Protein AF-0000000084552307 (afdb_homodimer)

Structure (mmCIF, N/CA/C/O backbone):
data_AF-0000000084552307-model_v1
#
loop_
_entity.id
_entity.type
_entity.pdbx_description
1 polymer 'Bacterial regulatory helix-turn-helix, lysR family protein'
#
loop_
_atom_site.group_PDB
_atom_site.id
_atom_site.type_symbol
_atom_site.label_atom_id
_atom_site.label_alt_id
_atom_site.label_comp_id
_atom_site.label_asym_id
_atom_site.label_entity_id
_atom_site.label_seq_id
_atom_site.pdbx_PDB_ins_code
_atom_site.Cartn_x
_atom_site.Cartn_y
_atom_site.Cartn_z
_atom_site.occupancy
_atom_site.B_iso_or_equiv
_atom_site.auth_seq_id
_atom_site.auth_comp_id
_atom_site.auth_asym_id
_atom_site.auth_atom_id
_atom_site.pdbx_PDB_model_num
ATOM 1 N N . MET A 1 1 ? 5.688 21.625 -4.113 1 79.94 1 MET A N 1
ATOM 2 C CA . MET A 1 1 ? 5.074 20.703 -3.168 1 79.94 1 MET A CA 1
ATOM 3 C C . MET A 1 1 ? 4.234 21.438 -2.137 1 79.94 1 MET A C 1
ATOM 5 O O . MET A 1 1 ? 4.422 22.641 -1.931 1 79.94 1 MET A O 1
ATOM 9 N N . LYS A 1 2 ? 3.258 20.844 -1.641 1 91.94 2 LYS A N 1
ATOM 10 C CA . LYS A 1 2 ? 2.387 21.359 -0.592 1 91.94 2 LYS A CA 1
ATOM 11 C C . LYS A 1 2 ? 2.732 20.75 0.764 1 91.94 2 LYS A C 1
ATOM 13 O O . LYS A 1 2 ? 2.846 19.531 0.891 1 91.94 2 LYS A O 1
ATOM 18 N N . GLY A 1 3 ? 3.008 21.641 1.706 1 94.56 3 GLY A N 1
ATOM 19 C CA . GLY A 1 3 ? 3.371 21.188 3.037 1 94.56 3 GLY A CA 1
ATOM 20 C C . GLY A 1 3 ? 2.373 21.594 4.105 1 94.56 3 GLY A C 1
ATOM 21 O O . GLY A 1 3 ? 1.522 22.453 3.865 1 94.56 3 GLY A O 1
ATOM 22 N N . ALA A 1 4 ? 2.432 20.938 5.223 1 97.75 4 ALA A N 1
ATOM 23 C CA . ALA A 1 4 ? 1.623 21.312 6.383 1 97.75 4 ALA A CA 1
ATOM 24 C C . ALA A 1 4 ? 2.447 21.25 7.664 1 97.75 4 ALA A C 1
ATOM 26 O O . ALA A 1 4 ? 3.334 20.406 7.805 1 97.75 4 ALA A O 1
ATOM 27 N N . ILE A 1 5 ? 2.166 22.188 8.547 1 97.12 5 ILE A N 1
ATOM 28 C CA . ILE A 1 5 ? 2.732 22.219 9.891 1 97.12 5 ILE A CA 1
ATOM 29 C C . ILE A 1 5 ? 1.613 22.141 10.93 1 97.12 5 ILE A C 1
ATOM 31 O O . ILE A 1 5 ? 0.686 22.953 10.914 1 97.12 5 ILE A O 1
ATOM 35 N N . ILE A 1 6 ? 1.685 21.172 11.727 1 97.38 6 ILE A N 1
ATOM 36 C CA . ILE A 1 6 ? 0.774 21.016 12.852 1 97.38 6 ILE A CA 1
ATOM 37 C C . ILE A 1 6 ? 1.541 21.188 14.164 1 97.38 6 ILE A C 1
ATOM 39 O O . ILE A 1 6 ? 2.441 20.391 14.469 1 97.38 6 ILE A O 1
ATOM 43 N N . VAL A 1 7 ? 1.194 22.156 14.953 1 95.94 7 VAL A N 1
ATOM 44 C CA . VAL A 1 7 ? 1.915 22.422 16.188 1 95.94 7 VAL A CA 1
ATOM 45 C C . VAL A 1 7 ? 1.223 21.719 17.359 1 95.94 7 VAL A C 1
ATOM 47 O O . VAL A 1 7 ? 0.091 22.047 17.703 1 95.94 7 VAL A O 1
ATOM 50 N N . ALA A 1 8 ? 1.903 20.797 17.891 1 94.44 8 ALA A N 1
ATOM 51 C CA . ALA A 1 8 ? 1.396 20 19 1 94.44 8 ALA A CA 1
ATOM 52 C C . ALA A 1 8 ? 2.377 20.016 20.172 1 94.44 8 ALA A C 1
ATOM 54 O O . ALA A 1 8 ? 2.477 19.047 20.922 1 94.44 8 ALA A O 1
ATOM 55 N N . ALA A 1 9 ? 3.109 21.094 20.344 1 89.25 9 ALA A N 1
ATOM 56 C CA . ALA A 1 9 ? 4.203 21.141 21.312 1 89.25 9 ALA A CA 1
ATOM 57 C C . ALA A 1 9 ? 3.715 21.672 22.672 1 89.25 9 ALA A C 1
ATOM 59 O O . ALA A 1 9 ? 4.395 21.516 23.688 1 89.25 9 ALA A O 1
ATOM 60 N N . GLY A 1 10 ? 2.586 22.344 22.625 1 82.19 10 GLY A N 1
ATOM 61 C CA . GLY A 1 10 ? 2.195 23.109 23.797 1 82.19 10 GLY A CA 1
ATOM 62 C C . GLY A 1 10 ? 1.658 22.25 24.922 1 82.19 10 GLY A C 1
ATOM 63 O O . GLY A 1 10 ? 1.282 21.094 24.688 1 82.19 10 GLY A O 1
ATOM 64 N N . MET A 1 11 ? 1.785 22.781 26.172 1 65.94 11 MET A N 1
ATOM 65 C CA . MET A 1 11 ? 1.302 22.141 27.391 1 65.94 11 MET A CA 1
ATOM 66 C C . MET A 1 11 ? -0.186 22.406 27.594 1 65.94 11 MET A C 1
ATOM 68 O O . MET A 1 11 ? -0.679 23.484 27.266 1 65.94 11 MET A O 1
ATOM 72 N N . SER A 1 12 ? -1.042 21.562 27.172 1 58 12 SER A N 1
ATOM 73 C CA . SER A 1 12 ? -2.457 21.797 27.438 1 58 12 SER A CA 1
ATOM 74 C C . SER A 1 12 ? -2.678 22.297 28.859 1 58 12 SER A C 1
ATOM 76 O O . SER A 1 12 ? -2.627 21.5 29.812 1 58 12 SER A O 1
ATOM 78 N N . SER A 1 13 ? -2.141 23.375 29.297 1 48.06 13 SER A N 1
ATOM 79 C CA . SER A 1 13 ? -2.232 23.828 30.688 1 48.06 13 SER A CA 1
ATOM 80 C C . SER A 1 13 ? -3.654 23.688 31.219 1 48.06 13 SER A C 1
ATOM 82 O O . SER A 1 13 ? -3.857 23.297 32.375 1 48.06 13 SER A O 1
ATOM 84 N N . ARG A 1 14 ? -4.703 24.219 30.594 1 46.34 14 ARG A N 1
ATOM 85 C CA . ARG A 1 14 ? -5.988 24.438 31.25 1 46.34 14 ARG A CA 1
ATOM 86 C C . ARG A 1 14 ? -6.762 23.125 31.391 1 46.34 14 ARG A C 1
ATOM 88 O O . ARG A 1 14 ? -7.648 23.016 32.25 1 46.34 14 ARG A O 1
ATOM 95 N N . MET A 1 15 ? -6.637 22.234 30.547 1 51.66 15 MET A N 1
ATOM 96 C CA . MET A 1 15 ? -7.617 21.156 30.688 1 51.66 15 MET A CA 1
ATOM 97 C C . MET A 1 15 ? -6.949 19.875 31.141 1 51.66 15 MET A C 1
ATOM 99 O O . MET A 1 15 ? -7.598 18.828 31.219 1 51.66 15 MET A O 1
ATOM 103 N N . GLY A 1 16 ? -5.742 19.906 31.703 1 60.59 16 GLY A N 1
ATOM 104 C CA . GLY A 1 16 ? -5.133 18.703 32.219 1 60.59 16 GLY A CA 1
ATOM 105 C C . GLY A 1 16 ? -4.934 17.625 31.188 1 60.59 16 GLY A C 1
ATOM 106 O O . GLY A 1 16 ? -4.148 16.688 31.391 1 60.59 16 GLY A O 1
ATOM 107 N N . GLU A 1 17 ? -5.727 17.547 30.094 1 76.12 17 GLU A N 1
ATOM 108 C CA . GLU A 1 17 ? -5.602 16.453 29.141 1 76.12 17 GLU A CA 1
ATOM 109 C C . GLU A 1 17 ? -4.766 16.859 27.938 1 76.12 17 GLU A C 1
ATOM 111 O O . GLU A 1 17 ? -4.785 18.031 27.531 1 76.12 17 GLU A O 1
ATOM 116 N N . PHE A 1 18 ? -3.908 16.031 27.484 1 86.56 18 PHE A N 1
ATOM 117 C CA . PHE A 1 18 ? -3.111 16.219 26.281 1 86.56 18 PHE A CA 1
ATOM 118 C C . PHE A 1 18 ? -3.99 16.172 25.031 1 86.56 18 PHE A C 1
ATOM 120 O O . PHE A 1 18 ? -4.277 15.094 24.516 1 86.56 18 PHE A O 1
ATOM 127 N N . LYS A 1 19 ? -4.418 17.312 24.547 1 87.88 19 LYS A N 1
ATOM 128 C CA . LYS A 1 19 ? -5.5 17.516 23.594 1 87.88 19 LYS A CA 1
ATOM 129 C C . LYS A 1 19 ? -5.23 16.766 22.297 1 87.88 19 LYS A C 1
ATOM 131 O O . LYS A 1 19 ? -6.125 16.109 21.75 1 87.88 19 LYS A O 1
ATOM 136 N N . PRO A 1 20 ? -4.004 16.875 21.766 1 90.94 20 PRO A N 1
ATOM 137 C CA . PRO A 1 20 ? -3.766 16.219 20.469 1 90.94 20 PRO A CA 1
ATOM 138 C C . PRO A 1 20 ? -4.133 14.734 20.5 1 90.94 20 PRO A C 1
ATOM 140 O O . PRO A 1 20 ? -4.469 14.156 19.469 1 90.94 20 PRO A O 1
ATOM 143 N N . MET A 1 21 ? -4.188 14.195 21.656 1 91.75 21 MET A N 1
ATOM 144 C CA . MET A 1 21 ? -4.438 12.766 21.781 1 91.75 21 MET A CA 1
ATOM 145 C C . MET A 1 21 ? -5.887 12.492 22.172 1 91.75 21 MET A C 1
ATOM 147 O O . MET A 1 21 ? -6.301 11.344 22.281 1 91.75 21 MET A O 1
ATOM 151 N N . MET A 1 22 ? -6.621 13.523 22.375 1 88.94 22 MET A N 1
ATOM 152 C CA . MET A 1 22 ? -8.023 13.352 22.75 1 88.94 22 MET A CA 1
ATOM 153 C C . MET A 1 22 ? -8.812 12.734 21.594 1 88.94 22 MET A C 1
ATOM 155 O O . MET A 1 22 ? -8.609 13.086 20.438 1 88.94 22 MET A O 1
ATOM 159 N N . PRO A 1 23 ? -9.727 11.922 21.953 1 88.19 23 PRO A N 1
ATOM 160 C CA . PRO A 1 23 ? -10.523 11.266 20.922 1 88.19 23 PRO A CA 1
ATOM 161 C C . PRO A 1 23 ? -11.5 12.211 20.234 1 88.19 23 PRO A C 1
ATOM 163 O O . PRO A 1 23 ? -12.141 13.031 20.906 1 88.19 23 PRO A O 1
ATOM 166 N N . VAL A 1 24 ? -11.539 12.188 19.016 1 87.44 24 VAL A N 1
ATOM 167 C CA . VAL A 1 24 ? -12.539 12.797 18.156 1 87.44 24 VAL A CA 1
ATOM 168 C C . VAL A 1 24 ? -13.109 11.75 17.203 1 87.44 24 VAL A C 1
ATOM 170 O O . VAL A 1 24 ? -12.477 11.406 16.203 1 87.44 24 VAL A O 1
ATOM 173 N N . GLY A 1 25 ? -14.312 11.336 17.484 1 82.44 25 GLY A N 1
ATOM 174 C CA . GLY A 1 25 ? -14.789 10.148 16.797 1 82.44 25 GLY A CA 1
ATOM 175 C C . GLY A 1 25 ? -14.016 8.891 17.172 1 82.44 25 GLY A C 1
ATOM 176 O O . GLY A 1 25 ? -13.859 8.586 18.359 1 82.44 25 GLY A O 1
ATOM 177 N N . SER A 1 26 ? -13.5 8.211 16.188 1 87.25 26 SER A N 1
ATOM 178 C CA . SER A 1 26 ? -12.812 6.953 16.453 1 87.25 26 SER A CA 1
ATOM 179 C C . SER A 1 26 ? -11.305 7.133 16.438 1 87.25 26 SER A C 1
ATOM 181 O O . SER A 1 26 ? -10.555 6.172 16.625 1 87.25 26 SER A O 1
ATOM 183 N N . ILE A 1 27 ? -10.875 8.336 16.188 1 91.38 27 ILE A N 1
ATOM 184 C CA . ILE A 1 27 ? -9.445 8.617 16.125 1 91.38 27 ILE A CA 1
ATOM 185 C C . ILE A 1 27 ? -9.117 9.844 16.969 1 91.38 27 ILE A C 1
ATOM 187 O O . ILE A 1 27 ? -10.023 10.508 17.484 1 91.38 27 ILE A O 1
ATOM 191 N N . THR A 1 28 ? -7.871 10.086 17.156 1 92.81 28 THR A N 1
ATOM 192 C CA . THR A 1 28 ? -7.461 11.219 17.969 1 92.81 28 THR A CA 1
ATOM 193 C C . THR A 1 28 ? -7.59 12.523 17.188 1 92.81 28 THR A C 1
ATOM 195 O O . THR A 1 28 ? -7.707 12.508 15.953 1 92.81 28 THR A O 1
ATOM 198 N N . MET A 1 29 ? -7.504 13.539 17.953 1 92.38 29 MET A N 1
ATOM 199 C CA . MET A 1 29 ? -7.598 14.883 17.375 1 92.38 29 MET A CA 1
ATOM 200 C C . MET A 1 29 ? -6.52 15.094 16.312 1 92.38 29 MET A C 1
ATOM 202 O O . MET A 1 29 ? -6.809 15.539 15.203 1 92.38 29 MET A O 1
ATOM 206 N N . ILE A 1 30 ? -5.332 14.773 16.609 1 94.88 30 ILE A N 1
ATOM 207 C CA . ILE A 1 30 ? -4.219 15.062 15.719 1 94.88 30 ILE A CA 1
ATOM 208 C C . ILE A 1 30 ? -4.262 14.102 14.523 1 94.88 30 ILE A C 1
ATOM 210 O O . ILE A 1 30 ? -3.928 14.484 13.398 1 94.88 30 ILE A O 1
ATOM 214 N N . GLU A 1 31 ? -4.645 12.914 14.727 1 94.62 31 GLU A N 1
ATOM 215 C CA . GLU A 1 31 ? -4.816 11.992 13.609 1 94.62 31 GLU A CA 1
ATOM 216 C C . GLU A 1 31 ? -5.824 12.531 12.602 1 94.62 31 GLU A C 1
ATOM 218 O O . GLU A 1 31 ? -5.625 12.414 11.391 1 94.62 31 GLU A O 1
ATOM 223 N N . ARG A 1 32 ? -6.887 13.062 13.125 1 93.75 32 ARG A N 1
ATOM 224 C CA . ARG A 1 32 ? -7.922 13.602 12.25 1 93.75 32 ARG A CA 1
ATOM 225 C C . ARG A 1 32 ? -7.383 14.758 11.406 1 93.75 32 ARG A C 1
ATOM 227 O O . ARG A 1 32 ? -7.672 14.844 10.211 1 93.75 32 ARG A O 1
ATOM 234 N N . ILE A 1 33 ? -6.621 15.578 11.984 1 96.12 33 ILE A N 1
ATOM 235 C CA . ILE A 1 33 ? -6.016 16.688 11.266 1 96.12 33 ILE A CA 1
ATOM 236 C C . ILE A 1 33 ? -5.09 16.156 10.172 1 96.12 33 ILE A C 1
ATOM 238 O O . ILE A 1 33 ? -5.145 16.609 9.031 1 96.12 33 ILE A O 1
ATOM 242 N N . ILE A 1 34 ? -4.328 15.203 10.5 1 95.5 34 ILE A N 1
ATOM 243 C CA . ILE A 1 34 ? -3.391 14.609 9.555 1 95.5 34 ILE A CA 1
ATOM 244 C C . ILE A 1 34 ? -4.16 13.969 8.398 1 95.5 34 ILE A C 1
ATOM 246 O O . ILE A 1 34 ? -3.812 14.156 7.23 1 95.5 34 ILE A O 1
ATOM 250 N N . HIS A 1 35 ? -5.207 13.281 8.742 1 93.75 35 HIS A N 1
ATOM 251 C CA . HIS A 1 35 ? -6.027 12.656 7.715 1 93.75 35 HIS A CA 1
ATOM 252 C C . HIS A 1 35 ? -6.633 13.703 6.781 1 93.75 35 HIS A C 1
ATOM 254 O O . HIS A 1 35 ? -6.695 13.492 5.566 1 93.75 35 HIS A O 1
ATOM 260 N N . THR A 1 36 ? -7.094 14.742 7.328 1 95.06 36 THR A N 1
ATOM 261 C CA . THR A 1 36 ? -7.664 15.82 6.527 1 95.06 36 THR A CA 1
ATOM 262 C C . THR A 1 36 ? -6.621 16.391 5.57 1 95.06 36 THR A C 1
ATOM 264 O O . THR A 1 36 ? -6.902 16.594 4.387 1 95.06 36 THR A O 1
ATOM 267 N N . MET A 1 37 ? -5.414 16.594 6.074 1 96.12 37 MET A N 1
ATOM 268 C CA . MET A 1 37 ? -4.324 17.094 5.246 1 96.12 37 MET A CA 1
ATOM 269 C C . MET A 1 37 ? -4.004 16.125 4.109 1 96.12 37 MET A C 1
ATOM 271 O O . MET A 1 37 ? -3.885 16.547 2.955 1 96.12 37 MET A O 1
ATOM 275 N N . GLU A 1 38 ? -3.912 14.93 4.441 1 90.44 38 GLU A N 1
ATOM 276 C CA . GLU A 1 38 ? -3.615 13.914 3.436 1 90.44 38 GLU A CA 1
ATOM 277 C C . GLU A 1 38 ? -4.699 13.867 2.361 1 90.44 38 GLU A C 1
ATOM 279 O O . GLU A 1 38 ? -4.395 13.852 1.167 1 90.44 38 GLU A O 1
ATOM 284 N N . ALA A 1 39 ? -5.93 13.875 2.822 1 89 39 ALA A N 1
ATOM 285 C CA . ALA A 1 39 ? -7.059 13.797 1.898 1 89 39 ALA A CA 1
ATOM 286 C C . ALA A 1 39 ? -7.102 15.023 0.987 1 89 39 ALA A C 1
ATOM 288 O O . ALA A 1 39 ? -7.594 14.945 -0.14 1 89 39 ALA A O 1
ATOM 289 N N . ALA A 1 40 ? -6.523 16.062 1.443 1 92.81 40 ALA A N 1
ATOM 290 C CA . ALA A 1 40 ? -6.535 17.312 0.672 1 92.81 40 ALA A CA 1
ATOM 291 C C . ALA A 1 40 ? -5.363 17.359 -0.304 1 92.81 40 ALA A C 1
ATOM 293 O O . ALA A 1 40 ? -5.242 18.297 -1.096 1 92.81 40 ALA A O 1
ATOM 294 N N . GLY A 1 41 ? -4.504 16.391 -0.236 1 87.56 41 GLY A N 1
ATOM 295 C CA . GLY A 1 41 ? -3.412 16.312 -1.194 1 87.56 41 GLY A CA 1
ATOM 296 C C . GLY A 1 41 ? -2.121 16.922 -0.68 1 87.56 41 GLY A C 1
ATOM 297 O O . GLY A 1 41 ? -1.211 17.203 -1.46 1 87.56 41 GLY A O 1
ATOM 298 N N . VAL A 1 42 ? -2.043 17.141 0.575 1 92.38 42 VAL A N 1
ATOM 299 C CA . VAL A 1 42 ? -0.804 17.641 1.162 1 92.38 42 VAL A CA 1
ATOM 300 C C . VAL A 1 42 ? 0.252 16.547 1.161 1 92.38 42 VAL A C 1
ATOM 302 O O . VAL A 1 42 ? -0.005 15.43 1.619 1 92.38 42 VAL A O 1
ATOM 305 N N . GLU A 1 43 ? 1.409 16.922 0.705 1 83.81 43 GLU A N 1
ATOM 306 C CA . GLU A 1 43 ? 2.434 15.906 0.461 1 83.81 43 GLU A CA 1
ATOM 307 C C . GLU A 1 43 ? 3.408 15.82 1.632 1 83.81 43 GLU A C 1
ATOM 309 O O . GLU A 1 43 ? 3.951 14.742 1.911 1 83.81 43 GLU A O 1
ATOM 314 N N . TYR A 1 44 ? 3.662 16.922 2.246 1 86.56 44 TYR A N 1
ATOM 315 C CA . TYR A 1 44 ? 4.676 17.016 3.289 1 86.56 44 TYR A CA 1
ATOM 316 C C . TYR A 1 44 ? 4.07 17.5 4.598 1 86.56 44 TYR A C 1
ATOM 318 O O . TYR A 1 44 ? 3.76 18.688 4.746 1 86.56 44 TYR A O 1
ATOM 326 N N . ILE A 1 45 ? 3.922 16.562 5.566 1 92.75 45 ILE A N 1
ATOM 327 C CA . ILE A 1 45 ? 3.275 16.922 6.824 1 92.75 45 ILE A CA 1
ATOM 328 C C . ILE A 1 45 ? 4.293 16.859 7.961 1 92.75 45 ILE A C 1
ATOM 330 O O . ILE A 1 45 ? 4.93 15.828 8.18 1 92.75 45 ILE A O 1
ATOM 334 N N . VAL A 1 46 ? 4.438 17.969 8.656 1 92.81 46 VAL A N 1
ATOM 335 C CA . VAL A 1 46 ? 5.355 18.094 9.781 1 92.81 46 VAL A CA 1
ATOM 336 C C . VAL A 1 46 ? 4.566 18.344 11.07 1 92.81 46 VAL A C 1
ATOM 338 O O . VAL A 1 46 ? 3.752 19.266 11.133 1 92.81 46 VAL A O 1
ATOM 341 N N . VAL A 1 47 ? 4.785 17.547 12.047 1 95 47 VAL A N 1
ATOM 342 C CA . VAL A 1 47 ? 4.223 17.75 13.375 1 95 47 VAL A CA 1
ATOM 343 C C . VAL A 1 47 ? 5.309 18.234 14.328 1 95 47 VAL A C 1
ATOM 345 O O . VAL A 1 47 ? 6.348 17.594 14.477 1 95 47 VAL A O 1
ATOM 348 N N . ILE A 1 48 ? 5.066 19.391 14.922 1 95.5 48 ILE A N 1
ATOM 349 C CA . ILE A 1 48 ? 5.984 19.906 15.93 1 95.5 48 ILE A CA 1
ATOM 350 C C . ILE A 1 48 ? 5.594 19.375 17.297 1 95.5 48 ILE A C 1
ATOM 352 O O . ILE A 1 48 ? 4.5 19.672 17.797 1 95.5 48 ILE A O 1
ATOM 356 N N . THR A 1 49 ? 6.492 18.641 17.875 1 94.31 49 THR A N 1
ATOM 357 C CA . THR A 1 49 ? 6.215 18.047 19.172 1 94.31 49 THR A CA 1
ATOM 358 C C . THR A 1 49 ? 7.039 18.719 20.266 1 94.31 49 THR A C 1
ATOM 360 O O . THR A 1 49 ? 7.98 19.469 19.984 1 94.31 49 THR A O 1
ATOM 363 N N . GLY A 1 50 ? 6.703 18.547 21.469 1 93.5 50 GLY A N 1
ATOM 364 C CA . GLY A 1 50 ? 7.332 19.062 22.688 1 93.5 50 GLY A CA 1
ATOM 365 C C . GLY A 1 50 ? 6.863 18.359 23.938 1 93.5 50 GLY A C 1
ATOM 366 O O . GLY A 1 50 ? 7.422 17.328 24.328 1 93.5 50 GLY A O 1
ATOM 367 N N . ASN A 1 51 ? 5.766 18.875 24.469 1 90.38 51 ASN A N 1
ATOM 368 C CA . ASN A 1 51 ? 5.129 18.188 25.578 1 90.38 51 ASN A CA 1
ATOM 369 C C . ASN A 1 51 ? 4.625 16.812 25.156 1 90.38 51 ASN A C 1
ATOM 371 O O . ASN A 1 51 ? 3.973 16.672 24.125 1 90.38 51 ASN A O 1
ATOM 375 N N . ASN A 1 52 ? 5.047 15.734 25.984 1 91.88 52 ASN A N 1
ATOM 376 C CA . ASN A 1 52 ? 4.621 14.359 25.719 1 91.88 52 ASN A CA 1
ATOM 377 C C . ASN A 1 52 ? 5.031 13.906 24.312 1 91.88 52 ASN A C 1
ATOM 379 O O . ASN A 1 52 ? 4.297 13.18 23.656 1 91.88 52 ASN A O 1
ATOM 383 N N . ALA A 1 53 ? 6.176 14.391 23.891 1 92.38 53 ALA A N 1
ATOM 384 C CA . ALA A 1 53 ? 6.656 14.141 22.547 1 92.38 53 ALA A CA 1
ATOM 385 C C . ALA A 1 53 ? 6.77 12.648 22.266 1 92.38 53 ALA A C 1
ATOM 387 O O . ALA A 1 53 ? 6.312 12.172 21.219 1 92.38 53 ALA A O 1
ATOM 388 N N . GLU A 1 54 ? 7.289 11.938 23.141 1 90.69 54 GLU A N 1
ATOM 389 C CA . GLU A 1 54 ? 7.512 10.508 22.938 1 90.69 54 GLU A CA 1
ATOM 390 C C . GLU A 1 54 ? 6.195 9.773 22.719 1 90.69 54 GLU A C 1
ATOM 392 O O . GLU A 1 54 ? 6.074 8.969 21.781 1 90.69 54 GLU A O 1
ATOM 397 N N . GLN A 1 55 ? 5.27 10.023 23.484 1 92.75 55 GLN A N 1
ATOM 398 C CA . GLN A 1 55 ? 3.959 9.391 23.391 1 92.75 55 GLN A CA 1
ATOM 399 C C . GLN A 1 55 ? 3.289 9.719 22.047 1 92.75 55 GLN A C 1
ATOM 401 O O . GLN A 1 55 ? 2.762 8.836 21.375 1 92.75 55 GLN A O 1
ATOM 406 N N . LEU A 1 56 ? 3.334 10.93 21.75 1 93.44 56 LEU A N 1
ATOM 407 C CA . LEU A 1 56 ? 2.689 11.391 20.516 1 93.44 56 LEU A CA 1
ATOM 408 C C . LEU A 1 56 ? 3.379 10.797 19.297 1 93.44 56 LEU A C 1
ATOM 410 O O . LEU A 1 56 ? 2.713 10.297 18.375 1 93.44 56 LEU A O 1
ATOM 414 N N . GLU A 1 57 ? 4.676 10.859 19.25 1 90.62 57 GLU A N 1
ATOM 415 C CA . GLU A 1 57 ? 5.449 10.352 18.125 1 90.62 57 GLU A CA 1
ATOM 416 C C . GLU A 1 57 ? 5.246 8.844 17.938 1 90.62 57 GLU A C 1
ATOM 418 O O . GLU A 1 57 ? 5.125 8.359 16.812 1 90.62 57 GLU A O 1
ATOM 423 N N . ASN A 1 58 ? 5.188 8.156 19 1 89.25 58 ASN A N 1
ATOM 424 C CA . ASN A 1 58 ? 4.93 6.723 18.938 1 89.25 58 ASN A CA 1
ATOM 425 C C . ASN A 1 58 ? 3.553 6.426 18.359 1 89.25 58 ASN A C 1
ATOM 427 O O . ASN A 1 58 ? 3.398 5.504 17.562 1 89.25 58 ASN A O 1
ATOM 431 N N . LYS A 1 59 ? 2.635 7.219 18.781 1 90.81 59 LYS A N 1
ATOM 432 C CA . LYS A 1 59 ? 1.266 7.047 18.312 1 90.81 59 LYS A CA 1
ATOM 433 C C . LYS A 1 59 ? 1.175 7.273 16.797 1 90.81 59 LYS A C 1
ATOM 435 O O . LYS A 1 59 ? 0.395 6.609 16.109 1 90.81 59 LYS A O 1
ATOM 440 N N . LEU A 1 60 ? 2.012 8.148 16.312 1 91.25 60 LEU A N 1
ATOM 441 C CA . LEU A 1 60 ? 1.852 8.609 14.938 1 91.25 60 LEU A CA 1
ATOM 442 C C . LEU A 1 60 ? 2.92 8 14.031 1 91.25 60 LEU A C 1
ATOM 444 O O . LEU A 1 60 ? 2.947 8.273 12.828 1 91.25 60 LEU A O 1
ATOM 448 N N . ARG A 1 61 ? 3.746 7.234 14.547 1 82.56 61 ARG A N 1
ATOM 449 C CA . ARG A 1 61 ? 4.926 6.719 13.859 1 82.56 61 ARG A CA 1
ATOM 450 C C . ARG A 1 61 ? 4.535 6.008 12.562 1 82.56 61 ARG A C 1
ATOM 452 O O . ARG A 1 61 ? 5.293 6.016 11.594 1 82.56 61 ARG A O 1
ATOM 459 N N . HIS A 1 62 ? 3.385 5.488 12.5 1 76.88 62 HIS A N 1
ATOM 460 C CA . HIS A 1 62 ? 2.955 4.656 11.375 1 76.88 62 HIS A CA 1
ATOM 461 C C . HIS A 1 62 ? 2.432 5.512 10.227 1 76.88 62 HIS A C 1
ATOM 463 O O . HIS A 1 62 ? 2.197 5.004 9.125 1 76.88 62 HIS A O 1
ATOM 469 N N . MET A 1 63 ? 2.363 6.762 10.383 1 82.94 63 MET A N 1
ATOM 470 C CA . MET A 1 63 ? 1.652 7.605 9.43 1 82.94 63 MET A CA 1
ATOM 471 C C . MET A 1 63 ? 2.615 8.203 8.406 1 82.94 63 MET A C 1
ATOM 473 O O . MET A 1 63 ? 2.189 8.852 7.453 1 82.94 63 MET A O 1
ATOM 477 N N . GLY A 1 64 ? 3.902 7.984 8.508 1 74.62 64 GLY A N 1
ATOM 478 C CA . GLY A 1 64 ? 4.867 8.445 7.52 1 74.62 64 GLY A CA 1
ATOM 479 C C . GLY A 1 64 ? 5.027 9.953 7.508 1 74.62 64 GLY A C 1
ATOM 480 O O . GLY A 1 64 ? 5.23 10.555 6.449 1 74.62 64 GLY A O 1
ATOM 481 N N . ILE A 1 65 ? 4.793 10.586 8.641 1 85 65 ILE A N 1
ATOM 482 C CA . ILE A 1 65 ? 4.938 12.039 8.719 1 85 65 ILE A CA 1
ATOM 483 C C . ILE A 1 65 ? 6.27 12.383 9.391 1 85 65 ILE A C 1
ATOM 485 O O . ILE A 1 65 ? 7.004 11.492 9.82 1 85 65 ILE A O 1
ATOM 489 N N . ILE A 1 66 ? 6.594 13.695 9.406 1 83.81 66 ILE A N 1
ATOM 490 C CA . ILE A 1 66 ? 7.852 14.172 9.969 1 83.81 66 ILE A CA 1
ATOM 491 C C . ILE A 1 66 ? 7.598 14.773 11.352 1 83.81 66 ILE A C 1
ATOM 493 O O . ILE A 1 66 ? 6.652 15.539 11.531 1 83.81 66 ILE A O 1
ATOM 497 N N . PHE A 1 67 ? 8.445 14.398 12.266 1 88.94 67 PHE A N 1
ATOM 498 C CA . PHE A 1 67 ? 8.406 14.984 13.602 1 88.94 67 PHE A CA 1
ATOM 499 C C . PHE A 1 67 ? 9.586 15.93 13.812 1 88.94 67 PHE A C 1
ATOM 501 O O . PHE A 1 67 ? 10.727 15.586 13.492 1 88.94 67 PHE A O 1
ATOM 508 N N . LEU A 1 68 ? 9.305 17.078 14.219 1 89.5 68 LEU A N 1
ATOM 509 C CA . LEU A 1 68 ? 10.305 18 14.742 1 89.5 68 LEU A CA 1
ATOM 510 C C . LEU A 1 68 ? 9.992 18.391 16.188 1 89.5 68 LEU A C 1
ATOM 512 O O . LEU A 1 68 ? 8.852 18.734 16.5 1 89.5 68 LEU A O 1
ATOM 516 N N . ARG A 1 69 ? 11.008 18.312 17.031 1 91.5 69 ARG A N 1
ATOM 517 C CA . ARG A 1 69 ? 10.758 18.547 18.438 1 91.5 69 ARG A CA 1
ATOM 518 C C . ARG A 1 69 ? 11.219 19.938 18.859 1 91.5 69 ARG A C 1
ATOM 520 O O . ARG A 1 69 ? 12.297 20.391 18.469 1 91.5 69 ARG A O 1
ATOM 527 N N . ASN A 1 70 ? 10.344 20.625 19.5 1 93.62 70 ASN A N 1
ATOM 528 C CA . ASN A 1 70 ? 10.75 21.812 20.266 1 93.62 70 ASN A CA 1
ATOM 529 C C . ASN A 1 70 ? 11.219 21.438 21.672 1 93.62 70 ASN A C 1
ATOM 531 O O . ASN A 1 70 ? 10.406 21.266 22.578 1 93.62 70 ASN A O 1
ATOM 535 N N . GLU A 1 71 ? 12.516 21.422 21.766 1 91.12 71 GLU A N 1
ATOM 536 C CA . GLU A 1 71 ? 13.102 21 23.031 1 91.12 71 GLU A CA 1
ATOM 537 C C . GLU A 1 71 ? 12.867 22.031 24.125 1 91.12 71 GLU A C 1
ATOM 539 O O . GLU A 1 71 ? 12.961 21.719 25.312 1 91.12 71 GLU A O 1
ATOM 544 N N . ASP A 1 72 ? 12.586 23.188 23.812 1 92.06 72 ASP A N 1
ATOM 545 C CA . ASP A 1 72 ? 12.383 24.266 24.781 1 92.06 72 ASP A CA 1
ATOM 546 C C . ASP A 1 72 ? 10.898 24.625 24.875 1 92.06 72 ASP A C 1
ATOM 548 O O . ASP A 1 72 ? 10.555 25.797 25.062 1 92.06 72 ASP A O 1
ATOM 552 N N . TYR A 1 73 ? 10.094 23.672 24.609 1 89.69 73 TYR A N 1
ATOM 553 C CA . TYR A 1 73 ? 8.664 23.922 24.531 1 89.69 73 TYR A CA 1
ATOM 554 C C . TYR A 1 73 ? 8.141 24.547 25.812 1 89.69 73 TYR A C 1
ATOM 556 O O . TYR A 1 73 ? 7.172 25.312 25.797 1 89.69 73 TYR A O 1
ATOM 564 N N . ALA A 1 74 ? 8.68 24.25 26.969 1 86.94 74 ALA A N 1
ATOM 565 C CA . ALA A 1 74 ? 8.195 24.688 28.281 1 86.94 74 ALA A CA 1
ATOM 566 C C . ALA A 1 74 ? 8.43 26.188 28.469 1 86.94 74 ALA A C 1
ATOM 568 O O . ALA A 1 74 ? 7.754 26.812 29.281 1 86.94 74 ALA A O 1
ATOM 569 N N . HIS A 1 75 ? 9.336 26.719 27.672 1 86.81 75 HIS A N 1
ATOM 570 C CA . HIS A 1 75 ? 9.727 28.109 27.891 1 86.81 75 HIS A CA 1
ATOM 571 C C . HIS A 1 75 ? 9.438 28.953 26.656 1 86.81 75 HIS A C 1
ATOM 573 O O . HIS A 1 75 ? 9.75 30.156 26.641 1 86.81 75 HIS A O 1
ATOM 579 N N . THR A 1 76 ? 8.945 28.328 25.719 1 85 76 THR A N 1
ATOM 580 C CA . THR A 1 76 ? 8.648 29.062 24.484 1 85 76 THR A CA 1
ATOM 581 C C . THR A 1 76 ? 7.16 28.953 24.156 1 85 76 THR A C 1
ATOM 583 O O . THR A 1 76 ? 6.43 28.172 24.75 1 85 76 THR A O 1
ATOM 586 N N . ASP A 1 77 ? 6.777 29.859 23.312 1 84.56 77 ASP A N 1
ATOM 587 C CA . ASP A 1 77 ? 5.367 29.828 22.938 1 84.56 77 ASP A CA 1
ATOM 588 C C . ASP A 1 77 ? 5.164 29.078 21.625 1 84.56 77 ASP A C 1
ATOM 590 O O . ASP A 1 77 ? 6.105 28.484 21.094 1 84.56 77 ASP A O 1
ATOM 594 N N . MET A 1 78 ? 3.914 29.047 21.203 1 86.56 78 MET A N 1
ATOM 595 C CA . MET A 1 78 ? 3.512 28.297 20.016 1 86.56 78 MET A CA 1
ATOM 596 C C . MET A 1 78 ? 4.23 28.812 18.766 1 86.56 78 MET A C 1
ATOM 598 O O . MET A 1 78 ? 4.547 28.047 17.859 1 86.56 78 MET A O 1
ATOM 602 N N . PHE A 1 79 ? 4.527 30.109 18.75 1 91.88 79 PHE A N 1
ATOM 603 C CA . PHE A 1 79 ? 5.164 30.719 17.594 1 91.88 79 PHE A CA 1
ATOM 604 C C . PHE A 1 79 ? 6.578 30.172 17.406 1 91.88 79 PHE A C 1
ATOM 606 O O . PHE A 1 79 ? 7.004 29.922 16.266 1 91.88 79 PHE A O 1
ATOM 613 N N . GLU A 1 80 ? 7.309 30 18.438 1 91.88 80 GLU A N 1
ATOM 614 C CA . GLU A 1 80 ? 8.648 29.438 18.359 1 91.88 80 GLU A CA 1
ATOM 615 C C . GLU A 1 80 ? 8.609 28.016 17.812 1 91.88 80 GLU A C 1
ATOM 617 O O . GLU A 1 80 ? 9.5 27.594 17.078 1 91.88 80 GLU A O 1
ATOM 622 N N . SER A 1 81 ? 7.59 27.297 18.203 1 93.5 81 SER A N 1
ATOM 623 C CA . SER A 1 81 ? 7.391 25.969 17.625 1 93.5 81 SER A CA 1
ATOM 624 C C . SER A 1 81 ? 7.082 26.047 16.141 1 93.5 81 SER A C 1
ATOM 626 O O . SER A 1 81 ? 7.629 25.281 15.352 1 93.5 81 SER A O 1
ATOM 628 N N . ALA A 1 82 ? 6.227 26.969 15.812 1 94.12 82 ALA A N 1
ATOM 629 C CA . ALA A 1 82 ? 5.879 27.172 14.414 1 94.12 82 ALA A CA 1
ATOM 630 C C . ALA A 1 82 ? 7.117 27.469 13.578 1 94.12 82 ALA A C 1
ATOM 632 O O . ALA A 1 82 ? 7.25 26.969 12.453 1 94.12 82 ALA A O 1
ATOM 633 N N . LYS A 1 83 ? 8.016 28.25 14.094 1 95.12 83 LYS A N 1
ATOM 634 C CA . LYS A 1 83 ? 9.227 28.656 13.383 1 95.12 83 LYS A CA 1
ATOM 635 C C . LYS A 1 83 ? 10.07 27.438 13.008 1 95.12 83 LYS A C 1
ATOM 637 O O . LYS A 1 83 ? 10.68 27.391 11.945 1 95.12 83 LYS A O 1
ATOM 642 N N . ILE A 1 84 ? 10.086 26.453 13.867 1 93.44 84 ILE A N 1
ATOM 643 C CA . ILE A 1 84 ? 10.828 25.219 13.602 1 93.44 84 ILE A CA 1
ATOM 644 C C . ILE A 1 84 ? 10.305 24.562 12.336 1 93.44 84 ILE A C 1
ATOM 646 O O . ILE A 1 84 ? 11.078 24.188 11.445 1 93.44 84 ILE A O 1
ATOM 650 N N . GLY A 1 85 ? 9.016 24.438 12.242 1 94.44 85 GLY A N 1
ATOM 651 C CA . GLY A 1 85 ? 8.398 23.844 11.07 1 94.44 85 GLY A CA 1
ATOM 652 C C . GLY A 1 85 ? 8.57 24.688 9.812 1 94.44 85 GLY A C 1
ATOM 653 O O . GLY A 1 85 ? 8.852 24.156 8.742 1 94.44 85 GLY A O 1
ATOM 654 N N . LEU A 1 86 ? 8.422 25.984 9.969 1 95.31 86 LEU A N 1
ATOM 655 C CA . LEU A 1 86 ? 8.547 26.891 8.836 1 95.31 86 LEU A CA 1
ATOM 656 C C . LEU A 1 86 ? 9.961 26.859 8.266 1 95.31 86 LEU A C 1
ATOM 658 O O . LEU A 1 86 ? 10.141 26.859 7.047 1 95.31 86 LEU A O 1
ATOM 662 N N . GLU A 1 87 ? 10.953 26.828 9.117 1 93.19 87 GLU A N 1
ATOM 663 C CA . GLU A 1 87 ? 12.344 26.734 8.672 1 93.19 87 GLU A CA 1
ATOM 664 C C . GLU A 1 87 ? 12.594 25.453 7.887 1 93.19 87 GLU A C 1
ATOM 666 O O . GLU A 1 87 ? 13.281 25.484 6.863 1 93.19 87 GLU A O 1
ATOM 671 N N . HIS A 1 88 ? 12 24.469 8.367 1 88.5 88 HIS A N 1
ATOM 672 C CA . HIS A 1 88 ? 12.195 23.172 7.738 1 88.5 88 HIS A CA 1
ATOM 673 C C . HIS A 1 88 ? 11.586 23.141 6.344 1 88.5 88 HIS A C 1
ATOM 675 O O . HIS A 1 88 ? 12.148 22.516 5.434 1 88.5 88 HIS A O 1
ATOM 681 N N . LEU A 1 89 ? 10.453 23.828 6.113 1 90.62 89 LEU A N 1
ATOM 682 C CA . LEU A 1 89 ? 9.703 23.688 4.871 1 90.62 89 LEU A CA 1
ATOM 683 C C . LEU A 1 89 ? 10.086 24.781 3.885 1 90.62 89 LEU A C 1
ATOM 685 O O . LEU A 1 89 ? 9.719 24.719 2.707 1 90.62 89 LEU A O 1
ATOM 689 N N . LYS A 1 90 ? 10.711 25.859 4.27 1 88.62 90 LYS A N 1
ATOM 690 C CA . LYS A 1 90 ? 10.992 27.078 3.51 1 88.62 90 LYS A CA 1
ATOM 691 C C . LYS A 1 90 ? 11.562 26.75 2.133 1 88.62 90 LYS A C 1
ATOM 693 O O . LYS A 1 90 ? 11.219 27.406 1.143 1 88.62 90 LYS A O 1
ATOM 698 N N . ASP A 1 91 ? 12.32 25.781 1.825 1 82.5 91 ASP A N 1
ATOM 699 C CA . ASP A 1 91 ? 12.914 25.5 0.524 1 82.5 91 ASP A CA 1
ATOM 700 C C . ASP A 1 91 ? 12.398 24.172 -0.034 1 82.5 91 ASP A C 1
ATOM 702 O O . ASP A 1 91 ? 12.953 23.641 -0.999 1 82.5 91 ASP A O 1
ATOM 706 N N . LYS A 1 92 ? 11.297 23.812 0.484 1 81.81 92 LYS A N 1
ATOM 707 C CA . LYS A 1 92 ? 10.797 22.5 0.076 1 81.81 92 LYS A CA 1
ATOM 708 C C . LYS A 1 92 ? 9.391 22.609 -0.507 1 81.81 92 LYS A C 1
ATOM 710 O O . LYS A 1 92 ? 9.008 21.812 -1.37 1 81.81 92 LYS A O 1
ATOM 715 N N . CYS A 1 93 ? 8.703 23.578 0.062 1 91 93 CYS A N 1
ATOM 716 C CA . CYS A 1 93 ? 7.289 23.656 -0.297 1 91 93 CYS A CA 1
ATOM 717 C C . CYS A 1 93 ? 6.93 25.062 -0.78 1 91 93 CYS A C 1
ATOM 719 O O . CYS A 1 93 ? 7.406 26.062 -0.23 1 91 93 CYS A O 1
ATOM 721 N N . GLU A 1 94 ? 6.145 25.047 -1.775 1 93.5 94 GLU A N 1
ATOM 722 C CA . GLU A 1 94 ? 5.676 26.328 -2.309 1 93.5 94 GLU A CA 1
ATOM 723 C C . GLU A 1 94 ? 4.559 26.906 -1.445 1 93.5 94 GLU A C 1
ATOM 725 O O . GLU A 1 94 ? 4.461 28.125 -1.287 1 93.5 94 GLU A O 1
ATOM 730 N N . LYS A 1 95 ? 3.715 26.062 -0.947 1 96.81 95 LYS A N 1
ATOM 731 C CA . LYS A 1 95 ? 2.584 26.422 -0.098 1 96.81 95 LYS A CA 1
ATOM 732 C C . LYS A 1 95 ? 2.58 25.609 1.19 1 96.81 95 LYS A C 1
ATOM 734 O O . LYS A 1 95 ? 2.859 24.406 1.171 1 96.81 95 LYS A O 1
ATOM 739 N N . ILE A 1 96 ? 2.285 26.281 2.275 1 97.5 96 ILE A N 1
ATOM 740 C CA . ILE A 1 96 ? 2.311 25.641 3.584 1 97.5 96 ILE A CA 1
ATOM 741 C C . ILE A 1 96 ? 0.992 25.906 4.309 1 97.5 96 ILE A C 1
ATOM 743 O O . ILE A 1 96 ? 0.557 27.047 4.434 1 97.5 96 ILE A O 1
ATOM 747 N N . ILE A 1 97 ? 0.343 24.859 4.703 1 98.44 97 ILE A N 1
ATOM 748 C CA . ILE A 1 97 ? -0.825 24.938 5.57 1 98.44 97 ILE A CA 1
ATOM 749 C C . ILE A 1 97 ? -0.388 24.844 7.031 1 98.44 97 ILE A C 1
ATOM 751 O O . ILE A 1 97 ? 0.344 23.922 7.406 1 98.44 97 ILE A O 1
ATOM 755 N N . PHE A 1 98 ? -0.802 25.797 7.82 1 97.94 98 PHE A N 1
ATOM 756 C CA . PHE A 1 98 ? -0.431 25.844 9.234 1 97.94 98 PHE A CA 1
ATOM 757 C C . PHE A 1 98 ? -1.663 25.719 10.117 1 97.94 98 PHE A C 1
ATOM 759 O O . PHE A 1 98 ? -2.654 26.422 9.914 1 97.94 98 PHE A O 1
ATOM 766 N N . THR A 1 99 ? -1.58 24.906 11.141 1 97.38 99 THR A N 1
ATOM 767 C CA . THR A 1 99 ? -2.686 24.797 12.086 1 97.38 99 THR A CA 1
ATOM 768 C C . THR A 1 99 ? -2.191 24.297 13.445 1 97.38 99 THR A C 1
ATOM 770 O O . THR A 1 99 ? -1.233 23.531 13.516 1 97.38 99 THR A O 1
ATOM 773 N N . PRO A 1 100 ? -2.818 24.828 14.531 1 94.81 100 PRO A N 1
ATOM 774 C CA . PRO A 1 100 ? -2.615 24.156 15.82 1 94.81 100 PRO A CA 1
ATOM 775 C C . PRO A 1 100 ? -3.229 22.766 15.859 1 94.81 100 PRO A C 1
ATOM 777 O O . PRO A 1 100 ? -3.957 22.375 14.938 1 94.81 100 PRO A O 1
ATOM 780 N N . ALA A 1 101 ? -2.904 22 16.844 1 94 101 ALA A N 1
ATOM 781 C CA . ALA A 1 101 ? -3.352 20.625 16.938 1 94 101 ALA A CA 1
ATOM 782 C C . ALA A 1 101 ? -4.719 20.531 17.609 1 94 101 ALA A C 1
ATOM 784 O O . ALA A 1 101 ? -5.25 19.422 17.812 1 94 101 ALA A O 1
ATOM 785 N N . ASP A 1 102 ? -5.344 21.672 17.906 1 90.19 102 ASP A N 1
ATOM 786 C CA . ASP A 1 102 ? -6.586 21.578 18.672 1 90.19 102 ASP A CA 1
ATOM 787 C C . ASP A 1 102 ? -7.777 22.062 17.844 1 90.19 102 ASP A C 1
ATOM 789 O O . ASP A 1 102 ? -8.859 22.281 18.375 1 90.19 102 ASP A O 1
ATOM 793 N N . ILE A 1 103 ? -7.609 22.266 16.578 1 92.12 103 ILE A N 1
ATOM 794 C CA . ILE A 1 103 ? -8.711 22.547 15.672 1 92.12 103 ILE A CA 1
ATOM 795 C C . ILE A 1 103 ? -8.875 21.391 14.68 1 92.12 103 ILE A C 1
ATOM 797 O O . ILE A 1 103 ? -8.5 21.516 13.516 1 92.12 103 ILE A O 1
ATOM 801 N N . PRO A 1 104 ? -9.562 20.391 15.031 1 91.81 104 PRO A N 1
ATOM 802 C CA . PRO A 1 104 ? -9.539 19.125 14.281 1 91.81 104 PRO A CA 1
ATOM 803 C C . PRO A 1 104 ? -10.656 19.047 13.25 1 91.81 104 PRO A C 1
ATOM 805 O O . PRO A 1 104 ? -10.727 18.078 12.484 1 91.81 104 PRO A O 1
ATOM 808 N N . LEU A 1 105 ? -11.516 20.047 13.07 1 92.12 105 LEU A N 1
ATOM 809 C CA . LEU A 1 105 ? -12.766 19.75 12.375 1 92.12 105 LEU A CA 1
ATOM 810 C C . LEU A 1 105 ? -12.898 20.609 11.117 1 92.12 105 LEU A C 1
ATOM 812 O O . LEU A 1 105 ? -14 20.766 10.586 1 92.12 105 LEU A O 1
ATOM 816 N N . PHE A 1 106 ? -11.812 21.25 10.695 1 94.94 106 PHE A N 1
ATOM 817 C CA . PHE A 1 106 ? -11.93 21.844 9.367 1 94.94 106 PHE A CA 1
ATOM 818 C C . PHE A 1 106 ? -11.953 20.75 8.289 1 94.94 106 PHE A C 1
ATOM 820 O O . PHE A 1 106 ? -11.414 19.672 8.484 1 94.94 106 PHE A O 1
ATOM 827 N N . THR A 1 107 ? -12.5 21.094 7.141 1 94.56 107 THR A N 1
ATOM 828 C CA . THR A 1 107 ? -12.789 20.078 6.137 1 94.56 107 THR A CA 1
ATOM 829 C C . THR A 1 107 ? -11.656 19.984 5.113 1 94.56 107 THR A C 1
ATOM 831 O O . THR A 1 107 ? -10.859 20.922 4.98 1 94.56 107 THR A O 1
ATOM 834 N N . VAL A 1 108 ? -11.664 18.844 4.418 1 94.44 108 VAL A N 1
ATOM 835 C CA . VAL A 1 108 ? -10.773 18.625 3.285 1 94.44 108 VAL A CA 1
ATOM 836 C C . VAL A 1 108 ? -10.984 19.719 2.246 1 94.44 108 VAL A C 1
ATOM 838 O O . VAL A 1 108 ? -10.016 20.266 1.715 1 94.44 108 VAL A O 1
ATOM 841 N N . GLU A 1 109 ? -12.195 20.078 1.991 1 94.06 109 GLU A N 1
ATOM 842 C CA . GLU A 1 109 ? -12.523 21.094 1.002 1 94.06 109 GLU A CA 1
ATOM 843 C C . GLU A 1 109 ? -11.938 22.453 1.387 1 94.06 109 GLU A C 1
ATOM 845 O O . GLU A 1 109 ? -11.438 23.188 0.528 1 94.06 109 GLU A O 1
ATOM 850 N N . THR A 1 110 ? -11.992 22.734 2.623 1 97.19 110 THR A N 1
ATOM 851 C CA . THR A 1 110 ? -11.414 23.984 3.104 1 97.19 110 THR A CA 1
ATOM 852 C C . THR A 1 110 ? -9.922 24.047 2.791 1 97.19 110 THR A C 1
ATOM 854 O O . THR A 1 110 ? -9.438 25.047 2.262 1 97.19 110 THR A O 1
ATOM 857 N N . VAL A 1 111 ? -9.227 22.984 3.072 1 97.94 111 VAL A N 1
ATOM 858 C CA . VAL A 1 111 ? -7.793 22.922 2.816 1 97.94 111 VAL A CA 1
ATOM 859 C C . VAL A 1 111 ? -7.531 23.047 1.317 1 97.94 111 VAL A C 1
ATOM 861 O O . VAL A 1 111 ? -6.633 23.781 0.896 1 97.94 111 VAL A O 1
ATOM 864 N N . ARG A 1 112 ? -8.336 22.438 0.511 1 95.56 112 ARG A N 1
ATOM 865 C CA . ARG A 1 112 ? -8.164 22.469 -0.938 1 95.56 112 ARG A CA 1
ATOM 866 C C . ARG A 1 112 ? -8.352 23.891 -1.482 1 95.56 112 ARG A C 1
ATOM 868 O O . ARG A 1 112 ? -7.586 24.328 -2.334 1 95.56 112 ARG A O 1
ATOM 875 N N . VAL A 1 113 ? -9.375 24.547 -0.993 1 97.31 113 VAL A N 1
ATOM 876 C CA . VAL A 1 113 ? -9.664 25.906 -1.443 1 97.31 113 VAL A CA 1
ATOM 877 C C . VAL A 1 113 ? -8.5 26.828 -1.08 1 97.31 113 VAL A C 1
ATOM 879 O O . VAL A 1 113 ? -8.102 27.672 -1.878 1 97.31 113 VAL A O 1
ATOM 882 N N . LEU A 1 114 ? -7.93 26.641 0.051 1 98.19 114 LEU A N 1
ATOM 883 C CA . LEU A 1 114 ? -6.773 27.438 0.465 1 98.19 114 LEU A CA 1
ATOM 884 C C . LEU A 1 114 ? -5.578 27.156 -0.439 1 98.19 114 LEU A C 1
ATOM 886 O O . LEU A 1 114 ? -4.93 28.094 -0.921 1 98.19 114 LEU A O 1
ATOM 890 N N . LEU A 1 115 ? -5.34 25.938 -0.73 1 96.81 115 LEU A N 1
ATOM 891 C CA . LEU A 1 115 ? -4.18 25.531 -1.514 1 96.81 115 LEU A CA 1
ATOM 892 C C . LEU A 1 115 ? -4.312 25.984 -2.961 1 96.81 115 LEU A C 1
ATOM 894 O O . LEU A 1 115 ? -3.309 26.141 -3.662 1 96.81 115 LEU A O 1
ATOM 898 N N . GLN A 1 116 ? -5.496 26.188 -3.383 1 95.81 116 GLN A N 1
ATOM 899 C CA . GLN A 1 116 ? -5.73 26.609 -4.754 1 95.81 116 GLN A CA 1
ATOM 900 C C . GLN A 1 116 ? -5.574 28.125 -4.887 1 95.81 116 GLN A C 1
ATOM 902 O O . GLN A 1 116 ? -5.445 28.656 -5.996 1 95.81 116 GLN A O 1
ATOM 907 N N . SER A 1 117 ? -5.531 28.797 -3.785 1 96.62 117 SER A N 1
ATOM 908 C CA . SER A 1 117 ? -5.418 30.25 -3.785 1 96.62 117 SER A CA 1
ATOM 909 C C . SER A 1 117 ? -4.012 30.703 -4.16 1 96.62 117 SER A C 1
ATOM 911 O O . SER A 1 117 ? -3.033 30.016 -3.85 1 96.62 117 SER A O 1
ATOM 913 N N . ASP A 1 118 ? -3.896 31.828 -4.785 1 95.56 118 ASP A N 1
ATOM 914 C CA . ASP A 1 118 ? -2.596 32.406 -5.105 1 95.56 118 ASP A CA 1
ATOM 915 C C . ASP A 1 118 ? -2.172 33.406 -4.043 1 95.56 118 ASP A C 1
ATOM 917 O O . ASP A 1 118 ? -1.198 34.156 -4.23 1 95.56 118 ASP A O 1
ATOM 921 N N . ALA A 1 119 ? -2.902 33.469 -2.963 1 97.06 119 ALA A N 1
ATOM 922 C CA . ALA A 1 119 ? -2.6 34.406 -1.893 1 97.06 119 ALA A CA 1
ATOM 923 C C . ALA A 1 119 ? -1.24 34.125 -1.266 1 97.06 119 ALA A C 1
ATOM 925 O O . ALA A 1 119 ? -0.808 32.969 -1.226 1 97.06 119 ALA A O 1
ATOM 926 N N . MET A 1 120 ? -0.595 35.156 -0.827 1 97.38 120 MET A N 1
ATOM 927 C CA . MET A 1 120 ? 0.648 35 -0.08 1 97.38 120 MET A CA 1
ATOM 928 C C . MET A 1 120 ? 0.37 34.5 1.33 1 97.38 120 MET A C 1
ATOM 930 O O . MET A 1 120 ? 1.128 33.688 1.86 1 97.38 120 MET A O 1
ATOM 934 N N . VAL A 1 121 ? -0.635 35.031 1.896 1 98 121 VAL A N 1
ATOM 935 C CA . VAL A 1 121 ? -1.188 34.594 3.178 1 98 121 VAL A CA 1
ATOM 936 C C . VAL A 1 121 ? -2.713 34.562 3.1 1 98 121 VAL A C 1
ATOM 938 O O . VAL A 1 121 ? -3.324 35.469 2.506 1 98 121 VAL A O 1
ATOM 941 N N . ALA A 1 122 ? -3.322 33.531 3.67 1 98.5 122 ALA A N 1
ATOM 942 C CA . ALA A 1 122 ? -4.781 33.438 3.646 1 98.5 122 ALA A CA 1
ATOM 943 C C . ALA A 1 122 ? -5.309 32.688 4.867 1 98.5 122 ALA A C 1
ATOM 945 O O . ALA A 1 122 ? -4.598 31.875 5.457 1 98.5 122 ALA A O 1
ATOM 946 N N . THR A 1 123 ? -6.5 33.031 5.293 1 98.31 123 THR A N 1
ATOM 947 C CA . THR A 1 123 ? -7.223 32.312 6.348 1 98.31 123 THR A CA 1
ATOM 948 C C . THR A 1 123 ? -8.664 32.062 5.926 1 98.31 123 THR A C 1
ATOM 950 O O . THR A 1 123 ? -9.258 32.812 5.172 1 98.31 123 THR A O 1
ATOM 953 N N . PRO A 1 124 ? -9.172 30.891 6.266 1 98.5 124 PRO A N 1
ATOM 954 C CA . PRO A 1 124 ? -10.602 30.672 6.035 1 98.5 124 PRO A CA 1
ATOM 955 C C . PRO A 1 124 ? -11.484 31.5 6.961 1 98.5 124 PRO A C 1
ATOM 957 O O . PRO A 1 124 ? -11.109 31.766 8.109 1 98.5 124 PRO A O 1
ATOM 960 N N . VAL A 1 125 ? -12.594 31.891 6.461 1 98.19 125 VAL A N 1
ATOM 961 C CA . VAL A 1 125 ? -13.555 32.688 7.215 1 98.19 125 VAL A CA 1
ATOM 962 C C . VAL A 1 125 ? -14.93 32.031 7.188 1 98.19 125 VAL A C 1
ATOM 964 O O . VAL A 1 125 ? -15.391 31.594 6.129 1 98.19 125 VAL A O 1
ATOM 967 N N . PHE A 1 126 ? -15.461 31.906 8.312 1 96.94 126 PHE A N 1
ATOM 968 C CA . PHE A 1 126 ? -16.828 31.422 8.445 1 96.94 126 PHE A CA 1
ATOM 969 C C . PHE A 1 126 ? -17.688 32.406 9.227 1 96.94 126 PHE A C 1
ATOM 971 O O . PHE A 1 126 ? -17.391 32.719 10.383 1 96.94 126 PHE A O 1
ATOM 978 N N . GLN A 1 127 ? -18.719 32.906 8.602 1 95.62 127 GLN A N 1
ATOM 979 C CA . GLN A 1 127 ? -19.641 33.875 9.211 1 95.62 127 GLN A CA 1
ATOM 980 C C . GLN A 1 127 ? -18.891 35.062 9.812 1 95.62 127 GLN A C 1
ATOM 982 O O . GLN A 1 127 ? -19.125 35.406 10.961 1 95.62 127 GLN A O 1
ATOM 987 N N . GLY A 1 128 ? -17.953 35.469 9.109 1 95.88 128 GLY A N 1
ATOM 988 C CA . GLY A 1 128 ? -17.25 36.719 9.453 1 95.88 128 GLY A CA 1
ATOM 989 C C . GLY A 1 128 ? -16.125 36.5 10.445 1 95.88 128 GLY A C 1
ATOM 990 O O . GLY A 1 128 ? -15.445 37.469 10.836 1 95.88 128 GLY A O 1
ATOM 991 N N . ARG A 1 129 ? -15.883 35.281 10.805 1 96.31 129 ARG A N 1
ATOM 992 C CA . ARG A 1 129 ? -14.844 35 11.781 1 96.31 129 ARG A CA 1
ATOM 993 C C . ARG A 1 129 ? -13.68 34.25 11.148 1 96.31 129 ARG A C 1
ATOM 995 O O . ARG A 1 129 ? -13.891 33.312 10.367 1 96.31 129 ARG A O 1
ATOM 1002 N N . ASN A 1 130 ? -12.477 34.688 11.492 1 96.31 130 ASN A N 1
ATOM 1003 C CA . ASN A 1 130 ? -11.266 34.031 11 1 96.31 130 ASN A CA 1
ATOM 1004 C C . ASN A 1 130 ? -11.016 32.719 11.727 1 96.31 130 ASN A C 1
ATOM 1006 O O . ASN A 1 130 ? -11.195 32.625 12.945 1 96.31 130 ASN A O 1
ATOM 1010 N N . GLY A 1 131 ? -10.672 31.734 10.938 1 96.75 131 GLY A N 1
ATOM 1011 C CA . GLY A 1 131 ? -10.375 30.438 11.547 1 96.75 131 GLY A CA 1
ATOM 1012 C C . GLY A 1 131 ? -9.078 29.828 11.055 1 96.75 131 GLY A C 1
ATOM 1013 O O . GLY A 1 131 ? -8.156 30.547 10.656 1 96.75 131 GLY A O 1
ATOM 1014 N N . HIS A 1 132 ? -8.969 28.516 11.219 1 96.75 132 HIS A N 1
ATOM 1015 C CA . HIS A 1 132 ? -7.832 27.703 10.789 1 96.75 132 HIS A CA 1
ATOM 1016 C C . HIS A 1 132 ? -8.266 26.641 9.797 1 96.75 132 HIS A C 1
ATOM 1018 O O . HIS A 1 132 ? -9.445 26.297 9.711 1 96.75 132 HIS A O 1
ATOM 1024 N N . PRO A 1 133 ? -7.352 26.203 9.047 1 98 133 PRO A N 1
ATOM 1025 C CA . PRO A 1 133 ? -5.914 26.484 9.031 1 98 133 PRO A CA 1
ATOM 1026 C C . PRO A 1 133 ? -5.566 27.734 8.227 1 98 133 PRO A C 1
ATOM 1028 O O . PRO A 1 133 ? -6.43 28.297 7.555 1 98 133 PRO A O 1
ATOM 1031 N N . ILE A 1 134 ? -4.246 28.109 8.367 1 98.12 134 ILE A N 1
ATOM 1032 C CA . ILE A 1 134 ? -3.748 29.281 7.652 1 98.12 134 ILE A CA 1
ATOM 1033 C C . ILE A 1 134 ? -2.857 28.844 6.492 1 98.12 134 ILE A C 1
ATOM 1035 O O . ILE A 1 134 ? -2.094 27.875 6.621 1 98.12 134 ILE A O 1
ATOM 1039 N N . LEU A 1 135 ? -2.977 29.562 5.363 1 98.5 135 LEU A N 1
ATOM 1040 C CA . LEU A 1 135 ? -2.104 29.344 4.215 1 98.5 135 LEU A CA 1
ATOM 1041 C C . LEU A 1 135 ? -0.945 30.328 4.211 1 98.5 135 LEU A C 1
ATOM 1043 O O . LEU A 1 135 ? -1.148 31.531 4.41 1 98.5 135 LEU A O 1
ATOM 1047 N N . LEU A 1 136 ? 0.247 29.859 3.994 1 97.88 136 LEU A N 1
ATOM 1048 C CA . LEU A 1 136 ? 1.448 30.672 3.846 1 97.88 136 LEU A CA 1
ATOM 1049 C C . LEU A 1 136 ? 2.197 30.297 2.568 1 97.88 136 LEU A C 1
ATOM 1051 O O . LEU A 1 136 ? 2.557 29.141 2.365 1 97.88 136 LEU A O 1
ATOM 1055 N N . ASN A 1 137 ? 2.395 31.25 1.761 1 97.19 137 ASN A N 1
ATOM 1056 C CA . ASN A 1 137 ? 3.273 31.078 0.61 1 97.19 137 ASN A CA 1
ATOM 1057 C C . ASN A 1 137 ? 4.742 31.109 1.019 1 97.19 137 ASN A C 1
ATOM 1059 O O . ASN A 1 137 ? 5.121 31.828 1.944 1 97.19 137 ASN A O 1
ATOM 1063 N N . TYR A 1 138 ? 5.566 30.406 0.313 1 94.44 138 TYR A N 1
ATOM 1064 C CA . TYR A 1 138 ? 6.98 30.312 0.668 1 94.44 138 TYR A CA 1
ATOM 1065 C C . TYR A 1 138 ? 7.641 31.688 0.64 1 94.44 138 TYR A C 1
ATOM 1067 O O . TYR A 1 138 ? 8.586 31.938 1.39 1 94.44 138 TYR A O 1
ATOM 1075 N N . LYS A 1 139 ? 7.172 32.562 -0.124 1 94.19 139 LYS A N 1
ATOM 1076 C CA . LYS A 1 139 ? 7.762 33.875 -0.314 1 94.19 139 LYS A CA 1
ATOM 1077 C C . LYS A 1 139 ? 7.656 34.719 0.957 1 94.19 139 LYS A C 1
ATOM 1079 O O . LYS A 1 139 ? 8.406 35.656 1.14 1 94.19 139 LYS A O 1
ATOM 1084 N N . VAL A 1 140 ? 6.738 34.375 1.788 1 96.25 140 VAL A N 1
ATOM 1085 C CA . VAL A 1 140 ? 6.52 35.219 2.963 1 96.25 140 VAL A CA 1
ATOM 1086 C C . VAL A 1 140 ? 7.281 34.656 4.156 1 96.25 140 VAL A C 1
ATOM 1088 O O . VAL A 1 140 ? 7.355 35.281 5.215 1 96.25 140 VAL A O 1
ATOM 1091 N N . LEU A 1 141 ? 7.859 33.5 4.027 1 96.12 141 LEU A N 1
ATOM 1092 C CA . LEU A 1 141 ? 8.391 32.75 5.172 1 96.12 141 LEU A CA 1
ATOM 1093 C C . LEU A 1 141 ? 9.578 33.5 5.785 1 96.12 141 LEU A C 1
ATOM 1095 O O . LEU A 1 141 ? 9.727 33.531 7.008 1 96.12 141 LEU A O 1
ATOM 1099 N N . ASP A 1 142 ? 10.391 34.125 4.957 1 95.56 142 ASP A N 1
ATOM 1100 C CA . ASP A 1 142 ? 11.547 34.844 5.477 1 95.56 142 ASP A CA 1
ATOM 1101 C C . ASP A 1 142 ? 11.102 36 6.391 1 95.56 142 ASP A C 1
ATOM 1103 O O . ASP A 1 142 ? 11.688 36.188 7.457 1 95.56 142 ASP A O 1
ATOM 1107 N N . ASN A 1 143 ? 10.117 36.656 5.977 1 95.69 143 ASN A N 1
ATOM 1108 C CA . ASN A 1 143 ? 9.586 37.781 6.785 1 95.69 143 ASN A CA 1
ATOM 1109 C C . ASN A 1 143 ? 9.016 37.25 8.109 1 95.69 143 ASN A C 1
ATOM 1111 O O . ASN A 1 143 ? 9.266 37.844 9.156 1 95.69 143 ASN A O 1
ATOM 1115 N N . ILE A 1 144 ? 8.344 36.188 8.039 1 95.94 144 ILE A N 1
ATOM 1116 C CA . ILE A 1 144 ? 7.719 35.625 9.227 1 95.94 144 ILE A CA 1
ATOM 1117 C C . ILE A 1 144 ? 8.789 35.094 10.18 1 95.94 144 ILE A C 1
ATOM 1119 O O . ILE A 1 144 ? 8.734 35.344 11.383 1 95.94 144 ILE A O 1
ATOM 1123 N N . LEU A 1 145 ? 9.742 34.438 9.617 1 95.62 145 LEU A N 1
ATOM 1124 C CA . LEU A 1 145 ? 10.797 33.844 10.414 1 95.62 145 LEU A CA 1
ATOM 1125 C C . LEU A 1 145 ? 11.68 34.875 11.062 1 95.62 145 LEU A C 1
ATOM 1127 O O . LEU A 1 145 ? 12.258 34.656 12.125 1 95.62 145 LEU A O 1
ATOM 1131 N N . SER A 1 146 ? 11.781 36.031 10.477 1 94.5 146 SER A N 1
ATOM 1132 C CA . SER A 1 146 ? 12.633 37.094 10.984 1 94.5 146 SER A CA 1
ATOM 1133 C C . SER A 1 146 ? 11.914 37.938 12.055 1 94.5 146 SER A C 1
ATOM 1135 O O . SER A 1 146 ? 12.539 38.75 12.742 1 94.5 146 SER A O 1
ATOM 1137 N N . TYR A 1 147 ? 10.664 37.719 12.188 1 94 147 TYR A N 1
ATOM 1138 C CA . TYR A 1 147 ? 9.867 38.5 13.141 1 94 147 TYR A CA 1
ATOM 1139 C C . TYR A 1 147 ? 10.297 38.188 14.57 1 94 147 TYR A C 1
ATOM 1141 O O . TYR A 1 147 ? 10.398 37 14.953 1 94 147 TYR A O 1
ATOM 1149 N N . GLN A 1 148 ? 10.586 39.125 15.414 1 88.31 148 GLN A N 1
ATOM 1150 C CA . GLN A 1 148 ? 11.047 38.969 16.797 1 88.31 148 GLN A CA 1
ATOM 1151 C C . GLN A 1 148 ? 10.094 39.625 17.781 1 88.31 148 GLN A C 1
ATOM 1153 O O . GLN A 1 148 ? 10.375 39.688 18.969 1 88.31 148 GLN A O 1
ATOM 1158 N N . GLY A 1 149 ? 9.031 40.156 17.328 1 84.31 149 GLY A N 1
ATOM 1159 C CA . GLY A 1 149 ? 8.109 40.875 18.188 1 84.31 149 GLY A CA 1
ATOM 1160 C C . GLY A 1 149 ? 7.215 39.938 19 1 84.31 149 GLY A C 1
ATOM 1161 O O . GLY A 1 149 ? 7.309 38.719 18.891 1 84.31 149 GLY A O 1
ATOM 1162 N N . LYS A 1 150 ? 6.41 40.594 19.906 1 86.81 150 LYS A N 1
ATOM 1163 C CA . LYS A 1 150 ? 5.422 39.875 20.703 1 86.81 150 LYS A CA 1
ATOM 1164 C C . LYS A 1 150 ? 4.117 39.688 19.938 1 86.81 150 LYS A C 1
ATOM 1166 O O . LYS A 1 150 ? 3.852 40.438 18.984 1 86.81 150 LYS A O 1
ATOM 1171 N N . GLY A 1 151 ? 3.377 38.688 20.219 1 88.19 151 GLY A N 1
ATOM 1172 C CA . GLY A 1 151 ? 2.062 38.531 19.609 1 88.19 151 GLY A CA 1
ATOM 1173 C C . GLY A 1 151 ? 1.938 37.281 18.781 1 88.19 151 GLY A C 1
ATOM 1174 O O . GLY A 1 151 ? 0.886 37.031 18.188 1 88.19 151 GLY A O 1
ATOM 1175 N N . GLY A 1 152 ? 2.986 36.562 18.656 1 89.38 152 GLY A N 1
ATOM 1176 C CA . GLY A 1 152 ? 2.922 35.25 18.062 1 89.38 152 GLY A CA 1
ATOM 1177 C C . GLY A 1 152 ? 2.791 35.281 16.547 1 89.38 152 GLY A C 1
ATOM 1178 O O . GLY A 1 152 ? 3.172 36.25 15.914 1 89.38 152 GLY A O 1
ATOM 1179 N N . LEU A 1 153 ? 2.303 34.219 15.992 1 89.81 153 LEU A N 1
ATOM 1180 C CA . LEU A 1 153 ? 2.178 34.062 14.547 1 89.81 153 LEU A CA 1
ATOM 1181 C C . LEU A 1 153 ? 1.238 35.094 13.953 1 89.81 153 LEU A C 1
ATOM 1183 O O . LEU A 1 153 ? 1.493 35.625 12.867 1 89.81 153 LEU A O 1
ATOM 1187 N N . ARG A 1 154 ? 0.205 35.438 14.688 1 91 154 ARG A N 1
ATOM 1188 C CA . ARG A 1 154 ? -0.766 36.406 14.219 1 91 154 ARG A CA 1
ATOM 1189 C C . ARG A 1 154 ? -0.088 37.75 13.922 1 91 154 ARG A C 1
ATOM 1191 O O . ARG A 1 154 ? -0.277 38.312 12.844 1 91 154 ARG A O 1
ATOM 1198 N N . LYS A 1 155 ? 0.719 38.188 14.844 1 93.56 155 LYS A N 1
ATOM 1199 C CA . LYS A 1 155 ? 1.405 39.469 14.664 1 93.56 155 LYS A CA 1
ATOM 1200 C C . LYS A 1 155 ? 2.5 39.375 13.602 1 93.56 155 LYS A C 1
ATOM 1202 O O . LYS A 1 155 ? 2.734 40.312 12.844 1 93.56 155 LYS A O 1
ATOM 1207 N N . ALA A 1 156 ? 3.152 38.219 13.562 1 95 156 ALA A N 1
ATOM 1208 C CA . ALA A 1 156 ? 4.176 38 12.547 1 95 156 ALA A CA 1
ATOM 1209 C C . ALA A 1 156 ? 3.584 38.094 11.141 1 95 156 ALA A C 1
ATOM 1211 O O . ALA A 1 156 ? 4.184 38.719 10.25 1 95 156 ALA A O 1
ATOM 1212 N N . ILE A 1 157 ? 2.391 37.562 10.969 1 94.75 157 ILE A N 1
ATOM 1213 C CA . ILE A 1 157 ? 1.701 37.562 9.688 1 94.75 157 ILE A CA 1
ATOM 1214 C C . ILE A 1 157 ? 1.29 39 9.344 1 94.75 157 ILE A C 1
ATOM 1216 O O . ILE A 1 157 ? 1.448 39.438 8.203 1 94.75 157 ILE A O 1
ATOM 1220 N N . LYS A 1 158 ? 0.804 39.688 10.336 1 93.94 158 LYS A N 1
ATOM 1221 C CA . LYS A 1 158 ? 0.393 41.094 10.133 1 93.94 158 LYS A CA 1
ATOM 1222 C C . LYS A 1 158 ? 1.568 41.938 9.672 1 93.94 158 LYS A C 1
ATOM 1224 O O . LYS A 1 158 ? 1.391 42.906 8.898 1 93.94 158 LYS A O 1
ATOM 1229 N N . ASN A 1 159 ? 2.77 41.562 10.023 1 93.38 159 ASN A N 1
ATOM 1230 C CA . ASN A 1 159 ? 3.955 42.375 9.773 1 93.38 159 ASN A CA 1
ATOM 1231 C C . ASN A 1 159 ? 4.781 41.812 8.617 1 93.38 159 ASN A C 1
ATOM 1233 O O . ASN A 1 159 ? 5.906 42.25 8.375 1 93.38 159 ASN A O 1
ATOM 1237 N N . CYS A 1 160 ? 4.27 40.844 7.879 1 92.81 160 CYS A N 1
ATOM 1238 C CA . CYS A 1 160 ? 5.09 40.156 6.902 1 92.81 160 CYS A CA 1
ATOM 1239 C C . CYS A 1 160 ? 5.141 40.906 5.582 1 92.81 160 CYS A C 1
ATOM 1241 O O . CYS A 1 160 ? 5.832 40.5 4.648 1 92.81 160 CYS A O 1
ATOM 1243 N N . GLY A 1 161 ? 4.43 41.969 5.441 1 91.62 161 GLY A N 1
ATOM 1244 C CA . GLY A 1 161 ? 4.496 42.812 4.258 1 91.62 161 GLY A CA 1
ATOM 1245 C C . GLY A 1 161 ? 3.42 42.5 3.238 1 91.62 161 GLY A C 1
ATOM 1246 O O . GLY A 1 161 ? 3.357 43.125 2.18 1 91.62 161 GLY A O 1
ATOM 1247 N N . TYR A 1 162 ? 2.566 41.531 3.555 1 93.94 162 TYR A N 1
ATOM 1248 C CA . TYR A 1 162 ? 1.479 41.156 2.656 1 93.94 162 TYR A CA 1
ATOM 1249 C C . TYR A 1 162 ? 0.141 41.188 3.385 1 93.94 162 TYR A C 1
ATOM 1251 O O . TYR A 1 162 ? 0.077 40.906 4.586 1 93.94 162 TYR A O 1
ATOM 1259 N N . ASN A 1 163 ? -0.892 41.531 2.697 1 93.5 163 ASN A N 1
ATOM 1260 C CA . ASN A 1 163 ? -2.232 41.469 3.27 1 93.5 163 ASN A CA 1
ATOM 1261 C C . ASN A 1 163 ? -2.756 40.031 3.328 1 93.5 163 ASN A C 1
ATOM 1263 O O . ASN A 1 163 ? -2.549 39.25 2.396 1 93.5 163 ASN A O 1
ATOM 1267 N N . LYS A 1 164 ? -3.355 39.812 4.438 1 96.5 164 LYS A N 1
ATOM 1268 C CA . LYS A 1 164 ? -3.982 38.5 4.602 1 96.5 164 LYS A CA 1
ATOM 1269 C C . LYS A 1 164 ? -5.273 38.406 3.795 1 96.5 164 LYS A C 1
ATOM 1271 O O . LYS A 1 164 ? -6.172 39.25 3.949 1 96.5 164 LYS A O 1
ATOM 1276 N N . THR A 1 165 ? -5.379 37.438 2.906 1 97.75 165 THR A N 1
ATOM 1277 C CA . THR A 1 165 ? -6.586 37.188 2.123 1 97.75 165 THR A CA 1
ATOM 1278 C C . THR A 1 165 ? -7.605 36.406 2.934 1 97.75 165 THR A C 1
ATOM 1280 O O . THR A 1 165 ? -7.262 35.375 3.539 1 97.75 165 THR A O 1
ATOM 1283 N N . LEU A 1 166 ? -8.82 36.938 2.969 1 98 166 LEU A N 1
ATOM 1284 C CA . LEU A 1 166 ? -9.914 36.25 3.645 1 98 166 LEU A CA 1
ATOM 1285 C C . LEU A 1 166 ? -10.688 35.375 2.67 1 98 166 LEU A C 1
ATOM 1287 O O . LEU A 1 166 ? -11.281 35.875 1.709 1 98 166 LEU A O 1
ATOM 1291 N N . ILE A 1 167 ? -10.703 34.062 2.881 1 98.31 167 ILE A N 1
ATOM 1292 C CA . ILE A 1 167 ? -11.391 33.156 1.991 1 98.31 167 ILE A CA 1
ATOM 1293 C C . ILE A 1 167 ? -12.648 32.625 2.67 1 98.31 167 ILE A C 1
ATOM 1295 O O . ILE A 1 167 ? -12.57 31.875 3.656 1 98.31 167 ILE A O 1
ATOM 1299 N N . GLN A 1 168 ? -13.773 32.969 2.123 1 98.06 168 GLN A N 1
ATOM 1300 C CA . GLN A 1 168 ? -15.047 32.531 2.682 1 98.06 168 GLN A CA 1
ATOM 1301 C C . GLN A 1 168 ? -15.25 31.031 2.455 1 98.06 168 GLN A C 1
ATOM 1303 O O . GLN A 1 168 ? -15.094 30.547 1.335 1 98.06 168 GLN A O 1
ATOM 1308 N N . VAL A 1 169 ? -15.523 30.328 3.559 1 97 169 VAL A N 1
ATOM 1309 C CA . VAL A 1 169 ? -15.812 28.891 3.449 1 97 169 VAL A CA 1
ATOM 1310 C C . VAL A 1 169 ? -17.094 28.562 4.199 1 97 169 VAL A C 1
ATOM 1312 O O . VAL A 1 169 ? -17.453 29.25 5.156 1 97 169 VAL A O 1
ATOM 1315 N N . ASP A 1 170 ? -17.844 27.578 3.688 1 94.12 170 ASP A N 1
ATOM 1316 C CA . ASP A 1 170 ? -18.969 27.016 4.426 1 94.12 170 ASP A CA 1
ATOM 1317 C C . ASP A 1 170 ? -18.531 25.844 5.293 1 94.12 170 ASP A C 1
ATOM 1319 O O . ASP A 1 170 ? -18.922 24.703 5.047 1 94.12 170 ASP A O 1
ATOM 1323 N N . ASP A 1 171 ? -17.766 26.156 6.289 1 94.38 171 ASP A N 1
ATOM 1324 C CA . ASP A 1 171 ? -17.125 25.172 7.164 1 94.38 171 ASP A CA 1
ATOM 1325 C C . ASP A 1 171 ? -17 25.719 8.586 1 94.38 171 ASP A C 1
ATOM 1327 O O . ASP A 1 171 ? -16.016 26.359 8.922 1 94.38 171 ASP A O 1
ATOM 1331 N N . LYS A 1 172 ? -17.953 25.359 9.375 1 92.5 172 LYS A N 1
ATOM 1332 C CA . LYS A 1 172 ? -17.953 25.797 10.773 1 92.5 172 LYS A CA 1
ATOM 1333 C C . LYS A 1 172 ? -16.734 25.219 11.516 1 92.5 172 LYS A C 1
ATOM 1335 O O . LYS A 1 172 ? -16.297 25.781 12.516 1 92.5 172 LYS A O 1
ATOM 1340 N N . GLY A 1 173 ? -16.219 24.156 11.023 1 93.38 173 GLY A N 1
ATOM 1341 C CA . GLY A 1 173 ? -15.102 23.453 11.656 1 93.38 173 GLY A CA 1
ATOM 1342 C C . GLY A 1 173 ? -13.844 24.297 11.742 1 93.38 173 GLY A C 1
ATOM 1343 O O . GLY A 1 173 ? -12.984 24.047 12.586 1 93.38 173 GLY A O 1
ATOM 1344 N N . VAL A 1 174 ? -13.711 25.344 11.008 1 95.62 174 VAL A N 1
ATOM 1345 C CA . VAL A 1 174 ? -12.508 26.172 10.984 1 95.62 174 VAL A CA 1
ATOM 1346 C C . VAL A 1 174 ? -12.383 26.938 12.297 1 95.62 174 VAL A C 1
ATOM 1348 O O . VAL A 1 174 ? -11.32 27.469 12.609 1 95.62 174 VAL A O 1
ATOM 1351 N N . LEU A 1 175 ? -13.547 26.984 13.062 1 93 175 LEU A N 1
ATOM 1352 C CA . LEU A 1 175 ? -13.586 27.75 14.297 1 93 175 LEU A CA 1
ATOM 1353 C C . LEU A 1 175 ? -13.602 26.828 15.508 1 93 175 LEU A C 1
ATOM 1355 O O . LEU A 1 175 ? -13.555 27.297 16.656 1 93 175 LEU A O 1
ATOM 1359 N N . MET A 1 176 ? -13.758 25.625 15.297 1 88.38 176 MET A N 1
ATOM 1360 C CA . MET A 1 176 ? -14.047 24.703 16.391 1 88.38 176 MET A CA 1
ATOM 1361 C C . MET A 1 176 ? -12.766 24.078 16.938 1 88.38 176 MET A C 1
ATOM 1363 O O . MET A 1 176 ? -11.992 23.484 16.172 1 88.38 176 MET A O 1
ATOM 1367 N N . ASP A 1 177 ? -12.656 24.312 18.188 1 81.19 177 ASP A N 1
ATOM 1368 C CA . ASP A 1 177 ? -11.555 23.641 18.875 1 81.19 177 ASP A CA 1
ATOM 1369 C C . ASP A 1 177 ? -12.07 22.5 19.75 1 81.19 177 ASP A C 1
ATOM 1371 O O . ASP A 1 177 ? -13.25 22.141 19.688 1 81.19 177 ASP A O 1
ATOM 1375 N N . ALA A 1 178 ? -11.156 21.797 20.422 1 73.31 178 ALA A N 1
ATOM 1376 C CA . ALA A 1 178 ? -11.484 20.594 21.203 1 73.31 178 ALA A CA 1
ATOM 1377 C C . ALA A 1 178 ? -12.422 20.938 22.359 1 73.31 178 ALA A C 1
ATOM 1379 O O . ALA A 1 178 ? -13.125 20.078 22.875 1 73.31 178 ALA A O 1
ATOM 1380 N N . ASP A 1 179 ? -12.539 22.203 22.719 1 71.25 179 ASP A N 1
ATOM 1381 C CA . ASP A 1 179 ? -13.289 22.594 23.906 1 71.25 179 ASP A CA 1
ATOM 1382 C C . ASP A 1 179 ? -14.719 22.984 23.562 1 71.25 179 ASP A C 1
ATOM 1384 O O . ASP A 1 179 ? -15.555 23.172 24.438 1 71.25 179 ASP A O 1
ATOM 1388 N N . THR A 1 180 ? -14.969 22.984 22.312 1 71.31 180 THR A N 1
ATOM 1389 C CA . THR A 1 180 ? -16.297 23.422 21.875 1 71.31 180 THR A CA 1
ATOM 1390 C C . THR A 1 180 ? -17.297 22.281 21.969 1 71.31 180 THR A C 1
ATOM 1392 O O . THR A 1 180 ? -17.109 21.25 21.312 1 71.31 180 THR A O 1
ATOM 1395 N N . LYS A 1 181 ? -18.266 22.312 22.906 1 66.19 181 LYS A N 1
ATOM 1396 C CA . LYS A 1 181 ? -19.234 21.25 23.141 1 66.19 181 LYS A CA 1
ATOM 1397 C C . LYS A 1 181 ? -20.406 21.344 22.156 1 66.19 181 LYS A C 1
ATOM 1399 O O . LYS A 1 181 ? -20.906 20.312 21.688 1 66.19 181 LYS A O 1
ATOM 1404 N N . GLU A 1 182 ? -20.922 22.562 21.906 1 62.56 182 GLU A N 1
ATOM 1405 C CA . GLU A 1 182 ? -22.141 22.672 21.094 1 62.56 182 GLU A CA 1
ATOM 1406 C C . GLU A 1 182 ? -21.859 22.312 19.641 1 62.56 182 GLU A C 1
ATOM 1408 O O . GLU A 1 182 ? -20.891 22.781 19.047 1 62.56 182 GLU A O 1
ATOM 1413 N N . ASP A 1 183 ? -22.781 21.281 19.031 1 67.5 183 ASP A N 1
ATOM 1414 C CA . ASP A 1 183 ? -22.953 20.859 17.641 1 67.5 183 ASP A CA 1
ATOM 1415 C C . ASP A 1 183 ? -21.75 20.031 17.172 1 67.5 183 ASP A C 1
ATOM 1417 O O . ASP A 1 183 ? -21.453 19.984 15.984 1 67.5 183 ASP A O 1
ATOM 1421 N N . TYR A 1 184 ? -20.922 19.688 18.094 1 75.62 184 TYR A N 1
ATOM 1422 C CA . TYR A 1 184 ? -19.719 18.922 17.828 1 75.62 184 TYR A CA 1
ATOM 1423 C C . TYR A 1 184 ? -20.062 17.625 17.094 1 75.62 184 TYR A C 1
ATOM 1425 O O . TYR A 1 184 ? -19.469 17.312 16.062 1 75.62 184 TYR A O 1
ATOM 1433 N N . GLU A 1 185 ? -21.094 17 17.547 1 77 185 GLU A N 1
ATOM 1434 C CA . GLU A 1 185 ? -21.422 15.688 17 1 77 185 GLU A CA 1
ATOM 1435 C C . GLU A 1 185 ? -21.859 15.797 15.539 1 77 185 GLU A C 1
ATOM 1437 O O . GLU A 1 185 ? -21.469 14.977 14.703 1 77 185 GLU A O 1
ATOM 1442 N N . GLU A 1 186 ? -22.656 16.75 15.297 1 78.12 186 GLU A N 1
ATOM 1443 C CA . GLU A 1 186 ? -23.141 16.938 13.93 1 78.12 186 GLU A CA 1
ATOM 1444 C C . GLU A 1 186 ? -22.016 17.344 12.992 1 78.12 186 GLU A C 1
ATOM 1446 O O . GLU A 1 186 ? -21.938 16.844 11.867 1 78.12 186 GLU A O 1
ATOM 1451 N N . THR A 1 187 ? -21.25 18.25 13.414 1 79.88 187 THR A N 1
ATOM 1452 C CA . THR A 1 187 ? -20.109 18.688 12.633 1 79.88 187 THR A CA 1
ATOM 1453 C C . THR A 1 187 ? -19.141 17.547 12.375 1 79.88 187 THR A C 1
ATOM 1455 O O . THR A 1 187 ? -18.641 17.375 11.258 1 79.88 187 THR A O 1
ATOM 1458 N N . LEU A 1 188 ? -19.062 16.766 13.383 1 83.81 188 LEU A N 1
ATOM 1459 C CA . LEU A 1 188 ? -18.156 15.625 13.289 1 83.81 188 LEU A CA 1
ATOM 1460 C C . LEU A 1 188 ? -18.641 14.641 12.219 1 83.81 188 LEU A C 1
ATOM 1462 O O . LEU A 1 188 ? -17.844 14.148 11.422 1 83.81 188 LEU A O 1
ATOM 1466 N N . LYS A 1 189 ? -19.859 14.422 12.188 1 79.94 189 LYS A N 1
ATOM 1467 C CA . LYS A 1 189 ? -20.406 13.477 11.227 1 79.94 189 LYS A CA 1
ATOM 1468 C C . LYS A 1 189 ? -20.188 13.953 9.797 1 79.94 189 LYS A C 1
ATOM 1470 O O . LYS A 1 189 ? -19.734 13.18 8.945 1 79.94 189 LYS A O 1
ATOM 1475 N N . SER A 1 190 ? -20.5 15.117 9.508 1 79.31 190 SER A N 1
ATOM 1476 C CA . SER A 1 190 ? -20.344 15.672 8.164 1 79.31 190 SER A CA 1
ATOM 1477 C C . SER A 1 190 ? -18.891 15.688 7.742 1 79.31 190 SER A C 1
ATOM 1479 O O . SER A 1 190 ? -18.562 15.406 6.586 1 79.31 190 SER A O 1
ATOM 1481 N N . HIS A 1 191 ? -18.062 16 8.648 1 81 191 HIS A N 1
ATOM 1482 C CA . HIS A 1 191 ? -16.625 16.047 8.391 1 81 191 HIS A CA 1
ATOM 1483 C C . HIS A 1 191 ? -16.062 14.664 8.109 1 81 191 HIS A C 1
ATOM 1485 O O . HIS A 1 191 ? -15.219 14.492 7.223 1 81 191 HIS A O 1
ATOM 1491 N N . THR A 1 192 ? -16.594 13.734 8.805 1 81.88 192 THR A N 1
ATOM 1492 C CA . THR A 1 192 ? -16.078 12.383 8.703 1 81.88 192 THR A CA 1
ATOM 1493 C C . THR A 1 192 ? -16.297 11.812 7.305 1 81.88 192 THR A C 1
ATOM 1495 O O . THR A 1 192 ? -15.469 11.062 6.793 1 81.88 192 THR A O 1
ATOM 1498 N N . ASN A 1 193 ? -17.328 12.242 6.66 1 81 193 ASN A N 1
ATOM 1499 C CA . ASN A 1 193 ? -17.609 11.758 5.312 1 81 193 ASN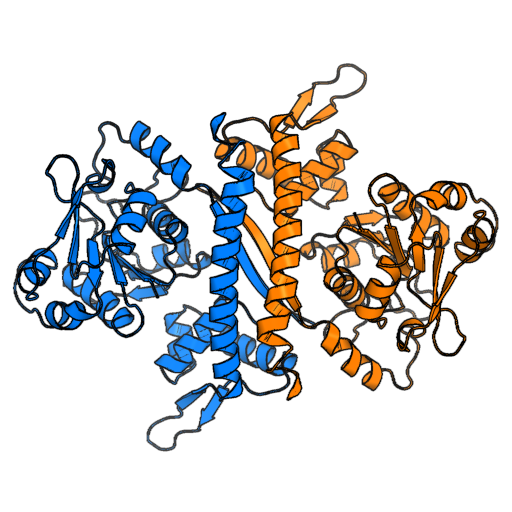 A CA 1
ATOM 1500 C C . ASN A 1 193 ? -16.578 12.266 4.305 1 81 193 ASN A C 1
ATOM 1502 O O . ASN A 1 193 ? -16.328 11.617 3.291 1 81 193 ASN A O 1
ATOM 1506 N N . GLN A 1 194 ? -15.977 13.312 4.605 1 81.88 194 GLN A N 1
ATOM 1507 C CA . GLN A 1 194 ? -14.992 13.906 3.695 1 81.88 194 GLN A CA 1
ATOM 1508 C C . GLN A 1 194 ? -13.641 13.219 3.826 1 81.88 194 GLN A C 1
ATOM 1510 O O . GLN A 1 194 ? -12.758 13.406 2.984 1 81.88 194 GLN A O 1
ATOM 1515 N N . LEU A 1 195 ? -13.609 12.398 4.848 1 86.5 195 LEU A N 1
ATOM 1516 C CA . LEU A 1 195 ? -12.328 11.734 5.082 1 86.5 195 LEU A CA 1
ATOM 1517 C C . LEU A 1 195 ? -12.203 10.477 4.223 1 86.5 195 LEU A C 1
ATOM 1519 O O . LEU A 1 195 ? -11.125 9.875 4.148 1 86.5 195 LEU A O 1
ATOM 1523 N N . PHE A 1 196 ? -13.375 10.109 3.57 1 89.75 196 PHE A N 1
ATOM 1524 C CA . PHE A 1 196 ? -13.383 8.898 2.752 1 89.75 196 PHE A CA 1
ATOM 1525 C C . PHE A 1 196 ? -12.461 9.055 1.547 1 89.75 196 PHE A C 1
ATOM 1527 O O . PHE A 1 196 ? -12.641 9.977 0.739 1 89.75 196 PHE A O 1
ATOM 1534 N N . ARG A 1 197 ? -11.469 8.195 1.521 1 91.62 197 ARG A N 1
ATOM 1535 C CA . ARG A 1 197 ? -10.477 8.266 0.449 1 91.62 197 ARG A CA 1
ATOM 1536 C C . ARG A 1 197 ? -9.773 6.926 0.266 1 91.62 197 ARG A C 1
ATOM 1538 O O . ARG A 1 197 ? -9.977 5.996 1.048 1 91.62 197 ARG A O 1
ATOM 1545 N N . ALA A 1 198 ? -9.031 6.875 -0.787 1 94.56 198 ALA A N 1
ATOM 1546 C CA . ALA A 1 198 ? -8.117 5.75 -0.971 1 94.56 198 ALA A CA 1
ATOM 1547 C C . ALA A 1 198 ? -6.691 6.125 -0.574 1 94.56 198 ALA A C 1
ATOM 1549 O O . ALA A 1 198 ? -6.234 7.234 -0.857 1 94.56 198 ALA A O 1
ATOM 1550 N N . GLN A 1 199 ? -6.113 5.266 0.159 1 92.25 199 GLN A N 1
ATOM 1551 C CA . GLN A 1 199 ? -4.695 5.395 0.475 1 92.25 199 GLN A CA 1
ATOM 1552 C C . GLN A 1 199 ? -3.875 4.312 -0.221 1 92.25 199 GLN A C 1
ATOM 1554 O O . GLN A 1 199 ? -4.309 3.162 -0.314 1 92.25 199 GLN A O 1
ATOM 1559 N N . ILE A 1 200 ? -2.707 4.68 -0.655 1 93 200 ILE A N 1
ATOM 1560 C CA . ILE A 1 200 ? -1.901 3.693 -1.367 1 93 200 ILE A CA 1
ATOM 1561 C C . ILE A 1 200 ? -0.495 3.648 -0.775 1 93 200 ILE A C 1
ATOM 1563 O O . ILE A 1 200 ? -0.008 4.648 -0.242 1 93 200 ILE A O 1
ATOM 1567 N N . LYS A 1 201 ? 0.069 2.562 -0.786 1 92.44 201 LYS A N 1
ATOM 1568 C CA . LYS A 1 201 ? 1.491 2.324 -0.555 1 92.44 201 LYS A CA 1
ATOM 1569 C C . LYS A 1 201 ? 2.154 1.716 -1.787 1 92.44 201 LYS A C 1
ATOM 1571 O O . LYS A 1 201 ? 1.672 0.72 -2.33 1 92.44 201 LYS A O 1
ATOM 1576 N N . ILE A 1 202 ? 3.156 2.354 -2.232 1 95.25 202 ILE A N 1
ATOM 1577 C CA . ILE A 1 202 ? 3.861 1.887 -3.422 1 95.25 202 ILE A CA 1
ATOM 1578 C C . ILE A 1 202 ? 5.262 1.414 -3.039 1 95.25 202 ILE A C 1
ATOM 1580 O O . ILE A 1 202 ? 5.984 2.109 -2.32 1 95.25 202 ILE A O 1
ATOM 1584 N N . ARG A 1 203 ? 5.629 0.302 -3.529 1 95.06 203 ARG A N 1
ATOM 1585 C CA . ARG A 1 203 ? 6.973 -0.234 -3.324 1 95.06 203 ARG A CA 1
ATOM 1586 C C . ARG A 1 203 ? 7.578 -0.711 -4.641 1 95.06 203 ARG A C 1
ATOM 1588 O O . ARG A 1 203 ? 6.883 -1.285 -5.48 1 95.06 203 ARG A O 1
ATOM 1595 N N . LEU A 1 204 ? 8.805 -0.419 -4.789 1 95.25 204 LEU A N 1
ATOM 1596 C CA . LEU A 1 204 ? 9.547 -1.05 -5.871 1 95.25 204 LEU A CA 1
ATOM 1597 C C . LEU A 1 204 ? 10.133 -2.389 -5.426 1 95.25 204 LEU A C 1
ATOM 1599 O O . LEU A 1 204 ? 10.656 -2.5 -4.316 1 95.25 204 LEU A O 1
ATOM 1603 N N . VAL A 1 205 ? 9.93 -3.346 -6.363 1 92.94 205 VAL A N 1
ATOM 1604 C CA . VAL A 1 205 ? 10.312 -4.707 -6.008 1 92.94 205 VAL A CA 1
ATOM 1605 C C . VAL A 1 205 ? 11.094 -5.344 -7.16 1 92.94 205 VAL A C 1
ATOM 1607 O O . VAL A 1 205 ? 10.758 -5.141 -8.328 1 92.94 205 VAL A O 1
ATOM 1610 N N . LYS A 1 206 ? 12.055 -6.047 -6.824 1 89.81 206 LYS A N 1
ATOM 1611 C CA . LYS A 1 206 ? 12.688 -7.02 -7.707 1 89.81 206 LYS A CA 1
ATOM 1612 C C . LYS A 1 206 ? 12.586 -8.43 -7.141 1 89.81 206 LYS A C 1
ATOM 1614 O O . LYS A 1 206 ? 11.508 -9.031 -7.145 1 89.81 206 LYS A O 1
ATOM 1619 N N . GLU A 1 207 ? 13.539 -8.875 -6.352 1 87.19 207 GLU A N 1
ATOM 1620 C CA . GLU A 1 207 ? 13.367 -10.117 -5.605 1 87.19 207 GLU A CA 1
ATOM 1621 C C . GLU A 1 207 ? 12.711 -9.859 -4.25 1 87.19 207 GLU A C 1
ATOM 1623 O O . GLU A 1 207 ? 11.898 -10.664 -3.787 1 87.19 207 GLU A O 1
ATOM 1628 N N . THR A 1 208 ? 13.094 -8.789 -3.717 1 89.94 208 THR A N 1
ATOM 1629 C CA . THR A 1 208 ? 12.492 -8.312 -2.477 1 89.94 208 THR A CA 1
ATOM 1630 C C . THR A 1 208 ? 12.133 -6.836 -2.586 1 89.94 208 THR A C 1
ATOM 1632 O O . THR A 1 208 ? 12.688 -6.113 -3.416 1 89.94 208 THR A O 1
ATOM 1635 N N . PRO A 1 209 ? 11.195 -6.414 -1.823 1 93.06 209 PRO A N 1
ATOM 1636 C CA . PRO A 1 209 ? 10.961 -4.965 -1.8 1 93.06 209 PRO A CA 1
ATOM 1637 C C . PRO A 1 209 ? 12.195 -4.18 -1.358 1 93.06 209 PRO A C 1
ATOM 1639 O O . PRO A 1 209 ? 12.898 -4.594 -0.431 1 93.06 209 PRO A O 1
ATOM 1642 N N . PHE A 1 210 ? 12.523 -3.018 -2.066 1 95.56 210 PHE A N 1
ATOM 1643 C CA . PHE A 1 210 ? 13.773 -2.359 -1.722 1 95.56 210 PHE A CA 1
ATOM 1644 C C . PHE A 1 210 ? 13.594 -0.847 -1.664 1 95.56 210 PHE A C 1
ATOM 1646 O O . PHE A 1 210 ? 14.484 -0.126 -1.214 1 95.56 210 PHE A O 1
ATOM 1653 N N . PHE A 1 211 ? 12.469 -0.332 -2.141 1 96.5 211 PHE A N 1
ATOM 1654 C CA . PHE A 1 211 ? 12.289 1.115 -2.178 1 96.5 211 PHE A CA 1
ATOM 1655 C C . PHE A 1 211 ? 10.828 1.487 -2.004 1 96.5 211 PHE A C 1
ATOM 1657 O O . PHE A 1 211 ? 9.961 0.994 -2.734 1 96.5 211 PHE A O 1
ATOM 1664 N N . ASP A 1 212 ? 10.539 2.279 -1.078 1 94.62 212 ASP A N 1
ATOM 1665 C CA . ASP A 1 212 ? 9.195 2.777 -0.807 1 94.62 212 ASP A CA 1
ATOM 1666 C C . ASP A 1 212 ? 9.234 4.184 -0.218 1 94.62 212 ASP A C 1
ATOM 1668 O O . ASP A 1 212 ? 10.258 4.867 -0.303 1 94.62 212 ASP A O 1
ATOM 1672 N N . SER A 1 213 ? 8.18 4.637 0.306 1 89.81 213 SER A N 1
ATOM 1673 C CA . SER A 1 213 ? 8.109 5.992 0.838 1 89.81 213 SER A CA 1
ATOM 1674 C C . SER A 1 213 ? 9.102 6.195 1.981 1 89.81 213 SER A C 1
ATOM 1676 O O . SER A 1 213 ? 9.656 7.281 2.143 1 89.81 213 SER A O 1
ATOM 1678 N N . SER A 1 214 ? 9.32 5.211 2.793 1 88.69 214 SER A N 1
ATOM 1679 C CA . SER A 1 214 ? 10.289 5.285 3.881 1 88.69 214 SER A CA 1
ATOM 1680 C C . SER A 1 214 ? 11.711 5.41 3.346 1 88.69 214 SER A C 1
ATOM 1682 O O . SER A 1 214 ? 12.508 6.195 3.861 1 88.69 214 SER A O 1
ATOM 1684 N N . SER A 1 215 ? 11.969 4.609 2.342 1 94 215 SER A N 1
ATOM 1685 C CA . SER A 1 215 ? 13.273 4.707 1.683 1 94 215 SER A CA 1
ATOM 1686 C C . SER A 1 215 ? 13.492 6.102 1.109 1 94 215 SER A C 1
ATOM 1688 O O . SER A 1 215 ? 14.586 6.664 1.241 1 94 215 SER A O 1
ATOM 1690 N N . ALA A 1 216 ? 12.5 6.578 0.479 1 92.56 216 ALA A N 1
ATOM 1691 C CA . ALA A 1 216 ? 12.586 7.918 -0.105 1 92.56 216 ALA A CA 1
ATOM 1692 C C . ALA A 1 216 ? 12.852 8.969 0.968 1 92.56 216 ALA A C 1
ATOM 1694 O O . ALA A 1 216 ? 13.68 9.859 0.778 1 92.56 216 ALA A O 1
ATOM 1695 N N . SER A 1 217 ? 12.148 8.883 2.096 1 86.31 217 SER A N 1
ATOM 1696 C CA . SER A 1 217 ? 12.336 9.812 3.201 1 86.31 217 SER A CA 1
ATOM 1697 C C . SER A 1 217 ? 13.766 9.766 3.732 1 86.31 217 SER A C 1
ATOM 1699 O O . SER A 1 217 ? 14.367 10.805 4.016 1 86.31 217 SER A O 1
ATOM 1701 N N . LEU A 1 218 ? 14.242 8.602 3.883 1 91 218 LEU A N 1
ATOM 1702 C CA . LEU A 1 218 ? 15.617 8.43 4.336 1 91 218 LEU A CA 1
ATOM 1703 C C . LEU A 1 218 ? 16.594 9.109 3.377 1 91 218 LEU A C 1
ATOM 1705 O O . LEU A 1 218 ? 17.469 9.867 3.807 1 91 218 LEU A O 1
ATOM 1709 N N . MET A 1 219 ? 16.438 8.828 2.133 1 94.19 219 MET A N 1
ATOM 1710 C CA . MET A 1 219 ? 17.328 9.406 1.129 1 94.19 219 MET A CA 1
ATOM 1711 C C . MET A 1 219 ? 17.219 10.93 1.13 1 94.19 219 MET A C 1
ATOM 1713 O O . MET A 1 219 ? 18.234 11.617 1.02 1 94.19 219 MET A O 1
ATOM 1717 N N . LYS A 1 220 ? 16.094 11.43 1.262 1 88.25 220 LYS A N 1
ATOM 1718 C CA . LYS A 1 220 ? 15.898 12.875 1.32 1 88.25 220 LYS A CA 1
ATOM 1719 C C . LYS A 1 220 ? 16.609 13.477 2.527 1 88.25 220 LYS A C 1
ATOM 1721 O O . LYS A 1 220 ? 17.234 14.531 2.42 1 88.25 220 LYS A O 1
ATOM 1726 N N . GLN A 1 221 ? 16.406 12.812 3.639 1 85.19 221 GLN A N 1
ATOM 1727 C CA . GLN A 1 221 ? 17.062 13.312 4.852 1 85.19 221 GLN A CA 1
ATOM 1728 C C . GLN A 1 221 ? 18.578 13.242 4.73 1 85.19 221 GLN A C 1
ATOM 1730 O O . GLN A 1 221 ? 19.281 14.109 5.25 1 85.19 221 GLN A O 1
ATOM 1735 N N . ILE A 1 222 ? 19.062 12.25 4.125 1 91.88 222 ILE A N 1
ATOM 1736 C CA . ILE A 1 222 ? 20.5 12.148 3.889 1 91.88 222 ILE A CA 1
ATOM 1737 C C . ILE A 1 222 ? 20.969 13.312 3.014 1 91.88 222 ILE A C 1
ATOM 1739 O O . ILE A 1 222 ? 22 13.93 3.283 1 91.88 222 ILE A O 1
ATOM 1743 N N . GLN A 1 223 ? 20.25 13.477 2.008 1 87.94 223 GLN A N 1
ATOM 1744 C CA . GLN A 1 223 ? 20.562 14.594 1.124 1 87.94 223 GLN A CA 1
ATOM 1745 C C . GLN A 1 223 ? 20.562 15.922 1.889 1 87.94 223 GLN A C 1
ATOM 1747 O O . GLN A 1 223 ? 21.438 16.766 1.667 1 87.94 223 GLN A O 1
ATOM 1752 N N . TYR A 1 224 ? 19.688 16.109 2.76 1 81.06 224 TYR A N 1
ATOM 1753 C CA . TYR A 1 224 ? 19.5 17.344 3.502 1 81.06 224 TYR A CA 1
ATOM 1754 C C . TYR A 1 224 ? 20.578 17.5 4.582 1 81.06 224 TYR A C 1
ATOM 1756 O O . TYR A 1 224 ? 21.141 18.578 4.758 1 81.06 224 TYR A O 1
ATOM 1764 N N . THR A 1 225 ? 20.922 16.422 5.273 1 83.12 225 THR A N 1
ATOM 1765 C CA . THR A 1 225 ? 21.781 16.5 6.441 1 83.12 225 THR A CA 1
ATOM 1766 C C . THR A 1 225 ? 23.219 16.156 6.07 1 83.12 225 THR A C 1
ATOM 1768 O O . THR A 1 225 ? 24.156 16.406 6.844 1 83.12 225 THR A O 1
ATOM 1771 N N . SER A 1 226 ? 23.344 15.469 4.965 1 90.44 226 SER A N 1
ATOM 1772 C CA . SER A 1 226 ? 24.625 14.93 4.523 1 90.44 226 SER A CA 1
ATOM 1773 C C . SER A 1 226 ? 25.172 13.906 5.523 1 90.44 226 SER A C 1
ATOM 1775 O O . SER A 1 226 ? 26.375 13.805 5.715 1 90.44 226 SER A O 1
ATOM 1777 N N . SER A 1 227 ? 24.281 13.352 6.25 1 91.38 227 SER A N 1
ATOM 1778 C CA . SER A 1 227 ? 24.656 12.391 7.285 1 91.38 227 SER A CA 1
ATOM 1779 C C . SER A 1 227 ? 23.578 11.32 7.453 1 91.38 227 SER A C 1
ATOM 1781 O O . SER A 1 227 ? 22.406 11.633 7.617 1 91.38 227 SER A O 1
ATOM 1783 N N . VAL A 1 228 ? 24.031 10.039 7.477 1 91.62 228 VAL A N 1
ATOM 1784 C CA . VAL A 1 228 ? 23.078 8.953 7.719 1 91.62 228 VAL A CA 1
ATOM 1785 C C . VAL A 1 228 ? 22.609 8.992 9.172 1 91.62 228 VAL A C 1
ATOM 1787 O O . VAL A 1 228 ? 21.438 8.758 9.461 1 91.62 228 VAL A O 1
ATOM 1790 N N . ARG A 1 229 ? 23.516 9.352 10.016 1 89.06 229 ARG A N 1
ATOM 1791 C CA . ARG A 1 229 ? 23.203 9.406 11.438 1 89.06 229 ARG A CA 1
ATOM 1792 C C . ARG A 1 229 ? 22.109 10.438 11.734 1 89.06 229 ARG A C 1
ATOM 1794 O O . ARG A 1 229 ? 21.125 10.125 12.406 1 89.06 229 ARG A O 1
ATOM 1801 N N . TYR A 1 230 ? 22.297 11.57 11.18 1 83.69 230 TYR A N 1
ATOM 1802 C CA . TYR A 1 230 ? 21.312 12.617 11.438 1 83.69 230 TYR A CA 1
ATOM 1803 C C . TYR A 1 230 ? 20 12.328 10.711 1 83.69 230 TYR A C 1
ATOM 1805 O O . TYR A 1 230 ? 18.922 12.633 11.227 1 83.69 230 TYR A O 1
ATOM 1813 N N . ALA A 1 231 ? 20.078 11.703 9.57 1 86.69 231 ALA A N 1
ATOM 1814 C CA . ALA A 1 231 ? 18.891 11.336 8.82 1 86.69 231 ALA A CA 1
ATOM 1815 C C . ALA A 1 231 ? 18 10.375 9.609 1 86.69 231 ALA A C 1
ATOM 1817 O O . ALA A 1 231 ? 16.797 10.578 9.727 1 86.69 231 ALA A O 1
ATOM 1818 N N . CYS A 1 232 ? 18.594 9.32 10.141 1 87.31 232 CYS A N 1
ATOM 1819 C CA . CYS A 1 232 ? 17.797 8.328 10.852 1 87.31 232 CYS A CA 1
ATOM 1820 C C . CYS A 1 232 ? 17.219 8.914 12.141 1 87.31 232 CYS A C 1
ATOM 1822 O O . CYS A 1 232 ? 16.109 8.562 12.547 1 87.31 232 CYS A O 1
ATOM 1824 N N . GLN A 1 233 ? 17.922 9.828 12.758 1 79.62 233 GLN A N 1
ATOM 1825 C CA . GLN A 1 233 ? 17.406 10.516 13.938 1 79.62 233 GLN A CA 1
ATOM 1826 C C . GLN A 1 233 ? 16.156 11.32 13.609 1 79.62 233 GLN A C 1
ATOM 1828 O O . GLN A 1 233 ? 15.148 11.234 14.32 1 79.62 233 GLN A O 1
ATOM 1833 N N . ASN A 1 234 ? 16.219 11.992 12.508 1 73.06 234 ASN A N 1
ATOM 1834 C CA . ASN A 1 234 ? 15.086 12.805 12.07 1 73.06 234 ASN A CA 1
ATOM 1835 C C . ASN A 1 234 ? 13.867 11.945 11.758 1 73.06 234 ASN A C 1
ATOM 1837 O O . ASN A 1 234 ? 12.727 12.398 11.898 1 73.06 234 ASN A O 1
ATOM 1841 N N . LEU A 1 235 ? 14.094 10.742 11.367 1 77.31 235 LEU A N 1
ATOM 1842 C CA . LEU A 1 235 ? 13.008 9.852 10.953 1 77.31 235 LEU A CA 1
ATOM 1843 C C . LEU A 1 235 ? 12.648 8.875 12.062 1 77.31 235 LEU A C 1
ATOM 1845 O O . LEU A 1 235 ? 11.797 8 11.875 1 77.31 235 LEU A O 1
ATOM 1849 N N . ASN A 1 236 ? 13.336 8.977 13.211 1 76.94 236 ASN A N 1
ATOM 1850 C CA . ASN A 1 236 ? 13.141 8.055 14.32 1 76.94 236 ASN A CA 1
ATOM 1851 C C . ASN A 1 236 ? 13.375 6.609 13.898 1 76.94 236 ASN A C 1
ATOM 1853 O O . ASN A 1 236 ? 12.57 5.73 14.195 1 76.94 236 ASN A O 1
ATOM 1857 N N . LEU A 1 237 ? 14.406 6.406 13.094 1 83.25 237 LEU A N 1
ATOM 1858 C CA . LEU A 1 237 ? 14.891 5.086 12.695 1 83.25 237 LEU A CA 1
ATOM 1859 C C . LEU A 1 237 ? 16.203 4.754 13.398 1 83.25 237 LEU A C 1
ATOM 1861 O O . LEU A 1 237 ? 16.984 5.652 13.727 1 83.25 237 LEU A O 1
ATOM 1865 N N . SER A 1 238 ? 16.438 3.535 13.609 1 90.06 238 SER A N 1
ATOM 1866 C CA . SER A 1 238 ? 17.734 3.129 14.125 1 90.06 238 SER A CA 1
ATOM 1867 C C . SER A 1 238 ? 18.812 3.232 13.047 1 90.06 238 SER A C 1
ATOM 1869 O O . SER A 1 238 ? 18.516 3.125 11.859 1 90.06 238 SER A O 1
ATOM 1871 N N . TYR A 1 239 ? 19.984 3.455 13.508 1 92 239 TYR A N 1
ATOM 1872 C CA . TYR A 1 239 ? 21.109 3.543 12.594 1 92 239 TYR A CA 1
ATOM 1873 C C . TYR A 1 239 ? 21.281 2.248 11.805 1 92 239 TYR A C 1
ATOM 1875 O O . TYR A 1 239 ? 21.469 2.273 10.594 1 92 239 TYR A O 1
ATOM 1883 N N . SER A 1 240 ? 21.156 1.127 12.445 1 95 240 SER A N 1
ATOM 1884 C CA . SER A 1 240 ? 21.297 -0.178 11.805 1 95 240 SER A CA 1
ATOM 1885 C C . SER A 1 240 ? 20.219 -0.401 10.766 1 95 240 SER A C 1
ATOM 1887 O O . SER A 1 240 ? 20.484 -0.909 9.672 1 95 240 SER A O 1
ATOM 1889 N N . LYS A 1 241 ? 19 -0.091 11.102 1 94.19 241 LYS A N 1
ATOM 1890 C CA . LYS A 1 241 ? 17.906 -0.243 10.156 1 94.19 241 LYS A CA 1
ATOM 1891 C C . LYS A 1 241 ? 18.125 0.606 8.906 1 94.19 241 LYS A C 1
ATOM 1893 O O . LYS A 1 241 ? 17.844 0.162 7.793 1 94.19 241 LYS A O 1
ATOM 1898 N N . SER A 1 242 ? 18.578 1.794 9.125 1 94.44 242 SER A N 1
ATOM 1899 C CA . SER A 1 242 ? 18.828 2.701 8.008 1 94.44 242 SER A CA 1
ATOM 1900 C C . SER A 1 242 ? 19.891 2.141 7.074 1 94.44 242 SER A C 1
ATOM 1902 O O . SER A 1 242 ? 19.719 2.16 5.852 1 94.44 242 SER A O 1
ATOM 1904 N N . TRP A 1 243 ? 20.938 1.643 7.613 1 95.19 243 TRP A N 1
ATOM 1905 C CA . TRP A 1 243 ? 22 1.074 6.777 1 95.19 243 TRP A CA 1
ATOM 1906 C C . TRP A 1 243 ? 21.516 -0.205 6.098 1 95.19 243 TRP A C 1
ATOM 1908 O O . TRP A 1 243 ? 21.906 -0.492 4.961 1 95.19 243 TRP A O 1
ATOM 1918 N N . ASN A 1 244 ? 20.766 -0.926 6.836 1 96.69 244 ASN A N 1
ATOM 1919 C CA . ASN A 1 244 ? 20.188 -2.109 6.211 1 96.69 244 ASN A CA 1
ATOM 1920 C C . ASN A 1 244 ? 19.328 -1.739 5.012 1 96.69 244 ASN A C 1
ATOM 1922 O O . ASN A 1 244 ? 19.344 -2.428 3.988 1 96.69 244 ASN A O 1
ATOM 1926 N N . MET A 1 245 ? 18.516 -0.724 5.125 1 96.5 245 MET A N 1
ATOM 1927 C CA . MET A 1 245 ? 17.703 -0.229 4.02 1 96.5 245 MET A CA 1
ATOM 1928 C C . MET A 1 245 ? 18.578 0.145 2.828 1 96.5 245 MET A C 1
ATOM 1930 O O . MET A 1 245 ? 18.281 -0.234 1.692 1 96.5 245 MET A O 1
ATOM 1934 N N . ILE A 1 246 ? 19.656 0.872 3.104 1 97.19 246 ILE A N 1
ATOM 1935 C CA . ILE A 1 246 ? 20.562 1.332 2.055 1 97.19 246 ILE A CA 1
ATOM 1936 C C . ILE A 1 246 ? 21.219 0.132 1.369 1 97.19 246 ILE A C 1
ATOM 1938 O O . ILE A 1 246 ? 21.234 0.05 0.139 1 97.19 246 ILE A O 1
ATOM 1942 N N . LYS A 1 247 ? 21.688 -0.771 2.148 1 96.94 247 LYS A N 1
ATOM 1943 C CA . LYS A 1 247 ? 22.344 -1.965 1.613 1 96.94 247 LYS A CA 1
ATOM 1944 C C . LYS A 1 247 ? 21.375 -2.768 0.742 1 96.94 247 LYS A C 1
ATOM 1946 O O . LYS A 1 247 ? 21.75 -3.246 -0.33 1 96.94 247 LYS A O 1
ATOM 1951 N N . ASN A 1 248 ? 20.188 -2.955 1.211 1 96.25 248 ASN A N 1
ATOM 1952 C CA . ASN A 1 248 ? 19.188 -3.688 0.443 1 96.25 248 ASN A CA 1
ATOM 1953 C C . ASN A 1 248 ? 18.891 -2.998 -0.884 1 96.25 248 ASN A C 1
ATOM 1955 O O . ASN A 1 248 ? 18.766 -3.656 -1.919 1 96.25 248 ASN A O 1
ATOM 1959 N N . MET A 1 249 ? 18.719 -1.693 -0.853 1 96.44 249 MET A N 1
ATOM 1960 C CA . MET A 1 249 ? 18.516 -0.914 -2.068 1 96.44 249 MET A CA 1
ATOM 1961 C C . MET A 1 249 ? 19.625 -1.157 -3.074 1 96.44 249 MET A C 1
ATOM 1963 O O . MET A 1 249 ? 19.359 -1.443 -4.246 1 96.44 249 MET A O 1
ATOM 1967 N N . GLU A 1 250 ? 20.859 -1.077 -2.578 1 96.12 250 GLU A N 1
ATOM 1968 C CA . GLU A 1 250 ? 22.016 -1.191 -3.451 1 96.12 250 GLU A CA 1
ATOM 1969 C C . GLU A 1 250 ? 22.172 -2.613 -3.982 1 96.12 250 GLU A C 1
ATOM 1971 O O . GLU A 1 250 ? 22.547 -2.812 -5.141 1 96.12 250 GLU A O 1
ATOM 1976 N N . LYS A 1 251 ? 21.859 -3.527 -3.164 1 92.94 251 LYS A N 1
ATOM 1977 C CA . LYS A 1 251 ? 21.891 -4.926 -3.584 1 92.94 251 LYS A CA 1
ATOM 1978 C C . LYS A 1 251 ? 20.906 -5.188 -4.715 1 92.94 251 LYS A C 1
ATOM 1980 O O . LYS A 1 251 ? 21.266 -5.773 -5.738 1 92.94 251 LYS A O 1
ATOM 1985 N N . GLU A 1 252 ? 19.672 -4.797 -4.602 1 91.81 252 GLU A N 1
ATOM 1986 C CA . GLU A 1 252 ? 18.609 -5.051 -5.574 1 91.81 252 GLU A CA 1
ATOM 1987 C C . GLU A 1 252 ? 18.828 -4.254 -6.855 1 91.81 252 GLU A C 1
ATOM 1989 O O . GLU A 1 252 ? 18.516 -4.723 -7.949 1 91.81 252 GLU A O 1
ATOM 1994 N N . LEU A 1 253 ? 19.422 -3.092 -6.684 1 91.31 253 LEU A N 1
ATOM 1995 C CA . LEU A 1 253 ? 19.609 -2.209 -7.832 1 91.31 253 LEU A CA 1
ATOM 1996 C C . LEU A 1 253 ? 20.906 -2.551 -8.57 1 91.31 253 LEU A C 1
ATOM 1998 O O . LEU A 1 253 ? 21.016 -2.291 -9.773 1 91.31 253 LEU A O 1
ATOM 2002 N N . GLY A 1 254 ? 21.922 -3.002 -7.812 1 89.69 254 GLY A N 1
ATOM 2003 C CA . GLY A 1 254 ? 23.219 -3.326 -8.406 1 89.69 254 GLY A CA 1
ATOM 2004 C C . GLY A 1 254 ? 24.141 -2.131 -8.508 1 89.69 254 GLY A C 1
ATOM 2005 O O . GLY A 1 254 ? 25.141 -2.176 -9.219 1 89.69 254 GLY A O 1
ATOM 2006 N N . PHE A 1 255 ? 23.75 -1.013 -7.93 1 93 255 PHE A N 1
ATOM 2007 C CA . PHE A 1 255 ? 24.609 0.166 -7.887 1 93 255 PHE A CA 1
ATOM 2008 C C . PHE A 1 255 ? 24.469 0.889 -6.551 1 93 255 PHE A C 1
ATOM 2010 O O . PHE A 1 255 ? 23.5 0.679 -5.824 1 93 255 PHE A O 1
ATOM 2017 N N . LYS A 1 256 ? 25.391 1.735 -6.23 1 95.94 256 LYS A N 1
ATOM 2018 C CA . LYS A 1 256 ? 25.375 2.498 -4.988 1 95.94 256 LYS A CA 1
ATOM 2019 C C . LYS A 1 256 ? 24.406 3.678 -5.074 1 95.94 256 LYS A C 1
ATOM 2021 O O . LYS A 1 256 ? 24.344 4.352 -6.102 1 95.94 256 LYS A O 1
ATOM 2026 N N . VAL A 1 257 ? 23.734 3.904 -3.928 1 97.06 257 VAL A N 1
ATOM 2027 C CA . VAL A 1 257 ? 22.797 5.023 -3.914 1 97.06 257 VAL A CA 1
ATOM 2028 C C . VAL A 1 257 ? 23.344 6.145 -3.029 1 97.06 257 VAL A C 1
ATOM 2030 O O . VAL A 1 257 ? 22.891 7.285 -3.113 1 97.06 257 VAL A O 1
ATOM 2033 N N . VAL A 1 258 ? 24.391 5.777 -2.197 1 96.5 258 VAL A N 1
ATOM 2034 C CA . VAL A 1 258 ? 25.016 6.789 -1.355 1 96.5 258 VAL A CA 1
ATOM 2035 C C . VAL A 1 258 ? 26.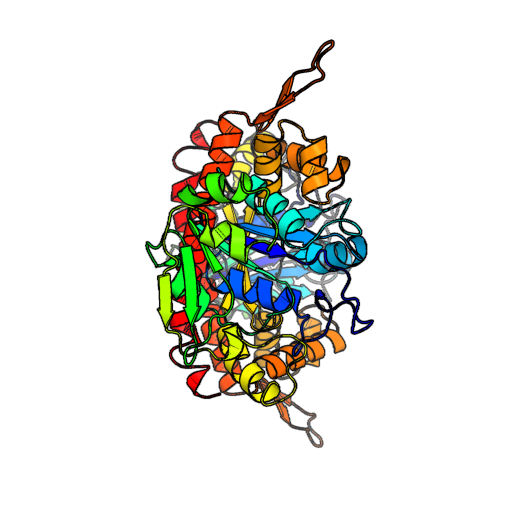547 6.695 -1.489 1 96.5 258 VAL A C 1
ATOM 2037 O O . VAL A 1 258 ? 27.078 5.625 -1.771 1 96.5 258 VAL A O 1
ATOM 2040 N N . ASN A 1 259 ? 27.172 7.844 -1.4 1 94.56 259 ASN A N 1
ATOM 2041 C CA . ASN A 1 259 ? 28.625 7.961 -1.288 1 94.56 259 ASN A CA 1
ATOM 2042 C C . ASN A 1 259 ? 29.047 8.391 0.115 1 94.56 259 ASN A C 1
ATOM 2044 O O . ASN A 1 259 ? 28.516 9.367 0.656 1 94.56 259 ASN A O 1
ATOM 2048 N N . ARG A 1 260 ? 29.891 7.566 0.628 1 88.5 260 ARG A N 1
ATOM 2049 C CA . ARG A 1 260 ? 30.422 7.902 1.948 1 88.5 260 ARG A CA 1
ATOM 2050 C C . ARG A 1 260 ? 31.828 8.469 1.85 1 88.5 260 ARG A C 1
ATOM 2052 O O . ARG A 1 260 ? 32.688 7.895 1.172 1 88.5 260 ARG A O 1
ATOM 2059 N N . GLN A 1 261 ? 32.062 9.664 2.145 1 82.12 261 GLN A N 1
ATOM 2060 C CA . GLN A 1 261 ? 33.406 10.219 2.217 1 82.12 261 GLN A CA 1
ATOM 2061 C C . GLN A 1 261 ? 33.938 10.227 3.654 1 82.12 261 GLN A C 1
ATOM 2063 O O . GLN A 1 261 ? 33.219 10.648 4.57 1 82.12 261 GLN A O 1
ATOM 2068 N N . GLN A 1 262 ? 34.969 9.484 3.898 1 71.06 262 GLN A N 1
ATOM 2069 C CA . GLN A 1 262 ? 35.594 9.445 5.215 1 71.06 262 GLN A CA 1
ATOM 2070 C C . GLN A 1 262 ? 36.188 10.797 5.57 1 71.06 262 GLN A C 1
ATOM 2072 O O . GLN A 1 262 ? 36.812 11.438 4.73 1 71.06 262 GLN A O 1
ATOM 2077 N N . GLY A 1 263 ? 35.656 11.57 6.34 1 58.28 263 GLY A N 1
ATOM 2078 C CA . GLY A 1 263 ? 36.219 12.867 6.703 1 58.28 263 GLY A CA 1
ATOM 2079 C C . GLY A 1 263 ? 37.469 12.758 7.547 1 58.28 263 GLY A C 1
ATOM 2080 O O . GLY A 1 263 ? 37.719 11.719 8.164 1 58.28 263 GLY A O 1
ATOM 2081 N N . GLY A 1 264 ? 38.625 13.328 7.188 1 50.72 264 GLY A N 1
ATOM 2082 C CA . GLY A 1 264 ? 39.688 13.688 8.117 1 50.72 264 GLY A CA 1
ATOM 2083 C C . GLY A 1 264 ? 39.156 14.445 9.336 1 50.72 264 GLY A C 1
ATOM 2084 O O . GLY A 1 264 ? 38.062 14.195 9.812 1 50.72 264 GLY A O 1
ATOM 2085 N N . ILE A 1 265 ? 39.812 15.562 9.688 1 53.47 265 ILE A N 1
ATOM 2086 C CA . ILE A 1 265 ? 39.531 16.359 10.875 1 53.47 265 ILE A CA 1
ATOM 2087 C C . ILE A 1 265 ? 38.062 16.781 10.883 1 53.47 265 ILE A C 1
ATOM 2089 O O . ILE A 1 265 ? 37.469 17 11.945 1 53.47 265 ILE A O 1
ATOM 2093 N N . GLY A 1 266 ? 37.406 17.156 9.812 1 53.44 266 GLY A N 1
ATOM 2094 C CA . GLY A 1 266 ? 36.125 17.812 9.773 1 53.44 266 GLY A CA 1
ATOM 2095 C C . GLY A 1 266 ? 34.969 16.844 9.609 1 53.44 266 GLY A C 1
ATOM 2096 O O . GLY A 1 266 ? 33.812 17.266 9.5 1 53.44 266 GLY A O 1
ATOM 2097 N N . GLY A 1 267 ? 35.094 15.594 9.867 1 60.62 267 GLY A N 1
ATOM 2098 C CA . GLY A 1 267 ? 34.156 14.492 10.008 1 60.62 267 GLY A CA 1
ATOM 2099 C C . GLY A 1 267 ? 33.625 13.977 8.68 1 60.62 267 GLY A C 1
ATOM 2100 O O . GLY A 1 267 ? 33.875 14.578 7.629 1 60.62 267 GLY A O 1
ATOM 2101 N N . GLY A 1 268 ? 33.25 12.789 8.297 1 72.25 268 GLY A N 1
ATOM 2102 C CA . GLY A 1 268 ? 32.75 12.109 7.117 1 72.25 268 GLY A CA 1
ATOM 2103 C C . GLY A 1 268 ? 31.344 12.555 6.73 1 72.25 268 GLY A C 1
ATOM 2104 O O . GLY A 1 268 ? 30.641 13.18 7.527 1 72.25 268 GLY A O 1
ATOM 2105 N N . TYR A 1 269 ? 31.141 12.953 5.422 1 87.12 269 TYR A N 1
ATOM 2106 C CA . TYR A 1 269 ? 29.781 13.281 4.98 1 87.12 269 TYR A CA 1
ATOM 2107 C C . TYR A 1 269 ? 29.266 12.25 3.982 1 87.12 269 TYR A C 1
ATOM 2109 O O . TYR A 1 269 ? 30.062 11.508 3.389 1 87.12 269 TYR A O 1
ATOM 2117 N N . THR A 1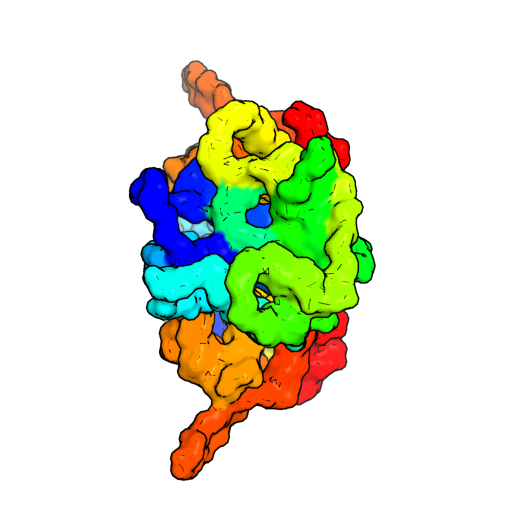 270 ? 28.016 12.055 4.031 1 93.31 270 THR A N 1
ATOM 2118 C CA . THR A 1 270 ? 27.328 11.141 3.123 1 93.31 270 THR A CA 1
ATOM 2119 C C . THR A 1 270 ? 26.422 11.906 2.166 1 93.31 270 THR A C 1
ATOM 2121 O O . THR A 1 270 ? 25.703 12.812 2.582 1 93.31 270 THR A O 1
ATOM 2124 N N . THR A 1 271 ? 26.578 11.617 0.835 1 94.69 271 THR A N 1
ATOM 2125 C CA . THR A 1 271 ? 25.719 12.219 -0.184 1 94.69 271 THR A CA 1
ATOM 2126 C C . THR A 1 271 ? 25.094 11.141 -1.065 1 94.69 271 THR A C 1
ATOM 2128 O O . THR A 1 271 ? 25.562 10 -1.083 1 94.69 271 THR A O 1
ATOM 2131 N N . LEU A 1 272 ? 24 11.547 -1.686 1 96.19 272 LEU A N 1
ATOM 2132 C CA . LEU A 1 272 ? 23.438 10.625 -2.666 1 96.19 272 LEU A CA 1
ATOM 2133 C C . LEU A 1 272 ? 24.312 10.57 -3.92 1 96.19 272 LEU A C 1
ATOM 2135 O O . LEU A 1 272 ? 24.859 11.586 -4.348 1 96.19 272 LEU A O 1
ATOM 2139 N N . THR A 1 273 ? 24.469 9.414 -4.496 1 95.88 273 THR A N 1
ATOM 2140 C CA . THR A 1 273 ? 25.062 9.297 -5.824 1 95.88 273 THR A CA 1
ATOM 2141 C C . THR A 1 273 ? 24.141 9.883 -6.887 1 95.88 273 THR A C 1
ATOM 2143 O O . THR A 1 273 ? 22.984 10.211 -6.602 1 95.88 273 THR A O 1
ATOM 2146 N N . GLU A 1 274 ? 24.688 10.07 -8.07 1 94.5 274 GLU A N 1
ATOM 2147 C CA . GLU A 1 274 ? 23.859 10.547 -9.172 1 94.5 274 GLU A CA 1
ATOM 2148 C C . GLU A 1 274 ? 22.688 9.594 -9.438 1 94.5 274 GLU A C 1
ATOM 2150 O O . GLU A 1 274 ? 21.547 10.031 -9.594 1 94.5 274 GLU A O 1
ATOM 2155 N N . LYS A 1 275 ? 22.969 8.312 -9.43 1 94.94 275 LYS A N 1
ATOM 2156 C CA . LYS A 1 275 ? 21.938 7.301 -9.672 1 94.94 275 LYS A CA 1
ATOM 2157 C C . LYS A 1 275 ? 20.922 7.27 -8.531 1 94.94 275 LYS A C 1
ATOM 2159 O O . LYS A 1 275 ? 19.734 7.098 -8.758 1 94.94 275 LYS A O 1
ATOM 2164 N N . GLY A 1 276 ? 21.438 7.441 -7.301 1 95.94 276 GLY A N 1
ATOM 2165 C CA . GLY A 1 276 ? 20.547 7.508 -6.152 1 95.94 276 GLY A CA 1
ATOM 2166 C C . GLY A 1 276 ? 19.594 8.688 -6.203 1 95.94 276 GLY A C 1
ATOM 2167 O O . GLY A 1 276 ? 18.406 8.547 -5.918 1 95.94 276 GLY A O 1
ATOM 2168 N N . SER A 1 277 ? 20.172 9.805 -6.605 1 95 277 SER A N 1
ATOM 2169 C CA . SER A 1 277 ? 19.359 11.016 -6.723 1 95 277 SER A CA 1
ATOM 2170 C C . SER A 1 277 ? 18.297 10.867 -7.805 1 95 277 SER A C 1
ATOM 2172 O O . SER A 1 277 ? 17.156 11.289 -7.621 1 95 277 SER A O 1
ATOM 2174 N N . LYS A 1 278 ? 18.703 10.312 -8.875 1 94.38 278 LYS A N 1
ATOM 2175 C CA . LYS A 1 278 ? 17.766 10.094 -9.969 1 94.38 278 LYS A CA 1
ATOM 2176 C C . LYS A 1 278 ? 16.641 9.141 -9.547 1 94.38 278 LYS A C 1
ATOM 2178 O O . LYS A 1 278 ? 15.477 9.359 -9.875 1 94.38 278 LYS A O 1
ATOM 2183 N N . LEU A 1 279 ? 17 8.078 -8.867 1 95.5 279 LEU A N 1
ATOM 2184 C CA . LEU A 1 279 ? 16 7.133 -8.367 1 95.5 279 LEU A CA 1
ATOM 2185 C C . LEU A 1 279 ? 15 7.824 -7.457 1 95.5 279 LEU A C 1
ATOM 2187 O O . LEU A 1 279 ? 13.789 7.633 -7.609 1 95.5 279 LEU A O 1
ATOM 2191 N N . LEU A 1 280 ? 15.516 8.594 -6.531 1 94.56 280 LEU A N 1
ATOM 2192 C CA . LEU A 1 280 ? 14.672 9.312 -5.586 1 94.56 280 LEU A CA 1
ATOM 2193 C C . LEU A 1 280 ? 13.711 10.242 -6.316 1 94.56 280 LEU A C 1
ATOM 2195 O O . LEU A 1 280 ? 12.508 10.234 -6.051 1 94.56 280 LEU A O 1
ATOM 2199 N N . GLU A 1 281 ? 14.25 10.977 -7.234 1 92.75 281 GLU A N 1
ATOM 2200 C CA . GLU A 1 281 ? 13.445 11.938 -7.988 1 92.75 281 GLU A CA 1
ATOM 2201 C C . GLU A 1 281 ? 12.359 11.227 -8.789 1 92.75 281 GLU A C 1
ATOM 2203 O O . GLU A 1 281 ? 11.195 11.648 -8.773 1 92.75 281 GLU A O 1
ATOM 2208 N N . ARG A 1 282 ? 12.711 10.195 -9.469 1 95 282 ARG A N 1
ATOM 2209 C CA . ARG A 1 282 ? 11.758 9.445 -10.289 1 95 282 ARG A CA 1
ATOM 2210 C C . ARG A 1 282 ? 10.672 8.82 -9.422 1 95 282 ARG A C 1
ATOM 2212 O O . ARG A 1 282 ? 9.492 8.828 -9.789 1 95 282 ARG A O 1
ATOM 2219 N N . TYR A 1 283 ? 11.086 8.242 -8.336 1 95.94 283 TYR A N 1
ATOM 2220 C CA . TYR A 1 283 ? 10.102 7.629 -7.453 1 95.94 283 TYR A CA 1
ATOM 2221 C C . TYR A 1 283 ? 9.102 8.664 -6.938 1 95.94 283 TYR A C 1
ATOM 2223 O O . TYR A 1 283 ? 7.898 8.406 -6.906 1 95.94 283 TYR A O 1
ATOM 2231 N N . GLU A 1 284 ? 9.633 9.812 -6.52 1 90.5 284 GLU A N 1
ATOM 2232 C CA . GLU A 1 284 ? 8.758 10.852 -5.98 1 90.5 284 GLU A CA 1
ATOM 2233 C C . GLU A 1 284 ? 7.75 11.312 -7.023 1 90.5 284 GLU A C 1
ATOM 2235 O O . GLU A 1 284 ? 6.574 11.508 -6.715 1 90.5 284 GLU A O 1
A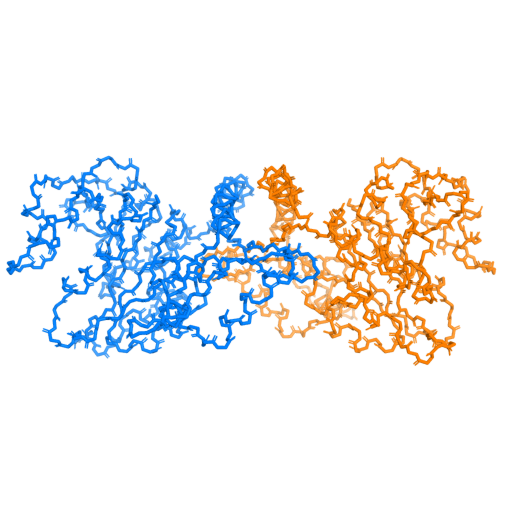TOM 2240 N N . CYS A 1 285 ? 8.227 11.523 -8.25 1 92.19 285 CYS A N 1
ATOM 2241 C CA . CYS A 1 285 ? 7.332 11.922 -9.336 1 92.19 285 CYS A CA 1
ATOM 2242 C C . CYS A 1 285 ? 6.312 10.82 -9.633 1 92.19 285 CYS A C 1
ATOM 2244 O O . CYS A 1 285 ? 5.129 11.102 -9.812 1 92.19 285 CYS A O 1
ATOM 2246 N N . PHE A 1 286 ? 6.828 9.609 -9.633 1 95.56 286 PHE A N 1
ATOM 2247 C CA . PHE A 1 286 ? 5.984 8.438 -9.852 1 95.56 286 PHE A CA 1
ATOM 2248 C C . PHE A 1 286 ? 4.902 8.344 -8.781 1 95.56 286 PHE A C 1
ATOM 2250 O O . PHE A 1 286 ? 3.717 8.219 -9.102 1 95.56 286 PHE A O 1
ATOM 2257 N N . GLU A 1 287 ? 5.297 8.406 -7.562 1 93.69 287 GLU A N 1
ATOM 2258 C CA . GLU A 1 287 ? 4.371 8.297 -6.441 1 93.69 287 GLU A CA 1
ATOM 2259 C C . GLU A 1 287 ? 3.332 9.414 -6.473 1 93.69 287 GLU A C 1
ATOM 2261 O O . GLU A 1 287 ? 2.143 9.164 -6.254 1 93.69 287 GLU A O 1
ATOM 2266 N N . LYS A 1 288 ? 3.779 10.609 -6.742 1 89.19 288 LYS A N 1
ATOM 2267 C CA . LYS A 1 288 ? 2.873 11.75 -6.824 1 89.19 288 LYS A CA 1
ATOM 2268 C C . LYS A 1 288 ? 1.826 11.539 -7.914 1 89.19 288 LYS A C 1
ATOM 2270 O O . LYS A 1 288 ? 0.633 11.75 -7.684 1 89.19 288 LYS A O 1
ATOM 2275 N N . GLU A 1 289 ? 2.258 11.195 -9.055 1 93.94 289 GLU A N 1
ATOM 2276 C CA . GLU A 1 289 ? 1.348 10.992 -10.18 1 93.94 289 GLU A CA 1
ATOM 2277 C C . GLU A 1 289 ? 0.343 9.883 -9.891 1 93.94 289 GLU A C 1
ATOM 2279 O O . GLU A 1 289 ? -0.85 10.031 -10.164 1 93.94 289 GLU A O 1
ATOM 2284 N N . ILE A 1 290 ? 0.813 8.805 -9.344 1 95.81 290 ILE A N 1
ATOM 2285 C CA . ILE A 1 290 ? -0.068 7.684 -9.031 1 95.81 290 ILE A CA 1
ATOM 2286 C C . ILE A 1 290 ? -1.103 8.117 -7.992 1 95.81 290 ILE A C 1
ATOM 2288 O O . ILE A 1 290 ? -2.283 7.773 -8.109 1 95.81 290 ILE A O 1
ATOM 2292 N N . ASN A 1 291 ? -0.661 8.844 -6.969 1 92.06 291 ASN A N 1
ATOM 2293 C CA . ASN A 1 291 ? -1.599 9.336 -5.969 1 92.06 291 ASN A CA 1
ATOM 2294 C C . ASN A 1 291 ? -2.701 10.18 -6.598 1 92.06 291 ASN A C 1
ATOM 2296 O O . ASN A 1 291 ? -3.869 10.07 -6.219 1 92.06 291 ASN A O 1
ATOM 2300 N N . GLU A 1 292 ? -2.334 11.016 -7.492 1 90.19 292 GLU A N 1
ATOM 2301 C CA . GLU A 1 292 ? -3.314 11.852 -8.18 1 90.19 292 GLU A CA 1
ATOM 2302 C C . GLU A 1 292 ? -4.305 11.008 -8.969 1 90.19 292 GLU A C 1
ATOM 2304 O O . GLU A 1 292 ? -5.512 11.258 -8.938 1 90.19 292 GLU A O 1
ATOM 2309 N N . ILE A 1 293 ? -3.766 10.055 -9.641 1 95.5 293 ILE A N 1
ATOM 2310 C CA . ILE A 1 293 ? -4.605 9.172 -10.445 1 95.5 293 ILE A CA 1
ATOM 2311 C C . ILE A 1 293 ? -5.551 8.391 -9.539 1 95.5 293 ILE A C 1
ATOM 2313 O O . ILE A 1 293 ? -6.738 8.258 -9.828 1 95.5 293 ILE A O 1
ATOM 2317 N N . VAL A 1 294 ? -5.062 7.895 -8.461 1 95.25 294 VAL A N 1
ATOM 2318 C CA . VAL A 1 294 ? -5.852 7.105 -7.516 1 95.25 294 VAL A CA 1
ATOM 2319 C C . VAL A 1 294 ? -6.977 7.965 -6.941 1 95.25 294 VAL A C 1
ATOM 2321 O O . VAL A 1 294 ? -8.109 7.5 -6.801 1 95.25 294 VAL A O 1
ATOM 2324 N N . ASP A 1 295 ? -6.668 9.18 -6.613 1 90.06 295 ASP A N 1
ATOM 2325 C CA . ASP A 1 295 ? -7.684 10.086 -6.102 1 90.06 295 ASP A CA 1
ATOM 2326 C C . ASP A 1 295 ? -8.812 10.281 -7.117 1 90.06 295 ASP A C 1
ATOM 2328 O O . ASP A 1 295 ? -9.984 10.266 -6.758 1 90.06 295 ASP A O 1
ATOM 2332 N N . GLU A 1 296 ? -8.422 10.508 -8.344 1 92.31 296 GLU A N 1
ATOM 2333 C CA . GLU A 1 296 ? -9.398 10.703 -9.406 1 92.31 296 GLU A CA 1
ATOM 2334 C C . GLU A 1 296 ? -10.25 9.445 -9.609 1 92.31 296 GLU A C 1
ATOM 2336 O O . GLU A 1 296 ? -11.477 9.531 -9.688 1 92.31 296 GLU A O 1
ATOM 2341 N N . LYS A 1 297 ? -9.609 8.305 -9.719 1 95.62 297 LYS A N 1
ATOM 2342 C CA . LYS A 1 297 ? -10.32 7.051 -9.938 1 95.62 297 LYS A CA 1
ATOM 2343 C C . LYS A 1 297 ? -11.203 6.695 -8.742 1 95.62 297 LYS A C 1
ATOM 2345 O O . LYS A 1 297 ? -12.281 6.129 -8.906 1 95.62 297 LYS A O 1
ATOM 2350 N N . PHE A 1 298 ? -10.719 7.02 -7.555 1 95 298 PHE A N 1
ATOM 2351 C CA . PHE A 1 298 ? -11.516 6.797 -6.352 1 95 298 PHE A CA 1
ATOM 2352 C C . PHE A 1 298 ? -12.844 7.535 -6.438 1 95 298 PHE A C 1
ATOM 2354 O O . PHE A 1 298 ? -13.891 6.98 -6.109 1 95 298 PHE A O 1
ATOM 2361 N N . ARG A 1 299 ? -12.789 8.742 -6.805 1 90.19 299 ARG A N 1
ATOM 2362 C CA . ARG A 1 299 ? -14.008 9.547 -6.934 1 90.19 299 ARG A CA 1
ATOM 2363 C C . ARG A 1 299 ? -14.961 8.93 -7.949 1 90.19 299 ARG A C 1
ATOM 2365 O O . ARG A 1 299 ? -16.172 8.891 -7.727 1 90.19 299 ARG A O 1
ATOM 2372 N N . GLU A 1 300 ? -14.461 8.445 -9.023 1 92.12 300 GLU A N 1
ATOM 2373 C CA . GLU A 1 300 ? -15.258 7.832 -10.07 1 92.12 300 GLU A CA 1
ATOM 2374 C C . GLU A 1 300 ? -15.961 6.57 -9.57 1 92.12 300 GLU A C 1
ATOM 2376 O O . GLU A 1 300 ? -17.141 6.352 -9.859 1 92.12 300 GLU A O 1
ATOM 2381 N N . TYR A 1 301 ? -15.258 5.797 -8.797 1 93.81 301 TYR A N 1
ATOM 2382 C CA . TYR A 1 301 ? -15.758 4.484 -8.406 1 93.81 301 TYR A CA 1
ATOM 2383 C C . TYR A 1 301 ? -16.625 4.574 -7.156 1 93.81 301 TYR A C 1
ATOM 2385 O O . TYR A 1 301 ? -17.531 3.768 -6.969 1 93.81 301 TYR A O 1
ATOM 2393 N N . PHE A 1 302 ? -16.328 5.559 -6.273 1 91.56 302 PHE A N 1
ATOM 2394 C CA . PHE A 1 302 ? -16.922 5.465 -4.949 1 91.56 302 PHE A CA 1
ATOM 2395 C C . PHE A 1 302 ? -17.75 6.711 -4.629 1 91.56 302 PHE A C 1
ATOM 2397 O O . PHE A 1 302 ? -18.609 6.684 -3.758 1 91.56 302 PHE A O 1
ATOM 2404 N N . MET A 1 303 ? -17.531 7.828 -5.027 1 81.06 303 MET A N 1
ATOM 2405 C CA . MET A 1 303 ? -18.25 9.039 -4.648 1 81.06 303 MET A CA 1
ATOM 2406 C C . MET A 1 303 ? -19.484 9.234 -5.52 1 81.06 303 MET A C 1
ATOM 2408 O O . MET A 1 303 ? -20.469 9.828 -5.082 1 81.06 303 MET A O 1
ATOM 2412 N N . GLU A 1 304 ? -19.594 8.812 -6.816 1 66.56 304 GLU A N 1
ATOM 2413 C CA . GLU A 1 304 ? -20.781 9.055 -7.605 1 66.56 304 GLU A CA 1
ATOM 2414 C C . GLU A 1 304 ? -21.953 8.203 -7.117 1 66.56 304 GLU A C 1
ATOM 2416 O O . GLU A 1 304 ? -23.109 8.594 -7.246 1 66.56 304 GLU A O 1
ATOM 2421 N N . ASP A 1 305 ? -21.781 6.969 -6.586 1 60.84 305 ASP A N 1
ATOM 2422 C CA . ASP A 1 305 ? -22.922 6.078 -6.363 1 60.84 305 ASP A CA 1
ATOM 2423 C C . ASP A 1 305 ? -22.969 5.598 -4.914 1 60.84 305 ASP A C 1
ATOM 2425 O O . ASP A 1 305 ? -24.047 5.52 -4.32 1 60.84 305 ASP A O 1
ATOM 2429 N N . ILE A 1 306 ? -22.016 5.02 -4.477 1 51.66 306 ILE A N 1
ATOM 2430 C CA . ILE A 1 306 ? -22.078 4.203 -3.268 1 51.66 306 ILE A CA 1
ATOM 2431 C C . ILE A 1 306 ? -22.469 5.074 -2.076 1 51.66 306 ILE A C 1
ATOM 2433 O O . ILE A 1 306 ? -23.328 4.688 -1.272 1 51.66 306 ILE A O 1
ATOM 2437 N N . ILE A 1 307 ? -21.75 6.242 -1.732 1 51.97 307 ILE A N 1
ATOM 2438 C CA . ILE A 1 307 ? -21.969 6.953 -0.477 1 51.97 307 ILE A CA 1
ATOM 2439 C C . ILE A 1 307 ? -23.219 7.828 -0.586 1 51.97 307 ILE A C 1
ATOM 2441 O O . ILE A 1 307 ? -23.781 8.242 0.428 1 51.97 307 ILE A O 1
ATOM 2445 N N . GLU A 1 308 ? -23.531 8.242 -1.668 1 48.31 308 GLU A N 1
ATOM 2446 C CA . GLU A 1 308 ? -24.75 9.055 -1.669 1 48.31 308 GLU A CA 1
ATOM 2447 C C . GLU A 1 308 ? -25.922 8.297 -1.05 1 48.31 308 GLU A C 1
ATOM 2449 O O . GLU A 1 308 ? -26.875 8.906 -0.575 1 48.31 308 GLU A O 1
ATOM 2454 N N . GLU A 1 309 ? -25.828 7.008 -1.09 1 43.44 309 GLU A N 1
ATOM 2455 C CA . GLU A 1 309 ? -27.016 6.449 -0.469 1 43.44 309 GLU A CA 1
ATOM 2456 C C . GLU A 1 309 ? -26.828 6.281 1.036 1 43.44 309 GLU A C 1
ATOM 2458 O O . GLU A 1 309 ? -27.719 5.766 1.724 1 43.44 309 GLU A O 1
ATOM 2463 N N . THR A 1 310 ? -25.625 6.582 1.576 1 38.53 310 THR A N 1
ATOM 2464 C CA . THR A 1 310 ? -25.578 6.523 3.033 1 38.53 310 THR A CA 1
ATOM 2465 C C . THR A 1 310 ? -25.75 7.91 3.639 1 38.53 310 THR A C 1
ATOM 2467 O O . THR A 1 310 ? -25.156 8.883 3.15 1 38.53 310 THR A O 1
ATOM 2470 N N . MET B 1 1 ? -11.117 -13.023 -15.5 1 80.38 1 MET B N 1
ATOM 2471 C CA . MET B 1 1 ? -9.969 -12.953 -14.602 1 80.38 1 MET B CA 1
ATOM 2472 C C . MET B 1 1 ? -8.922 -14 -14.969 1 80.38 1 MET B C 1
ATOM 2474 O O . MET B 1 1 ? -9.234 -14.984 -15.641 1 80.38 1 MET B O 1
ATOM 2478 N N . LYS B 1 2 ? -7.73 -13.75 -14.703 1 91.75 2 LYS B N 1
ATOM 2479 C CA . LYS B 1 2 ? -6.605 -14.656 -14.922 1 91.75 2 LYS B CA 1
ATOM 2480 C C . LYS B 1 2 ? -6.16 -15.297 -13.609 1 91.75 2 LYS B C 1
ATOM 2482 O O . LYS B 1 2 ? -5.949 -14.602 -12.609 1 91.75 2 LYS B O 1
ATOM 2487 N N . GLY B 1 3 ? -6.145 -16.625 -13.625 1 94.5 3 GLY B N 1
ATOM 2488 C CA . GLY B 1 3 ? -5.75 -17.344 -12.43 1 94.5 3 GLY B CA 1
ATOM 2489 C C . GLY B 1 3 ? -4.492 -18.172 -12.617 1 94.5 3 GLY B C 1
ATOM 2490 O O . GLY B 1 3 ? -4.051 -18.391 -13.75 1 94.5 3 GLY B O 1
ATOM 2491 N N . ALA B 1 4 ? -3.896 -18.562 -11.539 1 97.69 4 ALA B N 1
ATOM 2492 C CA . ALA B 1 4 ? -2.746 -19.453 -11.555 1 97.69 4 ALA B CA 1
ATOM 2493 C C . ALA B 1 4 ? -2.861 -20.516 -10.469 1 97.69 4 ALA B C 1
ATOM 2495 O O . ALA B 1 4 ? -3.393 -20.266 -9.391 1 97.69 4 ALA B O 1
ATOM 2496 N N . ILE B 1 5 ? -2.4 -21.719 -10.812 1 97.19 5 ILE B N 1
ATOM 2497 C CA . ILE B 1 5 ? -2.281 -22.812 -9.867 1 97.19 5 ILE B CA 1
ATOM 2498 C C . ILE B 1 5 ? -0.823 -23.266 -9.773 1 97.19 5 ILE B C 1
ATOM 2500 O O . ILE B 1 5 ? -0.199 -23.594 -10.781 1 97.19 5 ILE B O 1
ATOM 2504 N N . ILE B 1 6 ? -0.321 -23.219 -8.633 1 97.38 6 ILE B N 1
ATOM 2505 C CA . ILE B 1 6 ? 1.015 -23.734 -8.336 1 97.38 6 ILE B CA 1
ATOM 2506 C C . ILE B 1 6 ? 0.916 -24.938 -7.418 1 97.38 6 ILE B C 1
ATOM 2508 O O . ILE B 1 6 ? 0.441 -24.828 -6.285 1 97.38 6 ILE B O 1
ATOM 2512 N N . VAL B 1 7 ? 1.374 -26.062 -7.855 1 95.88 7 VAL B N 1
ATOM 2513 C CA . VAL B 1 7 ? 1.26 -27.281 -7.062 1 95.88 7 VAL B CA 1
ATOM 2514 C C . VAL B 1 7 ? 2.541 -27.5 -6.262 1 95.88 7 VAL B C 1
ATOM 2516 O O . VAL B 1 7 ? 3.607 -27.734 -6.832 1 95.88 7 VAL B O 1
ATOM 2519 N N . ALA B 1 8 ? 2.395 -27.438 -5.008 1 94.31 8 ALA B N 1
ATOM 2520 C CA . ALA B 1 8 ? 3.514 -27.609 -4.086 1 94.31 8 ALA B CA 1
ATOM 2521 C C . ALA B 1 8 ? 3.199 -28.672 -3.035 1 94.31 8 ALA B C 1
ATOM 2523 O O . ALA B 1 8 ? 3.674 -28.578 -1.9 1 94.31 8 ALA B O 1
ATOM 2524 N N . ALA B 1 9 ? 2.418 -29.656 -3.377 1 89 9 ALA B N 1
ATOM 2525 C CA . ALA B 1 9 ? 1.909 -30.625 -2.408 1 89 9 ALA B CA 1
ATOM 2526 C C . ALA B 1 9 ? 2.83 -31.844 -2.309 1 89 9 ALA B C 1
ATOM 2528 O O . ALA B 1 9 ? 2.746 -32.625 -1.353 1 89 9 ALA B O 1
ATOM 2529 N N . GLY B 1 10 ? 3.623 -32 -3.332 1 81.94 10 GLY B N 1
ATOM 2530 C CA . GLY B 1 10 ? 4.332 -33.281 -3.451 1 81.94 10 GLY B CA 1
ATOM 2531 C C . GLY B 1 10 ? 5.488 -33.406 -2.479 1 81.94 10 GLY B C 1
ATOM 2532 O O . GLY B 1 10 ? 5.953 -32.406 -1.922 1 81.94 10 GLY B O 1
ATOM 2533 N N . MET B 1 11 ? 5.824 -34.719 -2.135 1 66.31 11 MET B N 1
ATOM 2534 C CA . MET B 1 11 ? 6.938 -35.062 -1.259 1 66.31 11 MET B CA 1
ATOM 2535 C C . MET B 1 11 ? 8.25 -35.094 -2.033 1 66.31 11 MET B C 1
ATOM 2537 O O . MET B 1 11 ? 8.281 -35.5 -3.195 1 66.31 11 MET B O 1
ATOM 2541 N N . SER B 1 12 ? 8.953 -34.062 -2.162 1 57.06 12 SER B N 1
ATOM 2542 C CA . SER B 1 12 ? 10.227 -34.156 -2.865 1 57.06 12 SER B CA 1
ATOM 2543 C C . SER B 1 12 ? 10.977 -35.406 -2.48 1 57.06 12 SER B C 1
ATOM 2545 O O . SER B 1 12 ? 11.5 -35.531 -1.371 1 57.06 12 SER B O 1
ATOM 2547 N N . SER B 1 13 ? 10.508 -36.594 -2.752 1 47.84 13 SER B N 1
ATOM 2548 C CA . SER B 1 13 ? 11.148 -37.844 -2.352 1 47.84 13 SER B CA 1
ATOM 2549 C C . SER B 1 13 ? 12.656 -37.812 -2.586 1 47.84 13 SER B C 1
ATOM 2551 O O . SER B 1 13 ? 13.43 -38.312 -1.776 1 47.84 13 SER B O 1
ATOM 2553 N N . ARG B 1 14 ? 13.164 -37.5 -3.783 1 45.56 14 ARG B N 1
ATOM 2554 C CA . ARG B 1 14 ? 14.531 -37.844 -4.164 1 45.56 14 ARG B CA 1
ATOM 2555 C C . ARG B 1 14 ? 15.531 -36.906 -3.482 1 45.56 14 ARG B C 1
ATOM 2557 O O . ARG B 1 14 ? 16.703 -37.25 -3.328 1 45.56 14 ARG B O 1
ATOM 2564 N N . MET B 1 15 ? 15.234 -35.719 -3.266 1 51.09 15 MET B N 1
ATOM 2565 C CA . MET B 1 15 ? 16.375 -34.875 -2.871 1 51.09 15 MET B CA 1
ATOM 2566 C C . MET B 1 15 ? 16.266 -34.469 -1.405 1 51.09 15 MET B C 1
ATOM 2568 O O . MET B 1 15 ? 17.078 -33.688 -0.916 1 51.09 15 MET B O 1
ATOM 2572 N N . GLY B 1 16 ? 15.492 -35.125 -0.583 1 60.5 16 GLY B N 1
ATOM 2573 C CA . GLY B 1 16 ? 15.469 -34.844 0.839 1 60.5 16 GLY B CA 1
ATOM 2574 C C . GLY B 1 16 ? 15.055 -33.406 1.136 1 60.5 16 GLY B C 1
ATOM 2575 O O . GLY B 1 16 ? 14.633 -33.094 2.254 1 60.5 16 GLY B O 1
ATOM 2576 N N . GLU B 1 17 ? 15.258 -32.406 0.253 1 75.5 17 GLU B N 1
ATOM 2577 C CA . GLU B 1 17 ? 14.953 -31.031 0.589 1 75.5 17 GLU B CA 1
ATOM 2578 C C . GLU B 1 17 ? 13.594 -30.609 0.038 1 75.5 17 GLU B C 1
ATOM 2580 O O . GLU B 1 17 ? 13.172 -31.094 -1.021 1 75.5 17 GLU B O 1
ATOM 2585 N N . PHE B 1 18 ? 12.805 -29.922 0.79 1 86.25 18 PHE B N 1
ATOM 2586 C CA . PHE B 1 18 ? 11.523 -29.344 0.385 1 86.25 18 PHE B CA 1
ATOM 2587 C C . PHE B 1 18 ? 11.727 -28.234 -0.631 1 86.25 18 PHE B C 1
ATOM 2589 O O . PHE B 1 18 ? 11.977 -27.078 -0.257 1 86.25 18 PHE B O 1
ATOM 2596 N N . LYS B 1 19 ? 11.633 -28.547 -1.903 1 87.62 19 LYS B N 1
ATOM 2597 C CA . LYS B 1 19 ? 12.086 -27.766 -3.045 1 87.62 19 LYS B CA 1
ATOM 2598 C C . LYS B 1 19 ? 11.414 -26.391 -3.066 1 87.62 19 LYS B C 1
ATOM 2600 O O . LYS B 1 19 ? 12.078 -25.375 -3.283 1 87.62 19 LYS B O 1
ATOM 2605 N N . PRO B 1 20 ? 10.094 -26.344 -2.852 1 90.81 20 PRO B N 1
ATOM 2606 C CA . PRO B 1 20 ? 9.445 -25.047 -2.936 1 90.81 20 PRO B CA 1
ATOM 2607 C C . PRO B 1 20 ? 10.094 -24 -2.023 1 90.81 20 PRO B C 1
ATOM 2609 O O . PRO B 1 20 ? 10.039 -22.797 -2.305 1 90.81 20 PRO B O 1
ATOM 2612 N N . MET B 1 21 ? 10.797 -24.469 -1.057 1 91.69 21 MET B N 1
ATOM 2613 C CA . MET B 1 21 ? 11.383 -23.562 -0.073 1 91.69 21 MET B CA 1
ATOM 2614 C C . MET B 1 21 ? 12.867 -23.359 -0.343 1 91.69 21 MET B C 1
ATOM 2616 O O . MET B 1 21 ? 13.523 -22.578 0.355 1 91.69 21 MET B O 1
ATOM 2620 N N . MET B 1 22 ? 13.375 -24.016 -1.307 1 88.75 22 MET B N 1
ATOM 2621 C CA . MET B 1 22 ? 14.789 -23.875 -1.641 1 88.75 22 MET B CA 1
ATOM 2622 C C . MET B 1 22 ? 15.086 -22.469 -2.152 1 88.75 22 MET B C 1
ATOM 2624 O O . MET B 1 22 ? 14.305 -21.906 -2.916 1 88.75 22 MET B O 1
ATOM 2628 N N . PRO B 1 23 ? 16.219 -22 -1.818 1 87.88 23 PRO B N 1
ATOM 2629 C CA . PRO B 1 23 ? 16.562 -20.641 -2.248 1 87.88 23 PRO B CA 1
ATOM 2630 C C . PRO B 1 23 ? 16.875 -20.562 -3.742 1 87.88 23 PRO B C 1
ATOM 2632 O O . PRO B 1 23 ? 17.547 -21.438 -4.289 1 87.88 23 PRO B O 1
ATOM 2635 N N . VAL B 1 24 ? 16.359 -19.641 -4.371 1 87.31 24 VAL B N 1
ATOM 2636 C CA . VAL B 1 24 ? 16.688 -19.203 -5.723 1 87.31 24 VAL B CA 1
ATOM 2637 C C . VAL B 1 24 ? 16.984 -17.703 -5.715 1 87.31 24 VAL B C 1
ATOM 2639 O O . VAL B 1 24 ? 16.062 -16.875 -5.695 1 87.31 24 VAL B O 1
ATOM 2642 N N . GLY B 1 25 ? 18.25 -17.406 -5.812 1 81.81 25 GLY B N 1
ATOM 2643 C CA . GLY B 1 25 ? 18.625 -16.031 -5.531 1 81.81 25 GLY B CA 1
ATOM 2644 C C . GLY B 1 25 ? 18.406 -15.633 -4.082 1 81.81 25 GLY B C 1
ATOM 2645 O O . GLY B 1 25 ? 18.875 -16.312 -3.17 1 81.81 25 GLY B O 1
ATOM 2646 N N . SER B 1 26 ? 17.656 -14.57 -3.877 1 86.88 26 SER B N 1
ATOM 2647 C CA . SER B 1 26 ? 17.453 -14.086 -2.516 1 86.88 26 SER B CA 1
ATOM 2648 C C . SER B 1 26 ? 16.109 -14.516 -1.969 1 86.88 26 SER B C 1
ATOM 2650 O O . SER B 1 26 ? 15.742 -14.164 -0.842 1 86.88 26 SER B O 1
ATOM 2652 N N . ILE B 1 27 ? 15.359 -15.227 -2.783 1 91.12 27 ILE B N 1
ATOM 2653 C CA . ILE B 1 27 ? 14.031 -15.664 -2.369 1 91.12 27 ILE B CA 1
ATOM 2654 C C . ILE B 1 27 ? 13.883 -17.156 -2.641 1 91.12 27 ILE B C 1
ATOM 2656 O O . ILE B 1 27 ? 14.758 -17.781 -3.248 1 91.12 27 ILE B O 1
ATOM 2660 N N . THR B 1 28 ? 12.812 -17.703 -2.156 1 92.69 28 THR B N 1
ATOM 2661 C CA . THR B 1 28 ? 12.586 -19.141 -2.354 1 92.69 28 THR B CA 1
ATOM 2662 C C . THR B 1 28 ? 12.055 -19.406 -3.758 1 92.69 28 THR B C 1
ATOM 2664 O O . THR B 1 28 ? 11.609 -18.484 -4.449 1 92.69 28 THR B O 1
ATOM 2667 N N . MET B 1 29 ? 12.109 -20.641 -4.039 1 92.31 29 MET B N 1
ATOM 2668 C CA . MET B 1 29 ? 11.648 -21.094 -5.348 1 92.31 29 MET B CA 1
ATOM 2669 C C . MET B 1 29 ? 10.188 -20.719 -5.566 1 92.31 29 MET B C 1
ATOM 2671 O O . MET B 1 29 ? 9.836 -20.156 -6.605 1 92.31 29 MET B O 1
ATOM 2675 N N . ILE B 1 30 ? 9.359 -20.969 -4.645 1 94.81 30 ILE B N 1
ATOM 2676 C CA . ILE B 1 30 ? 7.926 -20.75 -4.812 1 94.81 30 ILE B CA 1
ATOM 2677 C C . ILE B 1 30 ? 7.625 -19.25 -4.773 1 94.81 30 ILE B C 1
ATOM 2679 O O . ILE B 1 30 ? 6.742 -18.766 -5.488 1 94.81 30 ILE B O 1
ATOM 2683 N N . GLU B 1 31 ? 8.297 -18.531 -3.992 1 94.5 31 GLU B N 1
ATOM 2684 C CA . GLU B 1 31 ? 8.133 -17.078 -3.996 1 94.5 31 GLU B CA 1
ATOM 2685 C C . GLU B 1 31 ? 8.43 -16.5 -5.375 1 94.5 31 GLU B C 1
ATOM 2687 O O . GLU B 1 31 ? 7.719 -15.594 -5.836 1 94.5 31 GLU B O 1
ATOM 2692 N N . ARG B 1 32 ? 9.477 -17 -5.977 1 93.56 32 ARG B N 1
ATOM 2693 C CA . ARG B 1 32 ? 9.852 -16.5 -7.297 1 93.56 32 ARG B CA 1
ATOM 2694 C C . ARG B 1 32 ? 8.75 -16.766 -8.312 1 93.56 32 ARG B C 1
ATOM 2696 O O . ARG B 1 32 ? 8.43 -15.906 -9.133 1 93.56 32 ARG B O 1
ATOM 2703 N N . ILE B 1 33 ? 8.18 -17.891 -8.242 1 96 33 ILE B N 1
ATOM 2704 C CA . ILE B 1 33 ? 7.09 -18.234 -9.141 1 96 33 ILE B CA 1
ATOM 2705 C C . ILE B 1 33 ? 5.906 -17.297 -8.914 1 96 33 ILE B C 1
ATOM 2707 O O . ILE B 1 33 ? 5.332 -16.766 -9.867 1 96 33 ILE B O 1
ATOM 2711 N N . ILE B 1 34 ? 5.605 -17.078 -7.703 1 95.12 34 ILE B N 1
ATOM 2712 C CA . ILE B 1 34 ? 4.488 -16.203 -7.348 1 95.12 34 ILE B CA 1
ATOM 2713 C C . ILE B 1 34 ? 4.762 -14.789 -7.84 1 95.12 34 ILE B C 1
ATOM 2715 O O . ILE B 1 34 ? 3.889 -14.148 -8.43 1 95.12 34 ILE B O 1
ATOM 2719 N N . HIS B 1 35 ? 5.969 -14.352 -7.652 1 93.31 35 HIS B N 1
ATOM 2720 C CA . HIS B 1 35 ? 6.344 -13.016 -8.117 1 93.31 35 HIS B CA 1
ATOM 2721 C C . HIS B 1 35 ? 6.207 -12.906 -9.625 1 93.31 35 HIS B C 1
ATOM 2723 O O . HIS B 1 35 ? 5.746 -11.883 -10.141 1 93.31 35 HIS B O 1
ATOM 2729 N N . THR B 1 36 ? 6.629 -13.883 -10.305 1 94.56 36 THR B N 1
ATOM 2730 C CA . THR B 1 36 ? 6.523 -13.891 -11.758 1 94.56 36 THR B CA 1
ATOM 2731 C C . THR B 1 36 ? 5.066 -13.812 -12.195 1 94.56 36 THR B C 1
ATOM 2733 O O . THR B 1 36 ? 4.719 -13.039 -13.086 1 94.56 36 THR B O 1
ATOM 2736 N N . MET B 1 37 ? 4.215 -14.578 -11.523 1 95.81 37 MET B N 1
ATOM 2737 C CA . MET B 1 37 ? 2.787 -14.562 -11.828 1 95.81 37 MET B CA 1
ATOM 2738 C C . MET B 1 37 ? 2.193 -13.18 -11.578 1 95.81 37 MET B C 1
ATOM 2740 O O . MET B 1 37 ? 1.472 -12.648 -12.422 1 95.81 37 MET B O 1
ATOM 2744 N N . GLU B 1 38 ? 2.516 -12.633 -10.5 1 89.81 38 GLU B N 1
ATOM 2745 C CA . GLU B 1 38 ? 2.014 -11.305 -10.156 1 89.81 38 GLU B CA 1
ATOM 2746 C C . GLU B 1 38 ? 2.465 -10.266 -11.18 1 89.81 38 GLU B C 1
ATOM 2748 O O . GLU B 1 38 ? 1.656 -9.469 -11.656 1 89.81 38 GLU B O 1
ATOM 2753 N N . ALA B 1 39 ? 3.732 -10.336 -11.5 1 88 39 ALA B N 1
ATOM 2754 C CA . ALA B 1 39 ? 4.301 -9.375 -12.438 1 88 39 ALA B CA 1
ATOM 2755 C C . ALA B 1 39 ? 3.658 -9.516 -13.82 1 88 39 ALA B C 1
ATOM 2757 O O . ALA B 1 39 ? 3.58 -8.547 -14.578 1 88 39 ALA B O 1
ATOM 2758 N N . ALA B 1 40 ? 3.156 -10.648 -14.07 1 92 40 ALA B N 1
ATOM 2759 C CA . ALA B 1 40 ? 2.549 -10.914 -15.375 1 92 40 ALA B CA 1
ATOM 2760 C C . ALA B 1 40 ? 1.079 -10.5 -15.383 1 92 40 ALA B C 1
ATOM 2762 O O . ALA B 1 40 ? 0.416 -10.57 -16.422 1 92 40 ALA B O 1
ATOM 2763 N N . GLY B 1 41 ? 0.568 -10.117 -14.266 1 86.69 41 GLY B N 1
ATOM 2764 C CA . GLY B 1 41 ? -0.794 -9.609 -14.211 1 86.69 41 GLY B CA 1
ATOM 2765 C C . GLY B 1 41 ? -1.804 -10.664 -13.789 1 86.69 41 GLY B C 1
ATOM 2766 O O . GLY B 1 41 ? -3.008 -10.492 -13.992 1 86.69 41 GLY B O 1
ATOM 2767 N N . VAL B 1 42 ? -1.352 -11.742 -13.266 1 92 42 VAL B N 1
ATOM 2768 C CA . VAL B 1 42 ? -2.26 -12.766 -12.75 1 92 42 VAL B CA 1
ATOM 2769 C C . VAL B 1 42 ? -2.945 -12.258 -11.484 1 92 42 VAL B C 1
ATOM 2771 O O . VAL B 1 42 ? -2.279 -11.797 -10.555 1 92 42 VAL B O 1
ATOM 2774 N N . GLU B 1 43 ? -4.223 -12.43 -11.477 1 83.5 43 GLU B N 1
ATOM 2775 C CA . GLU B 1 43 ? -5.008 -11.812 -10.414 1 83.5 43 GLU B CA 1
ATOM 2776 C C . GLU B 1 43 ? -5.297 -12.797 -9.289 1 83.5 43 GLU B C 1
ATOM 2778 O O . GLU B 1 43 ? -5.41 -12.406 -8.125 1 83.5 43 GLU B O 1
ATOM 2783 N N . TYR B 1 44 ? -5.457 -14.031 -9.641 1 86.75 44 TYR B N 1
ATOM 2784 C CA . TYR B 1 44 ? -5.871 -15.062 -8.695 1 86.75 44 TYR B CA 1
ATOM 2785 C C . TYR B 1 44 ? -4.848 -16.188 -8.641 1 86.75 44 TYR B C 1
ATOM 2787 O O . TYR B 1 44 ? -4.77 -17.016 -9.555 1 86.75 44 TYR B O 1
ATOM 2795 N N . ILE B 1 45 ? -4.086 -16.219 -7.531 1 92.88 45 ILE B N 1
ATOM 2796 C CA . ILE B 1 45 ? -3.033 -17.234 -7.422 1 92.88 45 ILE B CA 1
ATOM 2797 C C . ILE B 1 45 ? -3.383 -18.219 -6.316 1 92.88 45 ILE B C 1
ATOM 2799 O O . ILE B 1 45 ? -3.615 -17.828 -5.172 1 92.88 45 ILE B O 1
ATOM 2803 N N . VAL B 1 46 ? -3.408 -19.5 -6.672 1 93.12 46 VAL B N 1
ATOM 2804 C CA . VAL B 1 46 ? -3.709 -20.578 -5.75 1 93.12 46 VAL B CA 1
ATOM 2805 C C . VAL B 1 46 ? -2.494 -21.5 -5.621 1 93.12 46 VAL B C 1
ATOM 2807 O O . VAL B 1 46 ? -1.954 -21.969 -6.621 1 93.12 46 VAL B O 1
ATOM 2810 N N . VAL B 1 47 ? -2.08 -21.719 -4.441 1 95.19 47 VAL B N 1
ATOM 2811 C CA . VAL B 1 47 ? -1.026 -22.688 -4.148 1 95.19 47 VAL B CA 1
ATOM 2812 C C . VAL B 1 47 ? -1.632 -23.938 -3.502 1 95.19 47 VAL B C 1
ATOM 2814 O O . VAL B 1 47 ? -2.322 -23.844 -2.484 1 95.19 47 VAL B O 1
ATOM 2817 N N . ILE B 1 48 ? -1.395 -25.047 -4.125 1 95.5 48 ILE B N 1
ATOM 2818 C CA . ILE B 1 48 ? -1.841 -26.312 -3.555 1 95.5 48 ILE B CA 1
ATOM 2819 C C . ILE B 1 48 ? -0.76 -26.875 -2.629 1 95.5 48 ILE B C 1
ATOM 2821 O O . ILE B 1 48 ? 0.349 -27.188 -3.074 1 95.5 48 ILE B O 1
ATOM 2825 N N . THR B 1 49 ? -1.122 -27.016 -1.392 1 94.25 49 THR B N 1
ATOM 2826 C CA . THR B 1 49 ? -0.166 -27.484 -0.398 1 94.25 49 THR B CA 1
ATOM 2827 C C . THR B 1 49 ? -0.524 -28.891 0.067 1 94.25 49 THR B C 1
ATOM 2829 O O . THR B 1 49 ? -1.631 -29.375 -0.185 1 94.25 49 THR B O 1
ATOM 2832 N N . GLY B 1 50 ? 0.347 -29.562 0.675 1 93.38 50 GLY B N 1
ATOM 2833 C CA . GLY B 1 50 ? 0.246 -30.906 1.233 1 93.38 50 GLY B CA 1
ATOM 2834 C C . GLY B 1 50 ? 1.378 -31.234 2.186 1 93.38 50 GLY B C 1
ATOM 2835 O O . GLY B 1 50 ? 1.29 -30.969 3.385 1 93.38 50 GLY B O 1
ATOM 2836 N N . ASN B 1 51 ? 2.443 -31.719 1.572 1 90.19 51 ASN B N 1
ATOM 2837 C CA . ASN B 1 51 ? 3.652 -31.922 2.365 1 90.19 51 ASN B CA 1
ATOM 2838 C C . ASN B 1 51 ? 4.191 -30.609 2.912 1 90.19 51 ASN B C 1
ATOM 2840 O O . ASN B 1 51 ? 4.312 -29.625 2.176 1 90.19 51 ASN B O 1
ATOM 2844 N N . ASN B 1 52 ? 4.441 -30.578 4.309 1 91.88 52 ASN B N 1
ATOM 2845 C CA . ASN B 1 52 ? 4.977 -29.391 4.961 1 91.88 52 ASN B CA 1
ATOM 2846 C C . ASN B 1 52 ? 4.082 -28.172 4.738 1 91.88 52 ASN B C 1
ATOM 2848 O O . ASN B 1 52 ? 4.574 -27.062 4.586 1 91.88 52 ASN B O 1
ATOM 2852 N N . ALA B 1 53 ? 2.803 -28.438 4.691 1 92.25 53 ALA B N 1
ATOM 2853 C CA . ALA B 1 53 ? 1.818 -27.406 4.371 1 92.25 53 ALA B CA 1
ATOM 2854 C C . ALA B 1 53 ? 1.913 -26.234 5.348 1 92.25 53 ALA B C 1
ATOM 2856 O O . ALA B 1 53 ? 1.939 -25.062 4.938 1 92.25 53 ALA B O 1
ATOM 2857 N N . GLU B 1 54 ? 2.014 -26.5 6.559 1 90.69 54 GLU B N 1
ATOM 2858 C CA . GLU B 1 54 ? 2.027 -25.453 7.574 1 90.69 54 GLU B CA 1
ATOM 2859 C C . GLU B 1 54 ? 3.225 -24.516 7.391 1 90.69 54 GLU B C 1
ATOM 2861 O O . GLU B 1 54 ? 3.08 -23.297 7.422 1 90.69 54 GLU B O 1
ATOM 2866 N N . GLN B 1 55 ? 4.32 -25.062 7.199 1 92.69 55 GLN B N 1
ATOM 2867 C CA . GLN B 1 55 ? 5.543 -24.281 7.004 1 92.69 55 GLN B CA 1
ATOM 2868 C C . GLN B 1 55 ? 5.441 -23.391 5.766 1 92.69 55 GLN B C 1
ATOM 2870 O O . GLN B 1 55 ? 5.777 -22.203 5.812 1 92.69 55 GLN B O 1
ATOM 2875 N N . LEU B 1 56 ? 5 -23.984 4.754 1 93.38 56 LEU B N 1
ATOM 2876 C CA . LEU B 1 56 ? 4.902 -23.266 3.49 1 93.38 56 LEU B CA 1
ATOM 2877 C C . LEU B 1 56 ? 3.873 -22.141 3.586 1 93.38 56 LEU B C 1
ATOM 2879 O O . LEU B 1 56 ? 4.141 -21.016 3.164 1 93.38 56 LEU B O 1
ATOM 2883 N N . GLU B 1 57 ? 2.719 -22.438 4.102 1 90.81 57 GLU B N 1
ATOM 2884 C CA . GLU B 1 57 ? 1.644 -21.453 4.227 1 90.81 57 GLU B CA 1
ATOM 2885 C C . GLU B 1 57 ? 2.057 -20.297 5.125 1 90.81 57 GLU B C 1
ATOM 2887 O O . GLU B 1 57 ? 1.751 -19.141 4.832 1 90.81 57 GLU B O 1
ATOM 2892 N N . ASN B 1 58 ? 2.74 -20.594 6.152 1 89.56 58 ASN B N 1
ATOM 2893 C CA . ASN B 1 58 ? 3.236 -19.531 7.035 1 89.56 58 ASN B CA 1
ATOM 2894 C C . ASN B 1 58 ? 4.223 -18.625 6.316 1 89.56 58 ASN B C 1
ATOM 2896 O O . ASN B 1 58 ? 4.188 -17.406 6.492 1 89.56 58 ASN B O 1
ATOM 2900 N N . LYS B 1 59 ? 5.043 -19.25 5.562 1 90.88 59 LYS B N 1
ATOM 2901 C CA . LYS B 1 59 ? 6.047 -18.5 4.812 1 90.88 59 LYS B CA 1
ATOM 2902 C C . LYS B 1 59 ? 5.387 -17.547 3.816 1 90.88 59 LYS B C 1
ATOM 2904 O O . LYS B 1 59 ? 5.887 -16.453 3.578 1 90.88 59 LYS B O 1
ATOM 2909 N N . LEU B 1 60 ? 4.254 -17.953 3.307 1 91.19 60 LEU B N 1
ATOM 2910 C CA . LEU B 1 60 ? 3.668 -17.234 2.18 1 91.19 60 LEU B CA 1
ATOM 2911 C C . LEU B 1 60 ? 2.457 -16.422 2.625 1 91.19 60 LEU B C 1
ATOM 2913 O O . LEU B 1 60 ? 1.82 -15.75 1.809 1 91.19 60 LEU B O 1
ATOM 2917 N N . ARG B 1 61 ? 2.145 -16.469 3.828 1 83 61 ARG B N 1
ATOM 2918 C CA . ARG B 1 61 ? 0.917 -15.891 4.371 1 83 61 ARG B CA 1
ATOM 2919 C C . ARG B 1 61 ? 0.81 -14.406 4.027 1 83 61 ARG B C 1
ATOM 2921 O O . ARG B 1 61 ? -0.292 -13.883 3.852 1 83 61 ARG B O 1
ATOM 2928 N N . HIS B 1 62 ? 1.874 -13.766 3.832 1 77.19 62 HIS B N 1
ATOM 2929 C CA . HIS B 1 62 ? 1.905 -12.32 3.648 1 77.19 62 HIS B CA 1
ATOM 2930 C C . HIS B 1 62 ? 1.649 -11.945 2.191 1 77.19 62 HIS B C 1
ATOM 2932 O O . HIS B 1 62 ? 1.457 -10.766 1.874 1 77.19 62 HIS B O 1
ATOM 2938 N N . MET B 1 63 ? 1.52 -12.867 1.347 1 83.06 63 MET B N 1
ATOM 2939 C CA . MET B 1 63 ? 1.515 -12.586 -0.085 1 83.06 63 MET B CA 1
ATOM 2940 C C . MET B 1 63 ? 0.089 -12.445 -0.609 1 83.06 63 MET B C 1
ATOM 2942 O O . MET B 1 63 ? -0.119 -12.094 -1.771 1 83.06 63 MET B O 1
ATOM 2946 N N . GLY B 1 64 ? -0.934 -12.656 0.175 1 75.12 64 GLY B N 1
ATOM 2947 C CA . GLY B 1 64 ? -2.316 -12.461 -0.237 1 75.12 64 GLY B CA 1
ATOM 2948 C C . GLY B 1 64 ? -2.781 -13.492 -1.253 1 75.12 64 GLY B C 1
ATOM 2949 O O . GLY B 1 64 ? -3.574 -13.172 -2.143 1 75.12 64 GLY B O 1
ATOM 2950 N N . ILE B 1 65 ? -2.189 -14.672 -1.222 1 85.94 65 ILE B N 1
ATOM 2951 C CA . ILE B 1 65 ? -2.586 -15.727 -2.152 1 85.94 65 ILE B CA 1
ATOM 2952 C C . ILE B 1 65 ? -3.5 -16.719 -1.446 1 85.94 65 ILE B C 1
ATOM 2954 O O . ILE B 1 65 ? -3.756 -16.594 -0.246 1 85.94 65 ILE B O 1
ATOM 2958 N N . ILE B 1 66 ? -4.035 -17.688 -2.229 1 85.06 66 ILE B N 1
ATOM 2959 C CA . ILE B 1 66 ? -4.961 -18.688 -1.7 1 85.06 66 ILE B CA 1
ATOM 2960 C C . ILE B 1 66 ? -4.238 -20.016 -1.525 1 85.06 66 ILE B C 1
ATOM 2962 O O . ILE B 1 66 ? -3.498 -20.453 -2.412 1 85.06 66 ILE B O 1
ATOM 2966 N N . PHE B 1 67 ? -4.484 -20.609 -0.386 1 89.5 67 PHE B N 1
ATOM 2967 C CA . PHE B 1 67 ? -3.965 -21.953 -0.128 1 89.5 67 PHE B CA 1
ATOM 2968 C C . PHE B 1 67 ? -5.086 -22.984 -0.159 1 89.5 67 PHE B C 1
ATOM 2970 O O . PHE B 1 67 ? -6.145 -22.781 0.44 1 89.5 67 PHE B O 1
ATOM 2977 N N . LEU B 1 68 ? -4.891 -23.969 -0.897 1 90.12 68 LEU B N 1
ATOM 2978 C CA . LEU B 1 68 ? -5.715 -25.172 -0.828 1 90.12 68 LEU B CA 1
ATOM 2979 C C . LEU B 1 68 ? -4.867 -26.391 -0.497 1 90.12 68 LEU B C 1
ATOM 2981 O O . LEU B 1 68 ? -3.807 -26.594 -1.092 1 90.12 68 LEU B O 1
ATOM 2985 N N . ARG B 1 69 ? -5.352 -27.172 0.452 1 91.44 69 ARG B N 1
ATOM 2986 C CA . ARG B 1 69 ? -4.535 -28.281 0.916 1 91.44 69 ARG B CA 1
ATOM 2987 C C . ARG B 1 69 ? -5.039 -29.609 0.34 1 91.44 69 ARG B C 1
ATOM 2989 O O . ARG B 1 69 ? -6.246 -29.844 0.296 1 91.44 69 ARG B O 1
ATOM 2996 N N . ASN B 1 70 ? -4.137 -30.328 -0.206 1 93.5 70 ASN B N 1
ATOM 2997 C CA . ASN B 1 70 ? -4.383 -31.734 -0.474 1 93.5 70 ASN B CA 1
ATOM 2998 C C . ASN B 1 70 ? -4.07 -32.594 0.745 1 93.5 70 ASN B C 1
ATOM 3000 O O . ASN B 1 70 ? -2.918 -32.969 0.975 1 93.5 70 ASN B O 1
ATOM 3004 N N . GLU B 1 71 ? -5.141 -32.938 1.393 1 90.88 71 GLU B N 1
ATOM 3005 C CA . GLU B 1 71 ? -4.98 -33.688 2.633 1 90.88 71 GLU B CA 1
ATOM 3006 C C . GLU B 1 71 ? -4.5 -35.125 2.355 1 90.88 71 GLU B C 1
ATOM 3008 O O . GLU B 1 71 ? -3.98 -35.781 3.25 1 90.88 71 GLU B O 1
ATOM 3013 N N . ASP B 1 72 ? -4.652 -35.594 1.229 1 91.81 72 ASP B N 1
ATOM 3014 C CA . ASP B 1 72 ? -4.262 -36.938 0.869 1 91.81 72 ASP B CA 1
ATOM 3015 C C . ASP B 1 72 ? -3.014 -36.938 -0.013 1 91.81 72 ASP B C 1
ATOM 3017 O O . ASP B 1 72 ? -2.879 -37.781 -0.91 1 91.81 72 ASP B O 1
ATOM 3021 N N . TYR B 1 73 ? -2.246 -35.938 0.164 1 89.31 73 TYR B N 1
ATOM 3022 C CA . TYR B 1 73 ? -1.099 -35.75 -0.712 1 89.31 73 TYR B CA 1
ATOM 3023 C C . TYR B 1 73 ? -0.188 -36.969 -0.725 1 89.31 73 TYR B C 1
ATOM 3025 O O . TYR B 1 73 ? 0.469 -37.25 -1.73 1 89.31 73 TYR B O 1
ATOM 3033 N N . ALA B 1 74 ? -0.061 -37.688 0.351 1 86.56 74 ALA B N 1
ATOM 3034 C CA . ALA B 1 74 ? 0.864 -38.812 0.494 1 86.56 74 ALA B CA 1
ATOM 3035 C C . ALA B 1 74 ? 0.435 -40 -0.374 1 86.56 74 ALA B C 1
ATOM 3037 O O . ALA B 1 74 ? 1.253 -40.875 -0.712 1 86.56 74 ALA B O 1
ATOM 3038 N N . HIS B 1 75 ? -0.832 -39.969 -0.762 1 86.31 75 HIS B N 1
ATOM 3039 C CA . HIS B 1 75 ? -1.364 -41.125 -1.472 1 86.31 75 HIS B CA 1
ATOM 3040 C C . HIS B 1 75 ? -1.858 -40.75 -2.861 1 86.31 75 HIS B C 1
ATOM 3042 O O . HIS B 1 75 ? -2.389 -41.594 -3.592 1 86.31 75 HIS B O 1
ATOM 3048 N N . THR B 1 76 ? -1.729 -39.562 -3.127 1 84.62 76 THR B N 1
ATOM 3049 C CA . THR B 1 76 ? -2.188 -39.094 -4.43 1 84.62 76 THR B CA 1
ATOM 3050 C C . THR B 1 76 ? -1.04 -38.438 -5.211 1 84.62 76 THR B C 1
ATOM 3052 O O . THR B 1 76 ? 0.036 -38.219 -4.66 1 84.62 76 THR B O 1
ATOM 3055 N N . ASP B 1 77 ? -1.279 -38.375 -6.469 1 84.19 77 ASP B N 1
ATOM 3056 C CA . ASP B 1 77 ? -0.23 -37.781 -7.293 1 84.19 77 ASP B CA 1
ATOM 3057 C C . ASP B 1 77 ? -0.49 -36.281 -7.531 1 84.19 77 ASP B C 1
ATOM 3059 O O . ASP B 1 77 ? -1.421 -35.719 -6.961 1 84.19 77 ASP B O 1
ATOM 3063 N N . MET B 1 78 ? 0.403 -35.688 -8.305 1 86.44 78 MET B N 1
ATOM 3064 C CA . MET B 1 78 ? 0.371 -34.25 -8.57 1 86.44 78 MET B CA 1
ATOM 3065 C C . MET B 1 78 ? -0.924 -33.875 -9.273 1 86.44 78 MET B C 1
ATOM 3067 O O . MET B 1 78 ? -1.445 -32.781 -9.055 1 86.44 78 MET B O 1
ATOM 3071 N N . PHE B 1 79 ? -1.457 -34.781 -10.07 1 91.69 79 PHE B N 1
ATOM 3072 C CA . PHE B 1 79 ? -2.666 -34.469 -10.828 1 91.69 79 PHE B CA 1
ATOM 3073 C C . PHE B 1 79 ? -3.857 -34.281 -9.898 1 91.69 79 PHE B C 1
ATOM 3075 O O . PHE B 1 79 ? -4.684 -33.406 -10.109 1 91.69 79 PHE B O 1
ATOM 3082 N N . GLU B 1 80 ? -3.979 -35.094 -8.906 1 91.81 80 GLU B N 1
ATOM 3083 C CA . GLU B 1 80 ? -5.055 -34.938 -7.934 1 91.81 80 GLU B CA 1
ATOM 3084 C C . GLU B 1 80 ? -4.965 -33.594 -7.211 1 91.81 80 GLU B C 1
ATOM 3086 O O . GLU B 1 80 ? -5.988 -33 -6.887 1 91.81 80 GLU B O 1
ATOM 3091 N N . SER B 1 81 ? -3.764 -33.188 -6.957 1 93.31 81 SER B N 1
ATOM 3092 C CA . SER B 1 81 ? -3.57 -31.859 -6.391 1 93.31 81 SER B CA 1
ATOM 3093 C C . SER B 1 81 ? -4.004 -30.781 -7.371 1 93.31 81 SER B C 1
ATOM 3095 O O . SER B 1 81 ? -4.676 -29.812 -6.984 1 93.31 81 SER B O 1
ATOM 3097 N N . ALA B 1 82 ? -3.604 -30.969 -8.578 1 94.06 82 ALA B N 1
ATOM 3098 C CA . ALA B 1 82 ? -3.984 -30.016 -9.625 1 94.06 82 ALA B CA 1
ATOM 3099 C C . ALA B 1 82 ? -5.5 -29.891 -9.719 1 94.06 82 ALA B C 1
ATOM 3101 O O . ALA B 1 82 ? -6.023 -28.781 -9.883 1 94.06 82 ALA B O 1
ATOM 3102 N N . LYS B 1 83 ? -6.203 -30.969 -9.602 1 95.06 83 LYS B N 1
ATOM 3103 C CA . LYS B 1 83 ? -7.656 -30.984 -9.711 1 95.06 83 LYS B CA 1
ATOM 3104 C C . LYS B 1 83 ? -8.297 -30.094 -8.648 1 95.06 83 LYS B C 1
ATOM 3106 O O . LYS B 1 83 ? -9.305 -29.438 -8.906 1 95.06 83 LYS B O 1
ATOM 3111 N N . ILE B 1 84 ? -7.719 -30.078 -7.484 1 93.44 84 ILE B N 1
ATOM 3112 C CA . ILE B 1 84 ? -8.227 -29.234 -6.402 1 93.44 84 ILE B CA 1
ATOM 3113 C C . ILE B 1 84 ? -8.211 -27.766 -6.832 1 93.44 84 ILE B C 1
ATOM 3115 O O . ILE B 1 84 ? -9.203 -27.062 -6.676 1 93.44 84 ILE B O 1
ATOM 3119 N N . GLY B 1 85 ? -7.113 -27.344 -7.379 1 94.38 85 GLY B N 1
ATOM 3120 C CA . GLY B 1 85 ? -6.988 -25.969 -7.852 1 94.38 85 GLY B CA 1
ATOM 3121 C C . GLY B 1 85 ? -7.887 -25.672 -9.031 1 94.38 85 GLY B C 1
ATOM 3122 O O . GLY B 1 85 ? -8.516 -24.609 -9.086 1 94.38 85 GLY B O 1
ATOM 3123 N N . LEU B 1 86 ? -7.969 -26.594 -9.945 1 95.25 86 LEU B N 1
ATOM 3124 C CA . LEU B 1 86 ? -8.781 -26.422 -11.133 1 95.25 86 LEU B CA 1
ATOM 3125 C C . LEU B 1 86 ? -10.258 -26.297 -10.773 1 95.25 86 LEU B C 1
ATOM 3127 O O . LEU B 1 86 ? -10.977 -25.469 -11.328 1 95.25 86 LEU B O 1
ATOM 3131 N N . GLU B 1 87 ? -10.719 -27.109 -9.844 1 93.19 87 GLU B N 1
ATOM 3132 C CA . GLU B 1 87 ? -12.102 -27.031 -9.391 1 93.19 87 GLU B CA 1
ATOM 3133 C C . GLU B 1 87 ? -12.414 -25.688 -8.766 1 93.19 87 GLU B C 1
ATOM 3135 O O . GLU B 1 87 ? -13.477 -25.109 -9.008 1 93.19 87 GLU B O 1
ATOM 3140 N N . HIS B 1 88 ? -11.477 -25.25 -8.086 1 88.56 88 HIS B N 1
ATOM 3141 C CA . HIS B 1 88 ? -11.664 -23.969 -7.391 1 88.56 88 HIS B CA 1
ATOM 3142 C C . HIS B 1 88 ? -11.766 -22.812 -8.375 1 88.56 88 HIS B C 1
ATOM 3144 O O . HIS B 1 88 ? -12.539 -21.875 -8.164 1 88.56 88 HIS B O 1
ATOM 3150 N N . LEU B 1 89 ? -11.031 -22.859 -9.508 1 90.62 89 LEU B N 1
ATOM 3151 C CA . LEU B 1 89 ? -10.922 -21.719 -10.406 1 90.62 89 LEU B CA 1
ATOM 3152 C C . LEU B 1 89 ? -11.93 -21.828 -11.547 1 90.62 89 LEU B C 1
ATOM 3154 O O . LEU B 1 89 ? -12.141 -20.859 -12.289 1 90.62 89 LEU B O 1
ATOM 3158 N N . LYS B 1 90 ? -12.531 -22.953 -11.844 1 88.56 90 LYS B N 1
ATOM 3159 C CA . LYS B 1 90 ? -13.375 -23.281 -12.992 1 88.56 90 LYS B CA 1
ATOM 3160 C C . LYS B 1 90 ? -14.422 -22.203 -13.227 1 88.56 90 LYS B C 1
ATOM 3162 O O . LYS B 1 90 ? -14.711 -21.844 -14.375 1 88.56 90 LYS B O 1
ATOM 3167 N N . ASP B 1 91 ? -15.008 -21.5 -12.344 1 82.62 91 ASP B N 1
ATOM 3168 C CA . ASP B 1 91 ? -16.062 -20.516 -12.555 1 82.62 91 ASP B CA 1
ATOM 3169 C C . ASP B 1 91 ? -15.594 -19.125 -12.125 1 82.62 91 ASP B C 1
ATOM 3171 O O . ASP B 1 91 ? -16.406 -18.203 -11.992 1 82.62 91 ASP B O 1
ATOM 3175 N N . LYS B 1 92 ? -14.336 -19.016 -12.086 1 81.88 92 LYS B N 1
ATOM 3176 C CA . LYS B 1 92 ? -13.812 -17.75 -11.578 1 81.88 92 LYS B CA 1
ATOM 3177 C C . LYS B 1 92 ? -12.883 -17.094 -12.594 1 81.88 92 LYS B C 1
ATOM 3179 O O . LYS B 1 92 ? -12.789 -15.867 -12.648 1 81.88 92 LYS B O 1
ATOM 3184 N N . CYS B 1 93 ? -12.234 -17.984 -13.297 1 90.75 93 CYS B N 1
ATOM 3185 C CA . CYS B 1 93 ? -11.195 -17.469 -14.188 1 90.75 93 CYS B CA 1
ATOM 3186 C C . CYS B 1 93 ? -11.391 -17.969 -15.609 1 90.75 93 CYS B C 1
ATOM 3188 O O . CYS B 1 93 ? -11.758 -19.125 -15.82 1 90.75 93 CYS B O 1
ATOM 3190 N N . GLU B 1 94 ? -11.164 -17.062 -16.484 1 93.56 94 GLU B N 1
ATOM 3191 C CA . GLU B 1 94 ? -11.273 -17.422 -17.891 1 93.56 94 GLU B CA 1
ATOM 3192 C C . GLU B 1 94 ? -10.039 -18.188 -18.359 1 93.56 94 GLU B C 1
ATOM 3194 O O . GLU B 1 94 ? -10.141 -19.078 -19.203 1 93.56 94 GLU B O 1
ATOM 3199 N N . LYS B 1 95 ? -8.898 -17.797 -17.875 1 96.81 95 LYS B N 1
ATOM 3200 C CA . LYS B 1 95 ? -7.609 -18.406 -18.203 1 96.81 95 LYS B CA 1
ATOM 3201 C C . LYS B 1 95 ? -6.844 -18.797 -16.938 1 96.81 95 LYS B C 1
ATOM 3203 O O . LYS B 1 95 ? -6.844 -18.047 -15.961 1 96.81 95 LYS B O 1
ATOM 3208 N N . ILE B 1 96 ? -6.242 -19.953 -16.984 1 97.5 96 ILE B N 1
ATOM 3209 C CA . ILE B 1 96 ? -5.527 -20.469 -15.828 1 97.5 96 ILE B CA 1
ATOM 3210 C C . ILE B 1 96 ? -4.109 -20.875 -16.234 1 97.5 96 ILE B C 1
ATOM 3212 O O . ILE B 1 96 ? -3.92 -21.625 -17.188 1 97.5 96 ILE B O 1
ATOM 3216 N N . ILE B 1 97 ? -3.15 -20.328 -15.578 1 98.44 97 ILE B N 1
ATOM 3217 C CA . ILE B 1 97 ? -1.761 -20.75 -15.711 1 98.44 97 ILE B CA 1
ATOM 3218 C C . ILE B 1 97 ? -1.449 -21.828 -14.672 1 98.44 97 ILE B C 1
ATOM 3220 O O . ILE B 1 97 ? -1.714 -21.641 -13.484 1 98.44 97 ILE B O 1
ATOM 3224 N N . PHE B 1 98 ? -0.935 -22.922 -15.133 1 97.88 98 PHE B N 1
ATOM 3225 C CA . PHE B 1 98 ? -0.614 -24.047 -14.25 1 97.88 98 PHE B CA 1
ATOM 3226 C C . PHE B 1 98 ? 0.883 -24.328 -14.258 1 97.88 98 PHE B C 1
ATOM 3228 O O . PHE B 1 98 ? 1.496 -24.422 -15.32 1 97.88 98 PHE B O 1
ATOM 3235 N N . THR B 1 99 ? 1.452 -24.547 -13.102 1 97.38 99 THR B N 1
ATOM 3236 C CA . THR B 1 99 ? 2.863 -24.906 -13.031 1 97.38 99 THR B CA 1
ATOM 3237 C C . THR B 1 99 ? 3.158 -25.672 -11.742 1 97.38 99 THR B C 1
ATOM 3239 O O . THR B 1 99 ? 2.529 -25.422 -10.711 1 97.38 99 THR B O 1
ATOM 3242 N N . PRO B 1 100 ? 4.082 -26.672 -11.836 1 94.69 100 PRO B N 1
ATOM 3243 C CA . PRO B 1 100 ? 4.633 -27.188 -10.586 1 94.69 100 PRO B CA 1
ATOM 3244 C C . PRO B 1 100 ? 5.477 -26.156 -9.836 1 94.69 100 PRO B C 1
ATOM 3246 O O . PRO B 1 100 ? 5.75 -25.078 -10.359 1 94.69 100 PRO B O 1
ATOM 3249 N N . ALA B 1 101 ? 5.801 -26.469 -8.625 1 93.94 101 ALA B N 1
ATOM 3250 C CA . ALA B 1 101 ? 6.527 -25.516 -7.777 1 93.94 101 ALA B CA 1
ATOM 3251 C C . ALA B 1 101 ? 8.031 -25.641 -7.988 1 93.94 101 ALA B C 1
ATOM 3253 O O . ALA B 1 101 ? 8.812 -24.953 -7.328 1 93.94 101 ALA B O 1
ATOM 3254 N N . ASP B 1 102 ? 8.469 -26.469 -8.961 1 90.12 102 ASP B N 1
ATOM 3255 C CA . ASP B 1 102 ? 9.914 -26.703 -9.062 1 90.12 102 ASP B CA 1
ATOM 3256 C C . ASP B 1 102 ? 10.453 -26.156 -10.383 1 90.12 102 ASP B C 1
ATOM 3258 O O . ASP B 1 102 ? 11.594 -26.453 -10.758 1 90.12 102 ASP B O 1
ATOM 3262 N N . ILE B 1 103 ? 9.695 -25.422 -11.094 1 92.12 103 ILE B N 1
ATOM 3263 C CA . ILE B 1 103 ? 10.172 -24.719 -12.281 1 92.12 103 ILE B CA 1
ATOM 3264 C C . ILE B 1 103 ? 10.102 -23.203 -12.047 1 92.12 103 ILE B C 1
ATOM 3266 O O . ILE B 1 103 ? 9.203 -22.531 -12.562 1 92.12 103 ILE B O 1
ATOM 3270 N N . PRO B 1 104 ? 11.086 -22.656 -11.461 1 91.81 104 PRO B N 1
ATOM 3271 C CA . PRO B 1 104 ? 10.984 -21.281 -10.938 1 91.81 104 PRO B CA 1
ATOM 3272 C C . PRO B 1 104 ? 11.484 -20.234 -11.93 1 91.81 104 PRO B C 1
ATOM 3274 O O . PRO B 1 104 ? 11.359 -19.031 -11.68 1 91.81 104 PRO B O 1
ATOM 3277 N N . LEU B 1 105 ? 11.953 -20.578 -13.125 1 91.69 105 LEU B N 1
ATOM 3278 C CA . LEU B 1 105 ? 12.773 -19.609 -13.844 1 91.69 105 LEU B CA 1
ATOM 3279 C C . LEU B 1 105 ? 12.125 -19.219 -15.164 1 91.69 105 LEU B C 1
ATOM 3281 O O . LEU B 1 105 ? 12.789 -18.672 -16.047 1 91.69 105 LEU B O 1
ATOM 3285 N N . PHE B 1 106 ? 10.859 -19.562 -15.359 1 94.88 106 PHE B N 1
ATOM 3286 C CA . PHE B 1 106 ? 10.234 -18.969 -16.531 1 94.88 106 PHE B CA 1
ATOM 3287 C C . PHE B 1 106 ? 10 -17.484 -16.328 1 94.88 106 PHE B C 1
ATOM 3289 O O . PHE B 1 106 ? 9.898 -17.016 -15.195 1 94.88 106 PHE B O 1
ATOM 3296 N N . THR B 1 107 ? 9.852 -16.766 -17.438 1 94.56 107 THR B N 1
ATOM 3297 C CA . THR B 1 107 ? 9.859 -15.305 -17.359 1 94.56 107 THR B CA 1
ATOM 3298 C C . THR B 1 107 ? 8.43 -14.758 -17.312 1 94.56 107 THR B C 1
ATOM 3300 O O . THR B 1 107 ? 7.484 -15.453 -17.688 1 94.56 107 THR B O 1
ATOM 3303 N N . VAL B 1 108 ? 8.375 -13.508 -16.859 1 94.12 108 VAL B N 1
ATOM 3304 C CA . VAL B 1 108 ? 7.129 -12.742 -16.891 1 94.12 108 VAL B CA 1
ATOM 3305 C C . VAL B 1 108 ? 6.598 -12.672 -18.328 1 94.12 108 VAL B C 1
ATOM 3307 O O . VAL B 1 108 ? 5.402 -12.875 -18.562 1 94.12 108 VAL B O 1
ATOM 3310 N N . GLU B 1 109 ? 7.453 -12.477 -19.266 1 94 109 GLU B N 1
ATOM 3311 C CA . GLU B 1 109 ? 7.062 -12.367 -20.672 1 94 109 GLU B CA 1
ATOM 3312 C C . GLU B 1 109 ? 6.441 -13.664 -21.172 1 94 109 GLU B C 1
ATOM 3314 O O . GLU B 1 109 ? 5.461 -13.648 -21.922 1 94 109 GLU B O 1
ATOM 3319 N N . THR B 1 110 ? 7.008 -14.727 -20.75 1 97.19 110 THR B N 1
ATOM 3320 C CA . THR B 1 110 ? 6.461 -16.031 -21.141 1 97.19 110 THR B CA 1
ATOM 3321 C C . THR B 1 110 ? 5.02 -16.172 -20.656 1 97.19 110 THR B C 1
ATOM 3323 O O . THR B 1 110 ? 4.141 -16.547 -21.438 1 97.19 110 THR B O 1
ATOM 3326 N N . VAL B 1 111 ? 4.766 -15.812 -19.438 1 97.81 111 VAL B N 1
ATOM 3327 C CA . VAL B 1 111 ? 3.422 -15.906 -18.875 1 97.81 111 VAL B CA 1
ATOM 3328 C C . VAL B 1 111 ? 2.48 -14.969 -19.625 1 97.81 111 VAL B C 1
ATOM 3330 O O . VAL B 1 111 ? 1.357 -15.352 -19.969 1 97.81 111 VAL B O 1
ATOM 3333 N N . ARG B 1 112 ? 2.941 -13.812 -19.984 1 95.25 112 ARG B N 1
ATOM 3334 C CA . ARG B 1 112 ? 2.117 -12.828 -20.688 1 95.25 112 ARG B CA 1
ATOM 3335 C C . ARG B 1 112 ? 1.734 -13.336 -22.062 1 95.25 112 ARG B C 1
ATOM 3337 O O . ARG B 1 112 ? 0.585 -13.188 -22.484 1 95.25 112 ARG B O 1
ATOM 3344 N N . VAL B 1 113 ? 2.697 -13.898 -22.75 1 97.19 113 VAL B N 1
ATOM 3345 C CA . VAL B 1 113 ? 2.451 -14.414 -24.094 1 97.19 113 VAL B CA 1
ATOM 3346 C C . VAL B 1 113 ? 1.418 -15.539 -24.031 1 97.19 113 VAL B C 1
ATOM 3348 O O . VAL B 1 113 ? 0.525 -15.617 -24.891 1 97.19 113 VAL B O 1
ATOM 3351 N N . LEU B 1 114 ? 1.482 -16.359 -23.062 1 98.12 114 LEU B N 1
ATOM 3352 C CA . LEU B 1 114 ? 0.507 -17.422 -22.875 1 98.12 114 LEU B CA 1
ATOM 3353 C C . LEU B 1 114 ? -0.882 -16.859 -22.609 1 98.12 114 LEU B C 1
ATOM 3355 O O . LEU B 1 114 ? -1.858 -17.266 -23.25 1 98.12 114 LEU B O 1
ATOM 3359 N N . LEU B 1 115 ? -0.964 -15.891 -21.781 1 96.75 115 LEU B N 1
ATOM 3360 C CA . LEU B 1 115 ? -2.238 -15.312 -21.375 1 96.75 115 LEU B CA 1
ATOM 3361 C C . LEU B 1 115 ? -2.885 -14.547 -22.516 1 96.75 115 LEU B C 1
ATOM 3363 O O . LEU B 1 115 ? -4.105 -14.367 -22.547 1 96.75 115 LEU B O 1
ATOM 3367 N N . GLN B 1 116 ? -2.1 -14.109 -23.422 1 95.69 116 GLN B N 1
ATOM 3368 C CA . GLN B 1 116 ? -2.617 -13.367 -24.562 1 95.69 116 GLN B CA 1
ATOM 3369 C C . GLN B 1 116 ? -3.129 -14.305 -25.641 1 95.69 116 GLN B C 1
ATOM 3371 O O . GLN B 1 116 ? -3.852 -13.883 -26.547 1 95.69 116 GLN B O 1
ATOM 3376 N N . SER B 1 117 ? -2.797 -15.547 -25.531 1 96.62 117 SER B N 1
ATOM 3377 C CA . SER B 1 117 ? -3.197 -16.531 -26.516 1 96.62 117 SER B CA 1
ATOM 3378 C C . SER B 1 117 ? -4.68 -16.875 -26.406 1 96.62 117 SER B C 1
ATOM 3380 O O . SER B 1 117 ? -5.242 -16.844 -25.312 1 96.62 117 SER B O 1
ATOM 3382 N N . ASP B 1 118 ? -5.289 -17.188 -27.5 1 95.5 118 ASP B N 1
ATOM 3383 C CA . ASP B 1 118 ? -6.684 -17.625 -27.5 1 95.5 118 ASP B CA 1
ATOM 3384 C C . ASP B 1 118 ? -6.777 -19.141 -27.469 1 95.5 118 ASP B C 1
ATOM 3386 O O . ASP B 1 118 ? -7.859 -19.703 -27.656 1 95.5 118 ASP B O 1
ATOM 3390 N N . ALA B 1 119 ? -5.664 -19.797 -27.266 1 97.06 119 ALA B N 1
ATOM 3391 C CA . ALA B 1 119 ? -5.641 -21.266 -27.25 1 97.06 119 ALA B CA 1
ATOM 3392 C C . ALA B 1 119 ? -6.465 -21.812 -26.094 1 97.06 119 ALA B C 1
ATOM 3394 O O . ALA B 1 119 ? -6.57 -21.172 -25.047 1 97.06 119 ALA B O 1
ATOM 3395 N N . MET B 1 120 ? -7.039 -22.953 -26.328 1 97.38 120 MET B N 1
ATOM 3396 C CA . MET B 1 120 ? -7.738 -23.656 -25.25 1 97.38 120 MET B CA 1
ATOM 3397 C C . MET B 1 120 ? -6.75 -24.266 -24.266 1 97.38 120 MET B C 1
ATOM 3399 O O . MET B 1 120 ? -6.988 -24.266 -23.062 1 97.38 120 MET B O 1
ATOM 3403 N N . VAL B 1 121 ? -5.738 -24.812 -24.812 1 98 121 VAL B N 1
ATOM 3404 C CA . VAL B 1 121 ? -4.586 -25.328 -24.094 1 98 121 VAL B CA 1
ATOM 3405 C C . VAL B 1 121 ? -3.299 -24.922 -24.797 1 98 121 VAL B C 1
ATOM 3407 O O . VAL B 1 121 ? -3.225 -24.953 -26.031 1 98 121 VAL B O 1
ATOM 3410 N N . ALA B 1 122 ? -2.281 -24.5 -24.016 1 98.5 122 ALA B N 1
ATOM 3411 C CA . ALA B 1 122 ? -1.013 -24.109 -24.641 1 98.5 122 ALA B CA 1
ATOM 3412 C C . ALA B 1 122 ? 0.157 -24.391 -23.688 1 98.5 122 ALA B C 1
ATOM 3414 O O . ALA B 1 122 ? -0.016 -24.422 -22.469 1 98.5 122 ALA B O 1
ATOM 3415 N N . THR B 1 123 ? 1.302 -24.656 -24.25 1 98.31 123 THR B N 1
ATOM 3416 C CA . THR B 1 123 ? 2.553 -24.797 -23.516 1 98.31 123 THR B CA 1
ATOM 3417 C C . THR B 1 123 ? 3.668 -24 -24.188 1 98.31 123 THR B C 1
ATOM 3419 O O . THR B 1 123 ? 3.678 -23.844 -25.422 1 98.31 123 THR B O 1
ATOM 3422 N N . PRO B 1 124 ? 4.516 -23.359 -23.422 1 98.44 124 PRO B N 1
ATOM 3423 C CA . PRO B 1 124 ? 5.695 -22.75 -24.031 1 98.44 124 PRO B CA 1
ATOM 3424 C C . PRO B 1 124 ? 6.703 -23.766 -24.547 1 98.44 124 PRO B C 1
ATOM 3426 O O . PRO B 1 124 ? 6.844 -24.844 -23.969 1 98.44 124 PRO B O 1
ATOM 3429 N N . VAL B 1 125 ? 7.355 -23.422 -25.578 1 98.12 125 VAL B N 1
ATOM 3430 C CA . VAL B 1 125 ? 8.359 -24.281 -26.203 1 98.12 125 VAL B CA 1
ATOM 3431 C C . VAL B 1 125 ? 9.672 -23.516 -26.359 1 98.12 125 VAL B C 1
ATOM 3433 O O . VAL B 1 125 ? 9.68 -22.375 -26.812 1 98.12 125 VAL B O 1
ATOM 3436 N N . PHE B 1 126 ? 10.664 -24.141 -25.938 1 96.81 126 PHE B N 1
ATOM 3437 C CA . PHE B 1 126 ? 12.008 -23.609 -26.141 1 96.81 126 PHE B CA 1
ATOM 3438 C C . PHE B 1 126 ? 12.898 -24.641 -26.828 1 96.81 126 PHE B C 1
ATOM 3440 O O . PHE B 1 126 ? 13.102 -25.734 -26.312 1 96.81 126 PHE B O 1
ATOM 3447 N N . GLN B 1 127 ? 13.391 -24.312 -27.984 1 95.5 127 GLN B N 1
ATOM 3448 C CA . GLN B 1 127 ? 14.266 -25.172 -28.766 1 95.5 127 GLN B CA 1
ATOM 3449 C C . GLN B 1 127 ? 13.641 -26.547 -28.969 1 95.5 127 GLN B C 1
ATOM 3451 O O . GLN B 1 127 ? 14.297 -27.578 -28.734 1 95.5 127 GLN B O 1
ATOM 3456 N N . GLY B 1 128 ? 12.414 -26.531 -29.203 1 95.75 128 GLY B N 1
ATOM 3457 C CA . GLY B 1 128 ? 11.711 -27.75 -29.594 1 95.75 128 GLY B CA 1
ATOM 3458 C C . GLY B 1 128 ? 11.234 -28.562 -28.422 1 95.75 128 GLY B C 1
ATOM 3459 O O . GLY B 1 128 ? 10.633 -29.625 -28.594 1 95.75 128 GLY B O 1
ATOM 3460 N N . ARG B 1 129 ? 11.445 -28.078 -27.25 1 96.19 129 ARG B N 1
ATOM 3461 C CA . ARG B 1 129 ? 11.055 -28.812 -26.047 1 96.19 129 ARG B CA 1
ATOM 3462 C C . ARG B 1 129 ? 9.922 -28.109 -25.312 1 96.19 129 ARG B C 1
ATOM 3464 O O . ARG B 1 129 ? 9.945 -26.891 -25.156 1 96.19 129 ARG B O 1
ATOM 3471 N N . ASN B 1 130 ? 8.945 -28.906 -24.906 1 96.19 130 ASN B N 1
ATOM 3472 C CA . ASN B 1 130 ? 7.816 -28.391 -24.141 1 96.19 130 ASN B CA 1
ATOM 3473 C C . ASN B 1 130 ? 8.211 -28.094 -22.703 1 96.19 130 ASN B C 1
ATOM 3475 O O . ASN B 1 130 ? 8.93 -28.875 -22.078 1 96.19 130 ASN B O 1
ATOM 3479 N N . GLY B 1 131 ? 7.746 -26.953 -22.234 1 96.62 131 GLY B N 1
ATOM 3480 C CA . GLY B 1 131 ? 8.039 -26.609 -20.859 1 96.62 131 GLY B CA 1
ATOM 3481 C C . GLY B 1 131 ? 6.824 -26.125 -20.078 1 96.62 131 GLY B C 1
ATOM 3482 O O . GLY B 1 131 ? 5.699 -26.516 -20.391 1 96.62 131 GLY B O 1
ATOM 3483 N N . HIS B 1 132 ? 7.098 -25.375 -19 1 96.69 132 HIS B N 1
ATOM 3484 C CA . HIS B 1 132 ? 6.09 -24.781 -18.125 1 96.69 132 HIS B CA 1
ATOM 3485 C C . HIS B 1 132 ? 6.242 -23.266 -18.062 1 96.69 132 HIS B C 1
ATOM 3487 O O . HIS B 1 132 ? 7.301 -22.734 -18.406 1 96.69 132 HIS B O 1
ATOM 3493 N N . PRO B 1 133 ? 5.203 -22.641 -17.734 1 98 133 PRO B N 1
ATOM 3494 C CA . PRO B 1 133 ? 3.895 -23.125 -17.297 1 98 133 PRO B CA 1
ATOM 3495 C C . PRO B 1 133 ? 2.965 -23.453 -18.469 1 98 133 PRO B C 1
ATOM 3497 O O . PRO B 1 133 ? 3.289 -23.156 -19.609 1 98 133 PRO B O 1
ATOM 3500 N N . ILE B 1 134 ? 1.795 -24.078 -18.062 1 98.06 134 ILE B N 1
ATOM 3501 C CA . ILE B 1 134 ? 0.791 -24.453 -19.062 1 98.06 134 ILE B CA 1
ATOM 3502 C C . ILE B 1 134 ? -0.416 -23.531 -18.938 1 98.06 134 ILE B C 1
ATOM 3504 O O . ILE B 1 134 ? -0.813 -23.156 -17.828 1 98.06 134 ILE B O 1
ATOM 3508 N N . LEU B 1 135 ? -0.984 -23.172 -20.109 1 98.5 135 LEU B N 1
ATOM 3509 C CA . LEU B 1 135 ? -2.215 -22.391 -20.156 1 98.5 135 LEU B CA 1
ATOM 3510 C C . LEU B 1 135 ? -3.428 -23.297 -20.344 1 98.5 135 LEU B C 1
ATOM 3512 O O . LEU B 1 135 ? -3.414 -24.188 -21.203 1 98.5 135 LEU B O 1
ATOM 3516 N N . LEU B 1 136 ? -4.449 -23.078 -19.578 1 97.88 136 LEU B N 1
ATOM 3517 C CA . LEU B 1 136 ? -5.727 -23.781 -19.703 1 97.88 136 LEU B CA 1
ATOM 3518 C C . LEU B 1 136 ? -6.883 -22.781 -19.766 1 97.88 136 LEU B C 1
ATOM 3520 O O . LEU B 1 136 ? -7.043 -21.953 -18.875 1 97.88 136 LEU B O 1
ATOM 3524 N N . ASN B 1 137 ? -7.633 -22.891 -20.797 1 97.19 137 ASN B N 1
ATOM 3525 C CA . ASN B 1 137 ? -8.883 -22.125 -20.875 1 97.19 137 ASN B CA 1
ATOM 3526 C C . ASN B 1 137 ? -9.969 -22.766 -20 1 97.19 137 ASN B C 1
ATOM 3528 O O . ASN B 1 137 ? -10.031 -23.984 -19.875 1 97.19 137 ASN B O 1
ATOM 3532 N N . TYR B 1 138 ? -10.852 -21.969 -19.484 1 94.38 138 TYR B N 1
ATOM 3533 C CA . TYR B 1 138 ? -11.891 -22.469 -18.594 1 94.38 138 TYR B CA 1
ATOM 3534 C C . TYR B 1 138 ? -12.758 -23.5 -19.297 1 94.38 138 TYR B C 1
ATOM 3536 O O . TYR B 1 138 ? -13.289 -24.422 -18.656 1 94.38 138 TYR B O 1
ATOM 3544 N N . LYS B 1 139 ? -12.883 -23.438 -20.547 1 94.12 139 LYS B N 1
ATOM 3545 C CA . LYS B 1 139 ? -13.758 -24.29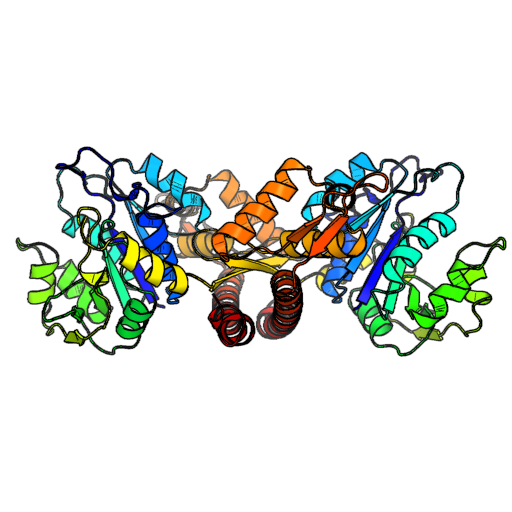7 -21.328 1 94.12 139 LYS B CA 1
ATOM 3546 C C . LYS B 1 139 ? -13.266 -25.75 -21.312 1 94.12 139 LYS B C 1
ATOM 3548 O O . LYS B 1 139 ? -14.031 -26.672 -21.562 1 94.12 139 LYS B O 1
ATOM 3553 N N . VAL B 1 140 ? -12.031 -25.922 -21.062 1 96.19 140 VAL B N 1
ATOM 3554 C CA . VAL B 1 140 ? -11.484 -27.266 -21.141 1 96.19 140 VAL B CA 1
ATOM 3555 C C . VAL B 1 140 ? -11.469 -27.906 -19.766 1 96.19 140 VAL B C 1
ATOM 3557 O O . VAL B 1 140 ? -11.18 -29.094 -19.625 1 96.19 140 VAL B O 1
ATOM 3560 N N . LEU B 1 141 ? -11.789 -27.188 -18.734 1 96.12 141 LEU B N 1
ATOM 3561 C CA . LEU B 1 141 ? -11.562 -27.641 -17.375 1 96.12 141 LEU B CA 1
ATOM 3562 C C . LEU B 1 141 ? -12.469 -28.828 -17.031 1 96.12 141 LEU B C 1
ATOM 3564 O O . LEU B 1 141 ? -12.047 -29.75 -16.344 1 96.12 141 LEU B O 1
ATOM 3568 N N . ASP B 1 142 ? -13.672 -28.812 -17.547 1 95.5 142 ASP B N 1
ATOM 3569 C CA . ASP B 1 142 ? -14.578 -29.922 -17.266 1 95.5 142 ASP B CA 1
ATOM 3570 C C . ASP B 1 142 ? -14.023 -31.234 -17.812 1 95.5 142 ASP B C 1
ATOM 3572 O O . ASP B 1 142 ? -14.086 -32.281 -17.141 1 95.5 142 ASP B O 1
ATOM 3576 N N . ASN B 1 143 ? -13.508 -31.172 -18.969 1 95.62 143 ASN B N 1
ATOM 3577 C CA . ASN B 1 143 ? -12.906 -32.344 -19.578 1 95.62 143 ASN B CA 1
ATOM 3578 C C . ASN B 1 143 ? -11.703 -32.844 -18.781 1 95.62 143 ASN B C 1
ATOM 3580 O O . ASN B 1 143 ? -11.562 -34.062 -18.531 1 95.62 143 ASN B O 1
ATOM 3584 N N . ILE B 1 144 ? -10.938 -31.938 -18.344 1 95.88 144 ILE B N 1
ATOM 3585 C CA . ILE B 1 144 ? -9.734 -32.281 -17.594 1 95.88 144 ILE B CA 1
ATOM 3586 C C . ILE B 1 144 ? -10.125 -32.875 -16.234 1 95.88 144 ILE B C 1
ATOM 3588 O O . ILE B 1 144 ? -9.578 -33.875 -15.805 1 95.88 144 ILE B O 1
ATOM 3592 N N . LEU B 1 145 ? -11.055 -32.219 -15.625 1 95.56 145 LEU B N 1
ATOM 3593 C CA . LEU B 1 145 ? -11.469 -32.625 -14.289 1 95.56 145 LEU B CA 1
ATOM 3594 C C . LEU B 1 145 ? -12.164 -33.969 -14.305 1 95.56 145 LEU B C 1
ATOM 3596 O O . LEU B 1 145 ? -12.133 -34.719 -13.312 1 95.56 145 LEU B O 1
ATOM 3600 N N . SER B 1 146 ? -12.75 -34.344 -15.391 1 94.44 146 SER B N 1
ATOM 3601 C CA . SER B 1 146 ? -13.484 -35.594 -15.508 1 94.44 146 SER B CA 1
ATOM 3602 C C . SER B 1 146 ? -12.547 -36.75 -15.859 1 94.44 146 SER B C 1
ATOM 3604 O O . SER B 1 146 ? -12.938 -37.906 -15.805 1 94.44 146 SER B O 1
ATOM 3606 N N . TYR B 1 147 ? -11.367 -36.438 -16.219 1 93.94 147 TYR B N 1
ATOM 3607 C CA . TYR B 1 147 ? -10.398 -37.469 -16.609 1 93.94 147 TYR B CA 1
ATOM 3608 C C . TYR B 1 147 ? -10.047 -38.375 -15.445 1 93.94 147 TYR B C 1
ATOM 3610 O O . TYR B 1 147 ? -9.719 -37.906 -14.359 1 93.94 147 TYR B O 1
ATOM 3618 N N . GLN B 1 148 ? -10.109 -39.656 -15.555 1 88.19 148 GLN B N 1
ATOM 3619 C CA . GLN B 1 148 ? -9.844 -40.625 -14.508 1 88.19 148 GLN B CA 1
ATOM 3620 C C . GLN B 1 148 ? -8.719 -41.594 -14.906 1 88.19 148 GLN B C 1
ATOM 3622 O O . GLN B 1 148 ? -8.422 -42.562 -14.195 1 88.19 148 GLN B O 1
ATOM 3627 N N . GLY B 1 149 ? -8.109 -41.406 -16 1 84.25 149 GLY B N 1
ATOM 3628 C CA . GLY B 1 149 ? -7.066 -42.281 -16.484 1 84.25 149 GLY B CA 1
ATOM 3629 C C . GLY B 1 149 ? -5.73 -42.062 -15.797 1 84.25 149 GLY B C 1
ATOM 3630 O O . GLY B 1 149 ? -5.605 -41.188 -14.93 1 84.25 149 GLY B O 1
ATOM 3631 N N . LYS B 1 150 ? -4.754 -42.969 -16.156 1 86.69 150 LYS B N 1
ATOM 3632 C CA . LYS B 1 150 ? -3.385 -42.844 -15.656 1 86.69 150 LYS B CA 1
ATOM 3633 C C . LYS B 1 150 ? -2.572 -41.875 -16.516 1 86.69 150 LYS B C 1
ATOM 3635 O O . LYS B 1 150 ? -2.936 -41.594 -17.672 1 86.69 150 LYS B O 1
ATOM 3640 N N . GLY B 1 151 ? -1.603 -41.25 -16 1 87.94 151 GLY B N 1
ATOM 3641 C CA . GLY B 1 151 ? -0.709 -40.438 -16.797 1 87.94 151 GLY B CA 1
ATOM 3642 C C . GLY B 1 151 ? -0.723 -38.969 -16.391 1 87.94 151 GLY B C 1
ATOM 3643 O O . GLY B 1 151 ? -0.032 -38.156 -17 1 87.94 151 GLY B O 1
ATOM 3644 N N . GLY B 1 152 ? -1.541 -38.656 -15.469 1 89.25 152 GLY B N 1
ATOM 3645 C CA . GLY B 1 152 ? -1.479 -37.344 -14.859 1 89.25 152 GLY B CA 1
ATOM 3646 C C . GLY B 1 152 ? -2.061 -36.25 -15.742 1 89.25 152 GLY B C 1
ATOM 3647 O O . GLY B 1 152 ? -2.883 -36.531 -16.609 1 89.25 152 GLY B O 1
ATOM 3648 N N . LEU B 1 153 ? -1.689 -35.031 -15.5 1 89.69 153 LEU B N 1
ATOM 3649 C CA . LEU B 1 153 ? -2.201 -33.875 -16.188 1 89.69 153 LEU B CA 1
ATOM 3650 C C . LEU B 1 153 ? -1.88 -33.938 -17.688 1 89.69 153 LEU B C 1
ATOM 3652 O O . LEU B 1 153 ? -2.707 -33.562 -18.516 1 89.69 153 LEU B O 1
ATOM 3656 N N . ARG B 1 154 ? -0.718 -34.438 -18 1 90.94 154 ARG B N 1
ATOM 3657 C CA . ARG B 1 154 ? -0.299 -34.562 -19.391 1 90.94 154 ARG B CA 1
ATOM 3658 C C . ARG B 1 154 ? -1.303 -35.375 -20.203 1 90.94 154 ARG B C 1
ATOM 3660 O O . ARG B 1 154 ? -1.749 -34.938 -21.266 1 90.94 154 ARG B O 1
ATOM 3667 N N . LYS B 1 155 ? -1.667 -36.5 -19.672 1 93.38 155 LYS B N 1
ATOM 3668 C CA . LYS B 1 155 ? -2.613 -37.344 -20.375 1 93.38 155 LYS B CA 1
ATOM 3669 C C . LYS B 1 155 ? -4.02 -36.75 -20.359 1 93.38 155 LYS B C 1
ATOM 3671 O O . LYS B 1 155 ? -4.766 -36.906 -21.328 1 93.38 155 LYS B O 1
ATOM 3676 N N . ALA B 1 156 ? -4.363 -36.125 -19.25 1 94.94 156 ALA B N 1
ATOM 3677 C CA . ALA B 1 156 ? -5.668 -35.469 -19.156 1 94.94 156 ALA B CA 1
ATOM 3678 C C . ALA B 1 156 ? -5.816 -34.406 -20.234 1 94.94 156 ALA B C 1
ATOM 3680 O O . ALA B 1 156 ? -6.871 -34.281 -20.875 1 94.94 156 ALA B O 1
ATOM 3681 N N . ILE B 1 157 ? -4.754 -33.656 -20.484 1 94.69 157 ILE B N 1
ATOM 3682 C CA . ILE B 1 157 ? -4.75 -32.594 -21.5 1 94.69 157 ILE B CA 1
ATOM 3683 C C . ILE B 1 157 ? -4.855 -33.219 -22.891 1 94.69 157 ILE B C 1
ATOM 3685 O O . ILE B 1 157 ? -5.605 -32.719 -23.734 1 94.69 157 ILE B O 1
ATOM 3689 N N . LYS B 1 158 ? -4.137 -34.281 -23.078 1 93.75 158 LYS B N 1
ATOM 3690 C CA . LYS B 1 158 ? -4.172 -34.969 -24.375 1 93.75 158 LYS B CA 1
ATOM 3691 C C . LYS B 1 158 ? -5.578 -35.469 -24.703 1 93.75 158 LYS B C 1
ATOM 3693 O O . LYS B 1 158 ? -5.98 -35.469 -25.859 1 93.75 158 LYS B O 1
ATOM 3698 N N . ASN B 1 159 ? -6.359 -35.719 -23.688 1 93.25 159 ASN B N 1
ATOM 3699 C CA . ASN B 1 159 ? -7.672 -36.312 -23.875 1 93.25 159 ASN B CA 1
ATOM 3700 C C . ASN B 1 159 ? -8.797 -35.281 -23.688 1 93.25 159 ASN B C 1
ATOM 3702 O O . ASN B 1 159 ? -9.969 -35.656 -23.625 1 93.25 159 ASN B O 1
ATOM 3706 N N . CYS B 1 160 ? -8.484 -34.031 -23.625 1 92.69 160 CYS B N 1
ATOM 3707 C CA . CYS B 1 160 ? -9.492 -33.031 -23.266 1 92.69 160 CYS B CA 1
ATOM 3708 C C . CYS B 1 160 ? -10.305 -32.594 -24.484 1 92.69 160 CYS B C 1
ATOM 3710 O O . CYS B 1 160 ? -11.234 -31.812 -24.359 1 92.69 160 CYS B O 1
ATOM 3712 N N . GLY B 1 161 ? -9.969 -33.031 -25.641 1 91.5 161 GLY B N 1
ATOM 3713 C CA . GLY B 1 161 ? -10.75 -32.75 -26.828 1 91.5 161 GLY B CA 1
ATOM 3714 C C . GLY B 1 161 ? -10.211 -31.594 -27.641 1 91.5 161 GLY B C 1
ATOM 3715 O O . GLY B 1 161 ? -10.773 -31.234 -28.672 1 91.5 161 GLY B O 1
ATOM 3716 N N . TYR B 1 162 ? -9.133 -30.984 -27.172 1 93.88 162 TYR B N 1
ATOM 3717 C CA . TYR B 1 162 ? -8.523 -29.859 -27.859 1 93.88 162 TYR B CA 1
ATOM 3718 C C . TYR B 1 162 ? -7.035 -30.109 -28.094 1 93.88 162 TYR B C 1
ATOM 3720 O O . TYR B 1 162 ? -6.375 -30.766 -27.297 1 93.88 162 TYR B O 1
ATOM 3728 N N . ASN B 1 163 ? -6.52 -29.609 -29.172 1 93.31 163 ASN B N 1
ATOM 3729 C CA . ASN B 1 163 ? -5.086 -29.688 -29.438 1 93.31 163 ASN B CA 1
ATOM 3730 C C . ASN B 1 163 ? -4.305 -28.672 -28.609 1 93.31 163 ASN B C 1
ATOM 3732 O O . ASN B 1 163 ? -4.742 -27.531 -28.453 1 93.31 163 ASN B O 1
ATOM 3736 N N . LYS B 1 164 ? -3.252 -29.203 -28.156 1 96.44 164 LYS B N 1
ATOM 3737 C CA . LYS B 1 164 ? -2.355 -28.328 -27.406 1 96.44 164 LYS B CA 1
ATOM 3738 C C . LYS B 1 164 ? -1.583 -27.406 -28.359 1 96.44 164 LYS B C 1
ATOM 3740 O O . LYS B 1 164 ? -0.928 -27.875 -29.281 1 96.44 164 LYS B O 1
ATOM 3745 N N . THR B 1 165 ? -1.682 -26.109 -28.172 1 97.75 165 THR B N 1
ATOM 3746 C CA . THR B 1 165 ? -0.943 -25.125 -28.953 1 97.75 165 THR B CA 1
ATOM 3747 C C . THR B 1 165 ? 0.474 -24.953 -28.422 1 97.75 165 THR B C 1
ATOM 3749 O O . THR B 1 165 ? 0.671 -24.797 -27.219 1 97.75 165 THR B O 1
ATOM 3752 N N . LEU B 1 166 ? 1.423 -25.062 -29.344 1 98 166 LEU B N 1
ATOM 3753 C CA . LEU B 1 166 ? 2.824 -24.859 -28.984 1 98 166 LEU B CA 1
ATOM 3754 C C . LEU B 1 166 ? 3.23 -23.406 -29.219 1 98 166 LEU B C 1
ATOM 3756 O O . LEU B 1 166 ? 3.189 -22.922 -30.344 1 98 166 LEU B O 1
ATOM 3760 N N . ILE B 1 167 ? 3.615 -22.688 -28.172 1 98.25 167 ILE B N 1
ATOM 3761 C CA . ILE B 1 167 ? 3.998 -21.281 -28.281 1 98.25 167 ILE B CA 1
ATOM 3762 C C . ILE B 1 167 ? 5.508 -21.156 -28.125 1 98.25 167 ILE B C 1
ATOM 3764 O O . ILE B 1 167 ? 6.047 -21.391 -27.031 1 98.25 167 ILE B O 1
ATOM 3768 N N . GLN B 1 168 ? 6.16 -20.766 -29.172 1 98.06 168 GLN B N 1
ATOM 3769 C CA . GLN B 1 168 ? 7.605 -20.578 -29.141 1 98.06 168 GLN B CA 1
ATOM 3770 C C . GLN B 1 168 ? 7.996 -19.391 -28.281 1 98.06 168 GLN B C 1
ATOM 3772 O O . GLN B 1 168 ? 7.457 -18.297 -28.438 1 98.06 168 GLN B O 1
ATOM 3777 N N . VAL B 1 169 ? 8.883 -19.656 -27.312 1 96.94 169 VAL B N 1
ATOM 3778 C CA . VAL B 1 169 ? 9.383 -18.562 -26.469 1 96.94 169 VAL B CA 1
ATOM 3779 C C . VAL B 1 169 ? 10.906 -18.609 -26.422 1 96.94 169 VAL B C 1
ATOM 3781 O O . VAL B 1 169 ? 11.508 -19.672 -26.578 1 96.94 169 VAL B O 1
ATOM 3784 N N . ASP B 1 170 ? 11.531 -17.422 -26.328 1 93.94 170 ASP B N 1
ATOM 3785 C CA . ASP B 1 170 ? 12.969 -17.344 -26.047 1 93.94 170 ASP B CA 1
ATOM 3786 C C . ASP B 1 170 ? 13.234 -17.281 -24.547 1 93.94 170 ASP B C 1
ATOM 3788 O O . ASP B 1 170 ? 13.703 -16.266 -24.031 1 93.94 170 ASP B O 1
ATOM 3792 N N . ASP B 1 171 ? 12.953 -18.375 -23.906 1 94.38 171 ASP B N 1
ATOM 3793 C CA . ASP B 1 171 ? 13.016 -18.484 -22.453 1 94.38 171 ASP B CA 1
ATOM 3794 C C . ASP B 1 171 ? 13.43 -19.891 -22.031 1 94.38 171 ASP B C 1
ATOM 3796 O O . ASP B 1 171 ? 12.586 -20.781 -21.875 1 94.38 171 ASP B O 1
ATOM 3800 N N . LYS B 1 172 ? 14.703 -20.016 -21.781 1 92.31 172 LYS B N 1
ATOM 3801 C CA . LYS B 1 172 ? 15.227 -21.312 -21.359 1 92.31 172 LYS B CA 1
ATOM 3802 C C . LYS B 1 172 ? 14.648 -21.719 -20.016 1 92.31 172 LYS B C 1
ATOM 3804 O O . LYS B 1 172 ? 14.609 -22.906 -19.688 1 92.31 172 LYS B O 1
ATOM 3809 N N . GLY B 1 173 ? 14.195 -20.781 -19.266 1 93.38 173 GLY B N 1
ATOM 3810 C CA . GLY B 1 173 ? 13.672 -21.016 -17.938 1 93.38 173 GLY B CA 1
ATOM 3811 C C . GLY B 1 173 ? 12.453 -21.922 -17.922 1 93.38 173 GLY B C 1
ATOM 3812 O O . GLY B 1 173 ? 12.148 -22.547 -16.906 1 93.38 173 GLY B O 1
ATOM 3813 N N . VAL B 1 174 ? 11.781 -22.109 -19 1 95.62 174 VAL B N 1
ATOM 3814 C CA . VAL B 1 174 ? 10.555 -22.891 -19.062 1 95.62 174 VAL B CA 1
ATOM 3815 C C . VAL B 1 174 ? 10.891 -24.375 -18.875 1 95.62 174 VAL B C 1
ATOM 3817 O O . VAL B 1 174 ? 10 -25.188 -18.625 1 95.62 174 VAL B O 1
ATOM 3820 N N . LEU B 1 175 ? 12.227 -24.688 -19.062 1 92.94 175 LEU B N 1
ATOM 3821 C CA . LEU B 1 175 ? 12.656 -26.078 -18.984 1 92.94 175 LEU B CA 1
ATOM 3822 C C . LEU B 1 175 ? 13.422 -26.344 -17.688 1 92.94 175 LEU B C 1
ATOM 3824 O O . LEU B 1 175 ? 13.789 -27.484 -17.391 1 92.94 175 LEU B O 1
ATOM 3828 N N . MET B 1 176 ? 13.734 -25.359 -17.016 1 87.81 176 MET B N 1
ATOM 3829 C CA . MET B 1 176 ? 14.672 -25.484 -15.898 1 87.81 176 MET B CA 1
ATOM 3830 C C . MET B 1 176 ? 13.945 -25.766 -14.594 1 87.81 176 MET B C 1
ATOM 3832 O O . MET B 1 176 ? 13.055 -25 -14.195 1 87.81 176 MET B O 1
ATOM 3836 N N . ASP B 1 177 ? 14.367 -26.875 -14.102 1 80.38 177 ASP B N 1
ATOM 3837 C CA . ASP B 1 177 ? 13.859 -27.172 -12.773 1 80.38 177 ASP B CA 1
ATOM 3838 C C . ASP B 1 177 ? 14.93 -26.953 -11.703 1 80.38 177 ASP B C 1
ATOM 3840 O O . ASP B 1 177 ? 16 -26.422 -12 1 80.38 177 ASP B O 1
ATOM 3844 N N . ALA B 1 178 ? 14.594 -27.188 -10.406 1 72.75 178 ALA B N 1
ATOM 3845 C CA . ALA B 1 178 ? 15.477 -26.906 -9.273 1 72.75 178 ALA B CA 1
ATOM 3846 C C . ALA B 1 178 ? 16.734 -27.75 -9.336 1 72.75 178 ALA B C 1
ATOM 3848 O O . ALA B 1 178 ? 17.75 -27.422 -8.727 1 72.75 178 ALA B O 1
ATOM 3849 N N . ASP B 1 179 ? 16.719 -28.797 -10.156 1 70.31 179 ASP B N 1
ATOM 3850 C CA . ASP B 1 179 ? 17.828 -29.75 -10.141 1 70.31 179 ASP B CA 1
ATOM 3851 C C . ASP B 1 179 ? 18.844 -29.422 -11.242 1 70.31 179 ASP B C 1
ATOM 3853 O O . ASP B 1 179 ? 19.922 -30.016 -11.297 1 70.31 179 ASP B O 1
ATOM 3857 N N . THR B 1 180 ? 18.484 -28.484 -12.016 1 69.81 180 THR B N 1
ATOM 3858 C CA . THR B 1 180 ? 19.359 -28.141 -13.133 1 69.81 180 THR B CA 1
ATOM 3859 C C . THR B 1 180 ? 20.5 -27.219 -12.672 1 69.81 180 THR B C 1
ATOM 3861 O O . THR B 1 180 ? 20.25 -26.109 -12.188 1 69.81 180 THR B O 1
ATOM 3864 N N . LYS B 1 181 ? 21.75 -27.656 -12.578 1 66.06 181 LYS B N 1
ATOM 3865 C CA . LYS B 1 181 ? 22.906 -26.906 -12.086 1 66.06 181 LYS B CA 1
ATOM 3866 C C . LYS B 1 181 ? 23.5 -26.047 -13.188 1 66.06 181 LYS B C 1
ATOM 3868 O O . LYS B 1 181 ? 23.875 -24.891 -12.953 1 66.06 181 LYS B O 1
ATOM 3873 N N . GLU B 1 182 ? 23.625 -26.562 -14.43 1 64.44 182 GLU B N 1
ATOM 3874 C CA . GLU B 1 182 ? 24.359 -25.797 -15.445 1 64.44 182 GLU B CA 1
ATOM 3875 C C . GLU B 1 182 ? 23.562 -24.562 -15.875 1 64.44 182 GLU B C 1
ATOM 3877 O O . GLU B 1 182 ? 22.359 -24.641 -16.094 1 64.44 182 GLU B O 1
ATOM 3882 N N . ASP B 1 183 ? 24.234 -23.328 -15.977 1 67.56 183 ASP B N 1
ATOM 3883 C CA . ASP B 1 183 ? 23.812 -22.031 -16.484 1 67.56 183 ASP B CA 1
ATOM 3884 C C . ASP B 1 183 ? 22.75 -21.391 -15.586 1 67.56 183 ASP B C 1
ATOM 3886 O O . ASP B 1 183 ? 22.016 -20.5 -16.016 1 67.56 183 ASP B O 1
ATOM 3890 N N . TYR B 1 184 ? 22.516 -22.031 -14.5 1 74.88 184 TYR B N 1
ATOM 3891 C CA . TYR B 1 184 ? 21.5 -21.578 -13.547 1 74.88 184 TYR B CA 1
ATOM 3892 C C . TYR B 1 184 ? 21.75 -20.141 -13.125 1 74.88 184 TYR B C 1
ATOM 3894 O O . TYR B 1 184 ? 20.844 -19.312 -13.188 1 74.88 184 TYR B O 1
ATOM 3902 N N . GLU B 1 185 ? 22.984 -19.875 -12.867 1 76.31 185 GLU B N 1
ATOM 3903 C CA . GLU B 1 185 ? 23.297 -18.547 -12.336 1 76.31 185 GLU B CA 1
ATOM 3904 C C . GLU B 1 185 ? 23.062 -17.453 -13.375 1 76.31 185 GLU B C 1
ATOM 3906 O O . GLU B 1 185 ? 22.531 -16.391 -13.062 1 76.31 185 GLU B O 1
ATOM 3911 N N . GLU B 1 186 ? 23.438 -17.75 -14.547 1 77.38 186 GLU B N 1
ATOM 3912 C CA . GLU B 1 186 ? 23.266 -16.766 -15.617 1 77.38 186 GLU B CA 1
ATOM 3913 C C . GLU B 1 186 ? 21.781 -16.562 -15.945 1 77.38 186 GLU B C 1
ATOM 3915 O O . GLU B 1 186 ? 21.344 -15.43 -16.141 1 77.38 186 GLU B O 1
ATOM 3920 N N . THR B 1 187 ? 21.109 -17.641 -16.031 1 79.31 187 THR B N 1
ATOM 3921 C CA . THR B 1 187 ? 19.688 -17.578 -16.297 1 79.31 187 THR B CA 1
ATOM 3922 C C . THR B 1 187 ? 18.953 -16.828 -15.18 1 79.31 187 THR B C 1
ATOM 3924 O O . THR B 1 187 ? 18.094 -15.992 -15.445 1 79.31 187 THR B O 1
ATOM 3927 N N . LEU B 1 188 ? 19.438 -17.094 -14.039 1 83.25 188 LEU B N 1
ATOM 3928 C CA . LEU B 1 188 ? 18.844 -16.453 -12.867 1 83.25 188 LEU B CA 1
ATOM 3929 C C . LEU B 1 188 ? 19.016 -14.945 -12.922 1 83.25 188 LEU B C 1
ATOM 3931 O O . LEU B 1 188 ? 18.062 -14.203 -12.68 1 83.25 188 LEU B O 1
ATOM 3935 N N . LYS B 1 189 ? 20.141 -14.523 -13.25 1 78.19 189 LYS B N 1
ATOM 3936 C CA . LYS B 1 189 ? 20.422 -13.094 -13.289 1 78.19 189 LYS B CA 1
ATOM 3937 C C . LYS B 1 189 ? 19.562 -12.383 -14.32 1 78.19 189 LYS B C 1
ATOM 3939 O O . LYS B 1 189 ? 18.938 -11.359 -14.023 1 78.19 189 LYS B O 1
ATOM 3944 N N . SER B 1 190 ? 19.484 -12.836 -15.461 1 78.81 190 SER B N 1
ATOM 3945 C CA . SER B 1 190 ? 18.719 -12.227 -16.531 1 78.81 190 SER B CA 1
ATOM 3946 C C . SER B 1 190 ? 17.234 -12.219 -16.203 1 78.81 190 SER B C 1
ATOM 3948 O O . SER B 1 190 ? 16.531 -11.25 -16.5 1 78.81 190 SER B O 1
ATOM 3950 N N . HIS B 1 191 ? 16.844 -13.203 -15.594 1 79.75 191 HIS B N 1
ATOM 3951 C CA . HIS B 1 191 ? 15.414 -13.359 -15.328 1 79.75 191 HIS B CA 1
ATOM 3952 C C . HIS B 1 191 ? 14.984 -12.516 -14.125 1 79.75 191 HIS B C 1
ATOM 3954 O O . HIS B 1 191 ? 13.844 -12.062 -14.062 1 79.75 191 HIS B O 1
ATOM 3960 N N . THR B 1 192 ? 15.945 -12.258 -13.305 1 80.75 192 THR B N 1
ATOM 3961 C CA . THR B 1 192 ? 15.648 -11.461 -12.117 1 80.75 192 THR B CA 1
ATOM 3962 C C . THR B 1 192 ? 15.32 -10.023 -12.492 1 80.75 192 THR B C 1
ATOM 3964 O O . THR B 1 192 ? 14.523 -9.367 -11.828 1 80.75 192 THR B O 1
ATOM 3967 N N . ASN B 1 193 ? 15.812 -9.578 -13.594 1 80.19 193 ASN B N 1
ATOM 3968 C CA . ASN B 1 193 ? 15.539 -8.219 -14.031 1 80.19 193 ASN B CA 1
ATOM 3969 C C . ASN B 1 193 ? 14.086 -8.047 -14.461 1 80.19 193 ASN B C 1
ATOM 3971 O O . ASN B 1 193 ? 13.539 -6.945 -14.383 1 80.19 193 ASN B O 1
ATOM 3975 N N . GLN B 1 194 ? 13.484 -9.07 -14.789 1 81.38 194 GLN B N 1
ATOM 3976 C CA . GLN B 1 194 ? 12.102 -9 -15.234 1 81.38 194 GLN B CA 1
ATOM 3977 C C . GLN B 1 194 ? 11.148 -8.922 -14.047 1 81.38 194 GLN B C 1
ATOM 3979 O O . GLN B 1 194 ? 9.961 -8.609 -14.211 1 81.38 194 GLN B O 1
ATOM 3984 N N . LEU B 1 195 ? 11.773 -9.148 -12.922 1 85.94 195 LEU B N 1
ATOM 3985 C CA . LEU B 1 195 ? 10.93 -9.133 -11.734 1 85.94 195 LEU B CA 1
ATOM 3986 C C . LEU B 1 195 ? 10.742 -7.711 -11.211 1 85.94 195 LEU B C 1
ATOM 3988 O O . LEU B 1 195 ? 9.93 -7.473 -10.32 1 85.94 195 LEU B O 1
ATOM 3992 N N . PHE B 1 196 ? 11.578 -6.754 -11.82 1 89.19 196 PHE B N 1
ATOM 3993 C CA . PHE B 1 196 ? 11.492 -5.367 -11.383 1 89.19 196 PHE B CA 1
ATOM 3994 C C . PHE B 1 196 ? 10.133 -4.77 -11.711 1 89.19 196 PHE B C 1
ATOM 3996 O O . PHE B 1 196 ? 9.734 -4.738 -12.875 1 89.19 196 PHE B O 1
ATOM 4003 N N . ARG B 1 197 ? 9.453 -4.383 -10.648 1 91.38 197 ARG B N 1
ATOM 4004 C CA . ARG B 1 197 ? 8.109 -3.848 -10.82 1 91.38 197 ARG B CA 1
ATOM 4005 C C . ARG B 1 197 ? 7.707 -2.984 -9.625 1 91.38 197 ARG B C 1
ATOM 4007 O O . ARG B 1 197 ? 8.438 -2.91 -8.633 1 91.38 197 ARG B O 1
ATOM 4014 N N . ALA B 1 198 ? 6.625 -2.336 -9.812 1 94.44 198 ALA B N 1
ATOM 4015 C CA . ALA B 1 198 ? 6 -1.657 -8.68 1 94.44 198 ALA B CA 1
ATOM 4016 C C . ALA B 1 198 ? 4.855 -2.486 -8.109 1 94.44 198 ALA B C 1
ATOM 4018 O O . ALA B 1 198 ? 4.094 -3.105 -8.859 1 94.44 198 ALA B O 1
ATOM 4019 N N . GLN B 1 199 ? 4.859 -2.559 -6.844 1 92 199 GLN B N 1
ATOM 4020 C CA . GLN B 1 199 ? 3.734 -3.162 -6.137 1 92 199 GLN B CA 1
ATOM 4021 C C . GLN B 1 199 ? 2.949 -2.111 -5.355 1 92 199 GLN B C 1
ATOM 4023 O O . GLN B 1 199 ? 3.537 -1.204 -4.762 1 92 199 GLN B O 1
ATOM 4028 N N . ILE B 1 200 ? 1.658 -2.27 -5.336 1 92.94 200 ILE B N 1
ATOM 4029 C CA . ILE B 1 200 ? 0.852 -1.276 -4.637 1 92.94 200 ILE B CA 1
ATOM 4030 C C . ILE B 1 200 ? -0.11 -1.975 -3.678 1 92.94 200 ILE B C 1
ATOM 4032 O O . ILE B 1 200 ? -0.587 -3.076 -3.959 1 92.94 200 ILE B O 1
ATOM 4036 N N . LYS B 1 201 ? -0.305 -1.414 -2.613 1 92.5 201 LYS B N 1
ATOM 4037 C CA . LYS B 1 201 ? -1.382 -1.736 -1.683 1 92.5 201 LYS B CA 1
ATOM 4038 C C . LYS B 1 201 ? -2.387 -0.591 -1.587 1 92.5 201 LYS B C 1
ATOM 4040 O O . LYS B 1 201 ? -2.004 0.562 -1.38 1 92.5 201 LYS B O 1
ATOM 4045 N N . ILE B 1 202 ? -3.59 -0.905 -1.818 1 95.31 202 ILE B N 1
ATOM 4046 C CA . ILE B 1 202 ? -4.645 0.104 -1.781 1 95.31 202 ILE B CA 1
ATOM 4047 C C . ILE B 1 202 ? -5.582 -0.174 -0.611 1 95.31 202 ILE B C 1
ATOM 4049 O O . ILE B 1 202 ? -6.035 -1.307 -0.424 1 95.31 202 ILE B O 1
ATOM 4053 N N . ARG B 1 203 ? -5.891 0.824 0.113 1 95.19 203 ARG B N 1
ATOM 4054 C CA . ARG B 1 203 ? -6.844 0.73 1.214 1 95.19 203 ARG B CA 1
ATOM 4055 C C . ARG B 1 203 ? -7.867 1.859 1.15 1 95.19 203 ARG B C 1
ATOM 4057 O O . ARG B 1 203 ? -7.523 2.998 0.823 1 95.19 203 ARG B O 1
ATOM 4064 N N . LEU B 1 204 ? -9.055 1.511 1.406 1 95.38 204 LEU B N 1
ATOM 4065 C CA . LEU B 1 204 ? -10.062 2.539 1.635 1 95.38 204 LEU B CA 1
ATOM 4066 C C . LEU B 1 204 ? -10.086 2.961 3.1 1 95.38 204 LEU B C 1
ATOM 4068 O O . LEU B 1 204 ? -10.016 2.117 3.996 1 95.38 204 LEU B O 1
ATOM 4072 N N . VAL B 1 205 ? -10.156 4.305 3.219 1 93.19 205 VAL B N 1
ATOM 4073 C CA . VAL B 1 205 ? -10.039 4.848 4.566 1 93.19 205 VAL B CA 1
ATOM 4074 C C . VAL B 1 205 ? -11.102 5.922 4.781 1 93.19 205 VAL B C 1
ATOM 4076 O O . VAL B 1 205 ? -11.391 6.711 3.877 1 93.19 205 VAL B O 1
ATOM 4079 N N . LYS B 1 206 ? -11.641 5.918 5.891 1 90.12 206 LYS B N 1
ATOM 4080 C CA . LYS B 1 206 ? -12.391 7.055 6.426 1 90.12 206 LYS B CA 1
ATOM 4081 C C . LYS B 1 206 ? -11.742 7.59 7.699 1 90.12 206 LYS B C 1
ATOM 4083 O O . LYS B 1 206 ? -10.672 8.195 7.648 1 90.12 206 LYS B O 1
ATOM 4088 N N . GLU B 1 207 ? -12.133 7.113 8.859 1 87.88 207 GLU B N 1
ATOM 4089 C CA . GLU B 1 207 ? -11.391 7.43 10.078 1 87.88 207 GLU B CA 1
ATOM 4090 C C . GLU B 1 207 ? -10.258 6.43 10.305 1 87.88 207 GLU B C 1
ATOM 4092 O O . GLU B 1 207 ? -9.18 6.801 10.781 1 87.88 207 GLU B O 1
ATOM 4097 N N . THR B 1 208 ? -10.555 5.25 9.984 1 90.31 208 THR B N 1
ATOM 4098 C CA . THR B 1 208 ? -9.57 4.18 10.008 1 90.31 208 THR B CA 1
ATOM 4099 C C . THR B 1 208 ? -9.609 3.369 8.719 1 90.31 208 THR B C 1
ATOM 4101 O O . THR B 1 208 ? -10.617 3.373 8.008 1 90.31 208 THR B O 1
ATOM 4104 N N . PRO B 1 209 ? -8.539 2.766 8.383 1 93.12 209 PRO B N 1
ATOM 4105 C CA . PRO B 1 209 ? -8.625 1.855 7.238 1 93.12 209 PRO B CA 1
ATOM 4106 C C . PRO B 1 209 ? -9.648 0.743 7.445 1 93.12 209 PRO B C 1
ATOM 4108 O O . PRO B 1 209 ? -9.742 0.18 8.539 1 93.12 209 PRO B O 1
ATOM 4111 N N . PHE B 1 210 ? -10.484 0.427 6.391 1 95.62 210 PHE B N 1
ATOM 4112 C CA . PHE B 1 210 ? -11.547 -0.534 6.656 1 95.62 210 PHE B CA 1
ATOM 4113 C C . PHE B 1 210 ? -11.68 -1.527 5.508 1 95.62 210 PHE B C 1
ATOM 4115 O O . PHE B 1 210 ? -12.391 -2.529 5.625 1 95.62 210 PHE B O 1
ATOM 4122 N N . PHE B 1 211 ? -11.039 -1.269 4.379 1 96.5 211 PHE B N 1
ATOM 4123 C CA . PHE B 1 211 ? -11.211 -2.15 3.232 1 96.5 211 PHE B CA 1
ATOM 4124 C C . PHE B 1 211 ? -9.938 -2.191 2.389 1 96.5 211 PHE B C 1
ATOM 4126 O O . PHE B 1 211 ? -9.43 -1.148 1.977 1 96.5 211 PHE B O 1
ATOM 4133 N N . ASP B 1 212 ? -9.43 -3.314 2.164 1 94.69 212 ASP B N 1
ATOM 4134 C CA . ASP B 1 212 ? -8.242 -3.535 1.339 1 94.69 212 ASP B CA 1
ATOM 4135 C C . ASP B 1 212 ? -8.305 -4.895 0.643 1 94.69 212 ASP B C 1
ATOM 4137 O O . ASP B 1 212 ? -9.375 -5.508 0.562 1 94.69 212 ASP B O 1
ATOM 4141 N N . SER B 1 213 ? -7.242 -5.332 0.101 1 89.94 213 SER B N 1
ATOM 4142 C CA . SER B 1 213 ? -7.219 -6.59 -0.641 1 89.94 213 SER B CA 1
ATOM 4143 C C . SER B 1 213 ? -7.59 -7.766 0.254 1 89.94 213 SER B C 1
ATOM 4145 O O . SER B 1 213 ? -8.227 -8.719 -0.2 1 89.94 213 SER B O 1
ATOM 4147 N N . SER B 1 214 ? -7.207 -7.754 1.488 1 89.06 214 SER B N 1
ATOM 4148 C CA . SER B 1 214 ? -7.562 -8.805 2.434 1 89.06 214 SER B CA 1
ATOM 4149 C C . SER B 1 214 ? -9.062 -8.82 2.707 1 89.06 214 SER B C 1
ATOM 4151 O O . SER B 1 214 ? -9.68 -9.891 2.756 1 89.06 214 SER B O 1
ATOM 4153 N N . SER B 1 215 ? -9.586 -7.625 2.889 1 94 215 SER B N 1
ATOM 4154 C CA . SER B 1 215 ? -11.031 -7.512 3.062 1 94 215 SER B CA 1
ATOM 4155 C C . SER B 1 215 ? -11.781 -8.062 1.853 1 94 215 SER B C 1
ATOM 4157 O O . SER B 1 215 ? -12.773 -8.773 2.002 1 94 215 SER B O 1
ATOM 4159 N N . ALA B 1 216 ? -11.305 -7.699 0.731 1 92.56 216 ALA B N 1
ATOM 4160 C CA . ALA B 1 216 ? -11.922 -8.172 -0.507 1 92.56 216 ALA B CA 1
ATOM 4161 C C . ALA B 1 216 ? -11.875 -9.695 -0.595 1 92.56 216 ALA B C 1
ATOM 4163 O O . ALA B 1 216 ? -12.867 -10.328 -0.97 1 92.56 216 ALA B O 1
ATOM 4164 N N . SER B 1 217 ? -10.734 -10.297 -0.269 1 86.62 217 SER B N 1
ATOM 4165 C CA . SER B 1 217 ? -10.586 -11.75 -0.292 1 86.62 217 SER B CA 1
ATOM 4166 C C . SER B 1 217 ? -11.562 -12.422 0.666 1 86.62 217 SER B C 1
ATOM 4168 O O . SER B 1 217 ? -12.164 -13.445 0.329 1 86.62 217 SER B O 1
ATOM 4170 N N . LEU B 1 218 ? -11.672 -11.875 1.807 1 91.44 218 LEU B N 1
ATOM 4171 C CA . LEU B 1 218 ? -12.617 -12.406 2.785 1 91.44 218 LEU B CA 1
ATOM 4172 C C . LEU B 1 218 ? -14.039 -12.375 2.236 1 91.44 218 LEU B C 1
ATOM 4174 O O . LEU B 1 218 ? -14.75 -13.383 2.295 1 91.44 218 LEU B O 1
ATOM 4178 N N . MET B 1 219 ? -14.406 -11.25 1.716 1 94.19 219 MET B N 1
ATOM 4179 C CA . MET B 1 219 ? -15.758 -11.109 1.173 1 94.19 219 MET B CA 1
ATOM 4180 C C . MET B 1 219 ? -15.984 -12.086 0.023 1 94.19 219 MET B C 1
ATOM 4182 O O . MET B 1 219 ? -17.047 -12.688 -0.08 1 94.19 219 MET B O 1
ATOM 4186 N N . LYS B 1 220 ? -15.055 -12.25 -0.79 1 88.25 220 LYS B N 1
ATOM 4187 C CA . LYS B 1 220 ? -15.156 -13.195 -1.898 1 88.25 220 LYS B CA 1
ATOM 4188 C C . LYS B 1 220 ? -15.344 -14.617 -1.391 1 88.25 220 LYS B C 1
ATOM 4190 O O . LYS B 1 220 ? -16.156 -15.375 -1.928 1 88.25 220 LYS B O 1
ATOM 4195 N N . GLN B 1 221 ? -14.516 -14.953 -0.416 1 85.75 221 GLN B N 1
ATOM 4196 C CA . GLN B 1 221 ? -14.617 -16.297 0.143 1 85.75 221 GLN B CA 1
ATOM 4197 C C . GLN B 1 221 ? -15.969 -16.516 0.815 1 85.75 221 GLN B C 1
ATOM 4199 O O . GLN B 1 221 ? -16.531 -17.609 0.774 1 85.75 221 GLN B O 1
ATOM 4204 N N . ILE B 1 222 ? -16.484 -15.523 1.444 1 92.12 222 ILE B N 1
ATOM 4205 C CA . ILE B 1 222 ? -17.797 -15.617 2.043 1 92.12 222 ILE B CA 1
ATOM 4206 C C . ILE B 1 222 ? -18.844 -15.852 0.952 1 92.12 222 ILE B C 1
ATOM 4208 O O . ILE B 1 222 ? -19.75 -16.688 1.11 1 92.12 222 ILE B O 1
ATOM 4212 N N . GLN B 1 223 ? -18.719 -15.062 -0.02 1 87.69 223 GLN B N 1
ATOM 4213 C CA . GLN B 1 223 ? -19.625 -15.234 -1.147 1 87.69 223 GLN B CA 1
ATOM 4214 C C . GLN B 1 223 ? -19.562 -16.656 -1.701 1 87.69 223 GLN B C 1
ATOM 4216 O O . GLN B 1 223 ? -20.594 -17.25 -2.031 1 87.69 223 GLN B O 1
ATOM 4221 N N . TYR B 1 224 ? -18.438 -17.203 -1.784 1 80.62 224 TYR B N 1
ATOM 4222 C CA . TYR B 1 224 ? -18.203 -18.516 -2.381 1 80.62 224 TYR B CA 1
ATOM 4223 C C . TYR B 1 224 ? -18.656 -19.625 -1.45 1 80.62 224 TYR B C 1
ATOM 4225 O O . TYR B 1 224 ? -19.281 -20.594 -1.891 1 80.62 224 TYR B O 1
ATOM 4233 N N . THR B 1 225 ? -18.406 -19.516 -0.155 1 83.12 225 THR B N 1
ATOM 4234 C CA . THR B 1 225 ? -18.641 -20.609 0.787 1 83.12 225 THR B CA 1
ATOM 4235 C C . THR B 1 225 ? -19.969 -20.438 1.498 1 83.12 225 THR B C 1
ATOM 4237 O O . THR B 1 225 ? -20.469 -21.359 2.133 1 83.12 225 THR B O 1
ATOM 4240 N N . SER B 1 226 ? -20.453 -19.203 1.476 1 90.19 226 SER B N 1
ATOM 4241 C CA . SER B 1 226 ? -21.641 -18.812 2.219 1 90.19 226 SER B CA 1
ATOM 4242 C C . SER B 1 226 ? -21.438 -19 3.721 1 90.19 226 SER B C 1
ATOM 4244 O O . SER B 1 226 ? -22.375 -19.344 4.441 1 90.19 226 SER B O 1
ATOM 4246 N N . SER B 1 227 ? -20.219 -18.953 4.105 1 91.5 227 SER B N 1
ATOM 4247 C CA . SER B 1 227 ? -19.859 -19.156 5.504 1 91.5 227 SER B CA 1
ATOM 4248 C C . SER B 1 227 ? -18.625 -18.328 5.887 1 91.5 227 SER B C 1
ATOM 4250 O O . SER B 1 227 ? -17.609 -18.391 5.211 1 91.5 227 SER B O 1
ATOM 4252 N N . VAL B 1 228 ? -18.75 -17.609 7.023 1 91.88 228 VAL B N 1
ATOM 4253 C CA . VAL B 1 228 ? -17.594 -16.859 7.508 1 91.88 228 VAL B CA 1
ATOM 4254 C C . VAL B 1 228 ? -16.531 -17.828 8.023 1 91.88 228 VAL B C 1
ATOM 4256 O O . VAL B 1 228 ? -15.328 -17.609 7.809 1 91.88 228 VAL B O 1
ATOM 4259 N N . ARG B 1 229 ? -16.984 -18.875 8.594 1 89.25 229 ARG B N 1
ATOM 4260 C CA . ARG B 1 229 ? -16.078 -19.875 9.156 1 89.25 229 ARG B CA 1
ATOM 4261 C C . ARG B 1 229 ? -15.211 -20.516 8.07 1 89.25 229 ARG B C 1
ATOM 4263 O O . ARG B 1 229 ? -13.984 -20.578 8.203 1 89.25 229 ARG B O 1
ATOM 4270 N N . TYR B 1 230 ? -15.859 -20.891 7.047 1 84.19 230 TYR B N 1
ATOM 4271 C CA . TYR B 1 230 ? -15.117 -21.547 5.973 1 84.19 230 TYR B CA 1
ATOM 4272 C C . TYR B 1 230 ? -14.258 -20.531 5.219 1 84.19 230 TYR B C 1
ATOM 4274 O O . TYR B 1 230 ? -13.156 -20.875 4.766 1 84.19 230 TYR B O 1
ATOM 4282 N N . ALA B 1 231 ? -14.719 -19.328 5.117 1 87.38 231 ALA B N 1
ATOM 4283 C CA . ALA B 1 231 ? -13.953 -18.266 4.453 1 87.38 231 ALA B CA 1
ATOM 4284 C C . ALA B 1 231 ? -12.633 -18.016 5.172 1 87.38 231 ALA B C 1
ATOM 4286 O O . ALA B 1 231 ? -11.578 -17.953 4.535 1 87.38 231 ALA B O 1
ATOM 4287 N N . CYS B 1 232 ? -12.672 -17.859 6.473 1 87.62 232 CYS B N 1
ATOM 4288 C CA . CYS B 1 232 ? -11.453 -17.547 7.207 1 87.62 232 CYS B CA 1
ATOM 4289 C C . CYS B 1 232 ? -10.492 -18.734 7.191 1 87.62 232 CYS B C 1
ATOM 4291 O O . CYS B 1 232 ? -9.273 -18.547 7.16 1 87.62 232 CYS B O 1
ATOM 4293 N N . GLN B 1 233 ? -11.008 -19.938 7.156 1 81.19 233 GLN B N 1
ATOM 4294 C CA . GLN B 1 233 ? -10.164 -21.125 7.043 1 81.19 233 GLN B CA 1
ATOM 4295 C C . GLN B 1 233 ? -9.398 -21.125 5.719 1 81.19 233 GLN B C 1
ATOM 4297 O O . GLN B 1 233 ? -8.188 -21.359 5.695 1 81.19 233 GLN B O 1
ATOM 4302 N N . ASN B 1 234 ? -10.094 -20.781 4.676 1 75 234 ASN B N 1
ATOM 4303 C CA . ASN B 1 234 ? -9.484 -20.734 3.352 1 75 234 ASN B CA 1
ATOM 4304 C C . ASN B 1 234 ? -8.398 -19.672 3.264 1 75 234 ASN B C 1
ATOM 4306 O O . ASN B 1 234 ? -7.445 -19.812 2.492 1 75 234 ASN B O 1
ATOM 4310 N N . LEU B 1 235 ? -8.531 -18.641 4.035 1 79.19 235 LEU B N 1
ATOM 4311 C CA . LEU B 1 235 ? -7.602 -17.531 3.979 1 79.19 235 LEU B CA 1
ATOM 4312 C C . LEU B 1 235 ? -6.582 -17.609 5.113 1 79.19 235 LEU B C 1
ATOM 4314 O O . LEU B 1 235 ? -5.75 -16.703 5.27 1 79.19 235 LEU B O 1
ATOM 4318 N N . ASN B 1 236 ? -6.664 -18.672 5.938 1 78.62 236 ASN B N 1
ATOM 4319 C CA . ASN B 1 236 ? -5.801 -18.828 7.102 1 78.62 236 ASN B CA 1
ATOM 4320 C C . ASN B 1 236 ? -5.895 -17.625 8.039 1 78.62 236 ASN B C 1
ATOM 4322 O O . ASN B 1 236 ? -4.871 -17.078 8.469 1 78.62 236 ASN B O 1
ATOM 4326 N N . LEU B 1 237 ? -7.125 -17.141 8.234 1 84 237 LEU B N 1
ATOM 4327 C CA . LEU B 1 237 ? -7.441 -16.109 9.203 1 84 237 LEU B CA 1
ATOM 4328 C C . LEU B 1 237 ? -8.188 -16.688 10.406 1 84 237 LEU B C 1
ATOM 4330 O O . LEU B 1 237 ? -8.898 -17.688 10.273 1 84 237 LEU B O 1
ATOM 4334 N N . SER B 1 238 ? -8.031 -16.062 11.508 1 89.88 238 SER B N 1
ATOM 4335 C CA . SER B 1 238 ? -8.836 -16.469 12.656 1 89.88 238 SER B CA 1
ATOM 4336 C C . SER B 1 238 ? -10.281 -15.992 12.508 1 89.88 238 SER B C 1
ATOM 4338 O O . SER B 1 238 ? -10.547 -14.992 11.836 1 89.88 238 SER B O 1
ATOM 4340 N N . TYR B 1 239 ? -11.141 -16.734 13.109 1 92 239 TYR B N 1
ATOM 4341 C CA . TYR B 1 239 ? -12.555 -16.391 13.086 1 92 239 TYR B CA 1
ATOM 4342 C C . TYR B 1 239 ? -12.797 -15.016 13.695 1 92 239 TYR B C 1
ATOM 4344 O O . TYR B 1 239 ? -13.523 -14.195 13.125 1 92 239 TYR B O 1
ATOM 4352 N N . SER B 1 240 ? -12.164 -14.719 14.789 1 95.06 240 SER B N 1
ATOM 4353 C CA . SER B 1 240 ? -12.305 -13.43 15.469 1 95.06 240 SER B CA 1
ATOM 4354 C C . SER B 1 240 ? -11.797 -12.289 14.602 1 95.06 240 SER B C 1
ATOM 4356 O O . SER B 1 240 ? -12.43 -11.227 14.523 1 95.06 240 SER B O 1
ATOM 4358 N N . LYS B 1 241 ? -10.664 -12.461 14.008 1 94.25 241 LYS B N 1
ATOM 4359 C CA . LYS B 1 241 ? -10.109 -11.43 13.133 1 94.25 241 LYS B CA 1
ATOM 4360 C C . LYS B 1 241 ? -11.047 -11.133 11.961 1 94.25 241 LYS B C 1
ATOM 4362 O O . LYS B 1 241 ? -11.227 -9.977 11.586 1 94.25 241 LYS B O 1
ATOM 4367 N N . SER B 1 242 ? -11.602 -12.172 11.422 1 94.62 242 SER B N 1
ATOM 4368 C CA . SER B 1 242 ? -12.516 -12.016 10.297 1 94.62 242 SER B CA 1
ATOM 4369 C C . SER B 1 242 ? -13.75 -11.211 10.695 1 94.62 242 SER B C 1
ATOM 4371 O O . SER B 1 242 ? -14.156 -10.297 9.969 1 94.62 242 SER B O 1
ATOM 4373 N N . TRP B 1 243 ? -14.305 -11.508 11.805 1 95.31 243 TRP B N 1
ATOM 4374 C CA . TRP B 1 243 ? -15.477 -10.773 12.258 1 95.31 243 TRP B CA 1
ATOM 4375 C C . TRP B 1 243 ? -15.117 -9.336 12.617 1 95.31 243 TRP B C 1
ATOM 4377 O O . TRP B 1 243 ? -15.906 -8.414 12.406 1 95.31 243 TRP B O 1
ATOM 4387 N N . ASN B 1 244 ? -13.977 -9.227 13.195 1 96.75 244 ASN B N 1
ATOM 4388 C CA . ASN B 1 244 ? -13.508 -7.871 13.469 1 96.75 244 ASN B CA 1
ATOM 4389 C C . ASN B 1 244 ? -13.383 -7.051 12.18 1 96.75 244 ASN B C 1
ATOM 4391 O O . ASN B 1 244 ? -13.727 -5.867 12.164 1 96.75 244 ASN B O 1
ATOM 4395 N N . MET B 1 245 ? -12.852 -7.621 11.141 1 96.56 245 MET B N 1
ATOM 4396 C CA . MET B 1 245 ? -12.758 -6.965 9.844 1 96.56 245 MET B CA 1
ATOM 4397 C C . MET B 1 245 ? -14.133 -6.543 9.344 1 96.56 245 MET B C 1
ATOM 4399 O O . MET B 1 245 ? -14.32 -5.406 8.898 1 96.56 245 MET B O 1
ATOM 4403 N N . ILE B 1 246 ? -15.102 -7.461 9.445 1 97.25 246 ILE B N 1
ATOM 4404 C CA . ILE B 1 246 ? -16.453 -7.207 8.969 1 97.25 246 ILE B CA 1
ATOM 4405 C C . ILE B 1 246 ? -17.078 -6.074 9.781 1 97.25 246 ILE B C 1
ATOM 4407 O O . ILE B 1 246 ? -17.656 -5.137 9.211 1 97.25 246 ILE B O 1
ATOM 4411 N N . LYS B 1 247 ? -16.953 -6.148 11.055 1 96.94 247 LYS B N 1
ATOM 4412 C CA . LYS B 1 247 ? -17.516 -5.129 11.938 1 96.94 247 LYS B CA 1
ATOM 4413 C C . LYS B 1 247 ? -16.906 -3.758 11.633 1 96.94 247 LYS B C 1
ATOM 4415 O O . LYS B 1 247 ? -17.625 -2.756 11.594 1 96.94 247 LYS B O 1
ATOM 4420 N N . ASN B 1 248 ? -15.633 -3.701 11.492 1 96.31 248 ASN B N 1
ATOM 4421 C CA . ASN B 1 248 ? -14.961 -2.443 11.172 1 96.31 248 ASN B CA 1
ATOM 4422 C C . ASN B 1 248 ? -15.453 -1.867 9.844 1 96.31 248 ASN B C 1
ATOM 4424 O O . ASN B 1 248 ? -15.688 -0.664 9.734 1 96.31 248 ASN B O 1
ATOM 4428 N N . MET B 1 249 ? -15.562 -2.705 8.836 1 96.44 249 MET B N 1
ATOM 4429 C CA . MET B 1 249 ? -16.094 -2.289 7.539 1 96.44 249 MET B CA 1
ATOM 4430 C C . MET B 1 249 ? -17.484 -1.657 7.699 1 96.44 249 MET B C 1
ATOM 4432 O O . MET B 1 249 ? -17.734 -0.568 7.18 1 96.44 249 MET B O 1
ATOM 4436 N N . GLU B 1 250 ? -18.328 -2.344 8.445 1 96.12 250 GLU B N 1
ATOM 4437 C CA . GLU B 1 250 ? -19.719 -1.9 8.602 1 96.12 250 GLU B CA 1
ATOM 4438 C C . GLU B 1 250 ? -19.797 -0.621 9.422 1 96.12 250 GLU B C 1
ATOM 4440 O O . GLU B 1 250 ? -20.594 0.264 9.133 1 96.12 250 GLU B O 1
ATOM 4445 N N . LYS B 1 251 ? -18.953 -0.55 10.375 1 93 251 LYS B N 1
ATOM 4446 C CA . LYS B 1 251 ? -18.891 0.66 11.188 1 93 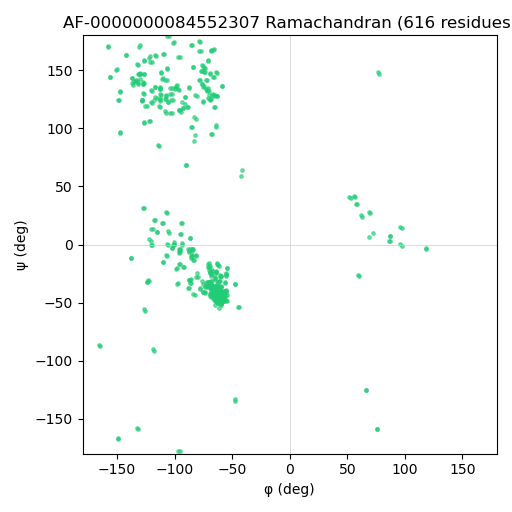251 LYS B CA 1
ATOM 4447 C C . LYS B 1 251 ? -18.5 1.87 10.344 1 93 251 LYS B C 1
ATOM 4449 O O . LYS B 1 251 ? -19.156 2.912 10.406 1 93 251 LYS B O 1
ATOM 4454 N N . GLU B 1 252 ? -17.469 1.819 9.562 1 92.19 252 GLU B N 1
ATOM 4455 C CA . GLU B 1 252 ? -16.938 2.924 8.766 1 92.19 252 GLU B CA 1
ATOM 4456 C C . GLU B 1 252 ? -17.891 3.275 7.621 1 92.19 252 GLU B C 1
ATOM 4458 O O . GLU B 1 252 ? -18.016 4.445 7.254 1 92.19 252 GLU B O 1
ATOM 4463 N N . LEU B 1 253 ? -18.547 2.262 7.137 1 91.38 253 LEU B N 1
ATOM 4464 C CA . LEU B 1 253 ? -19.422 2.469 5.984 1 91.38 253 LEU B CA 1
ATOM 4465 C C . LEU B 1 253 ? -20.812 2.938 6.43 1 91.38 253 LEU B C 1
ATOM 4467 O O . LEU B 1 253 ? -21.516 3.607 5.672 1 91.38 253 LEU B O 1
ATOM 4471 N N . GLY B 1 254 ? -21.25 2.463 7.613 1 89.69 254 GLY B N 1
ATOM 4472 C CA . GLY B 1 254 ? -22.562 2.818 8.117 1 89.69 254 GLY B CA 1
ATOM 4473 C C . GLY B 1 254 ? -23.672 1.896 7.617 1 89.69 254 GLY B C 1
ATOM 4474 O O . GLY B 1 254 ? -24.844 2.215 7.73 1 89.69 254 GLY B O 1
ATOM 4475 N N . PHE B 1 255 ? -23.297 0.833 6.93 1 93.06 255 PHE B N 1
ATOM 4476 C CA . PHE B 1 255 ? -24.266 -0.165 6.48 1 93.06 255 PHE B CA 1
ATOM 4477 C C . PHE B 1 255 ? -23.688 -1.568 6.59 1 93.06 255 PHE B C 1
ATOM 4479 O O . PHE B 1 255 ? -22.469 -1.735 6.684 1 93.06 255 PHE B O 1
ATOM 4486 N N . LYS B 1 256 ? -24.5 -2.559 6.551 1 95.94 256 LYS B N 1
ATOM 4487 C CA . LYS B 1 256 ? -24.078 -3.955 6.641 1 95.94 256 LYS B CA 1
ATOM 4488 C C . LYS B 1 256 ? -23.531 -4.449 5.305 1 95.94 256 LYS B C 1
ATOM 4490 O O . LYS B 1 256 ? -24.078 -4.133 4.25 1 95.94 256 LYS B O 1
ATOM 4495 N N . VAL B 1 257 ? -22.469 -5.273 5.426 1 97.06 257 VAL B N 1
ATOM 4496 C CA . VAL B 1 257 ? -21.891 -5.809 4.199 1 97.06 257 VAL B CA 1
ATOM 4497 C C . VAL B 1 257 ? -22.188 -7.305 4.094 1 97.06 257 VAL B C 1
ATOM 4499 O O . VAL B 1 257 ? -22.078 -7.891 3.016 1 97.06 257 VAL B O 1
ATOM 4502 N N . VAL B 1 258 ? -22.625 -7.902 5.258 1 96.44 258 VAL B N 1
ATOM 4503 C CA . VAL B 1 258 ? -23 -9.312 5.25 1 96.44 258 VAL B CA 1
ATOM 4504 C C . VAL B 1 258 ? -24.359 -9.5 5.93 1 96.44 258 VAL B C 1
ATOM 4506 O O . VAL B 1 258 ? -24.734 -8.711 6.801 1 96.44 258 VAL B O 1
ATOM 4509 N N . ASN B 1 259 ? -25.094 -10.461 5.434 1 94.56 259 ASN B N 1
ATOM 4510 C CA . ASN B 1 259 ? -26.312 -10.945 6.062 1 94.56 259 ASN B CA 1
ATOM 4511 C C . ASN B 1 259 ? -26.125 -12.336 6.668 1 94.56 259 ASN B C 1
ATOM 4513 O O . ASN B 1 259 ? -25.625 -13.242 6.004 1 94.56 259 ASN B O 1
ATOM 4517 N N . ARG B 1 260 ? -26.453 -12.367 7.906 1 88.56 260 ARG B N 1
ATOM 4518 C CA . ARG B 1 260 ? -26.359 -13.656 8.586 1 88.56 260 ARG B CA 1
ATOM 4519 C C . ARG B 1 260 ? -27.75 -14.273 8.773 1 88.56 260 ARG B C 1
ATOM 4521 O O . ARG B 1 260 ? -28.672 -13.602 9.227 1 88.56 260 ARG B O 1
ATOM 4528 N N . GLN B 1 261 ? -28.062 -15.32 8.156 1 82.19 261 GLN B N 1
ATOM 4529 C CA . GLN B 1 261 ? -29.312 -16.047 8.398 1 82.19 261 GLN B CA 1
ATOM 4530 C C . GLN B 1 261 ? -29.094 -17.203 9.375 1 82.19 261 GLN B C 1
ATOM 4532 O O . GLN B 1 261 ? -28.156 -17.984 9.219 1 82.19 261 GLN B O 1
ATOM 4537 N N . GLN B 1 262 ? -29.703 -17.125 10.5 1 71 262 GLN B N 1
ATOM 4538 C CA . GLN B 1 262 ? -29.641 -18.188 11.5 1 71 262 GLN B CA 1
ATOM 4539 C C . GLN B 1 262 ? -30.281 -19.469 10.977 1 71 262 GLN B C 1
ATOM 4541 O O . GLN B 1 262 ? -31.359 -19.422 10.367 1 71 262 GLN B O 1
ATOM 4546 N N . GLY B 1 263 ? -29.609 -20.406 10.547 1 58.12 263 GLY B N 1
ATOM 4547 C CA . GLY B 1 263 ? -30.203 -21.625 10.055 1 58.12 263 GLY B CA 1
ATOM 4548 C C . GLY B 1 263 ? -30.859 -22.453 11.148 1 58.12 263 GLY B C 1
ATOM 4549 O O . GLY B 1 263 ? -30.562 -22.266 12.328 1 58.12 263 GLY B O 1
ATOM 4550 N N . GLY B 1 264 ? -32.125 -22.844 11.094 1 50.38 264 GLY B N 1
ATOM 4551 C CA . GLY B 1 264 ? -32.688 -23.984 11.812 1 50.38 264 GLY B CA 1
ATOM 4552 C C . GLY B 1 264 ? -31.844 -25.234 11.664 1 50.38 264 GLY B C 1
ATOM 4553 O O . GLY B 1 264 ? -30.625 -25.156 11.562 1 50.38 264 GLY B O 1
ATOM 4554 N N . ILE B 1 265 ? -32.469 -26.391 11.383 1 53.03 265 ILE B N 1
ATOM 4555 C CA . ILE B 1 265 ? -31.844 -27.703 11.305 1 53.03 265 ILE B CA 1
ATOM 4556 C C . ILE B 1 265 ? -30.688 -27.656 10.305 1 53.03 265 ILE B C 1
ATOM 4558 O O . ILE B 1 265 ? -29.734 -28.438 10.43 1 53.03 265 ILE B O 1
ATOM 4562 N N . GLY B 1 266 ? -30.719 -27 9.172 1 52.91 266 GLY B N 1
ATOM 4563 C CA . GLY B 1 266 ? -29.781 -27.125 8.07 1 52.91 266 GLY B CA 1
ATOM 4564 C C . GLY B 1 266 ? -28.656 -26.109 8.133 1 52.91 266 GLY B C 1
ATOM 4565 O O . GLY B 1 266 ? -27.812 -26.047 7.238 1 52.91 266 GLY B O 1
ATOM 4566 N N . GLY B 1 267 ? -28.359 -25.484 9.227 1 60.47 267 GLY B N 1
ATOM 4567 C CA . GLY B 1 267 ? -27.25 -24.656 9.664 1 60.47 267 GLY B CA 1
ATOM 4568 C C . GLY B 1 267 ? -27.312 -23.234 9.109 1 60.47 267 GLY B C 1
ATOM 4569 O O . GLY B 1 267 ? -28.109 -22.938 8.234 1 60.47 267 GLY B O 1
ATOM 4570 N N . GLY B 1 268 ? -26.938 -22.094 9.602 1 72.19 268 GLY B N 1
ATOM 4571 C CA . GLY B 1 268 ? -26.891 -20.688 9.258 1 72.19 268 GLY B CA 1
ATOM 4572 C C . GLY B 1 268 ? -25.953 -20.375 8.102 1 72.19 268 GLY B C 1
ATOM 4573 O O . GLY B 1 268 ? -25.125 -21.203 7.734 1 72.19 268 GLY B O 1
ATOM 4574 N N . TYR B 1 269 ? -26.453 -19.641 7.039 1 86.94 269 TYR B N 1
ATOM 4575 C CA . TYR B 1 269 ? -25.547 -19.234 5.965 1 86.94 269 TYR B CA 1
ATOM 4576 C C . TYR B 1 269 ? -25.344 -17.719 5.965 1 86.94 269 TYR B C 1
ATOM 4578 O O . TYR B 1 269 ? -26.141 -16.984 6.547 1 86.94 269 TYR B O 1
ATOM 4586 N N . THR B 1 270 ? -24.203 -17.344 5.566 1 93.31 270 THR B N 1
ATOM 4587 C CA . THR B 1 270 ? -23.844 -15.93 5.453 1 93.31 270 THR B CA 1
ATOM 4588 C C . THR B 1 270 ? -23.656 -15.539 3.992 1 93.31 270 THR B C 1
ATOM 4590 O O . THR B 1 270 ? -23.016 -16.266 3.225 1 93.31 270 THR B O 1
ATOM 4593 N N . THR B 1 271 ? -24.344 -14.422 3.578 1 94.5 271 THR B N 1
ATOM 4594 C CA . THR B 1 271 ? -24.203 -13.891 2.229 1 94.5 271 THR B CA 1
ATOM 4595 C C . THR B 1 271 ? -23.844 -12.406 2.271 1 94.5 271 THR B C 1
ATOM 4597 O O . THR B 1 271 ? -24.016 -11.75 3.299 1 94.5 271 THR B O 1
ATOM 4600 N N . LEU B 1 272 ? -23.266 -11.969 1.173 1 96.12 272 LEU B N 1
ATOM 4601 C CA . LEU B 1 272 ? -23.047 -10.531 1.082 1 96.12 272 LEU B CA 1
ATOM 4602 C C . LEU B 1 272 ? -24.344 -9.789 0.86 1 96.12 272 LEU B C 1
ATOM 4604 O O . LEU B 1 272 ? -25.234 -10.266 0.143 1 96.12 272 LEU B O 1
ATOM 4608 N N . THR B 1 273 ? -24.516 -8.633 1.469 1 95.88 273 THR B N 1
ATOM 4609 C CA . THR B 1 273 ? -25.609 -7.734 1.135 1 95.88 273 THR B CA 1
ATOM 4610 C C . THR B 1 273 ? -25.422 -7.148 -0.261 1 95.88 273 THR B C 1
ATOM 4612 O O . THR B 1 273 ? -24.359 -7.305 -0.869 1 95.88 273 THR B O 1
ATOM 4615 N N . GLU B 1 274 ? -26.469 -6.547 -0.773 1 94.5 274 GLU B N 1
ATOM 4616 C CA . GLU B 1 274 ? -26.359 -5.871 -2.064 1 94.5 274 GLU B CA 1
ATOM 4617 C C . GLU B 1 274 ? -25.281 -4.801 -2.035 1 94.5 274 GLU B C 1
ATOM 4619 O O . GLU B 1 274 ? -24.453 -4.719 -2.949 1 94.5 274 GLU B O 1
ATOM 4624 N N . LYS B 1 275 ? -25.266 -4.023 -0.983 1 94.94 275 LYS B N 1
ATOM 4625 C CA . LYS B 1 275 ? -24.266 -2.961 -0.837 1 94.94 275 LYS B CA 1
ATOM 4626 C C . LYS B 1 275 ? -22.859 -3.535 -0.674 1 94.94 275 LYS B C 1
ATOM 4628 O O . LYS B 1 275 ? -21.906 -2.988 -1.21 1 94.94 275 LYS B O 1
ATOM 4633 N N . GLY B 1 276 ? -22.781 -4.641 0.076 1 95.88 276 GLY B N 1
ATOM 4634 C CA . GLY B 1 276 ? -21.5 -5.316 0.224 1 95.88 276 GLY B CA 1
ATOM 4635 C C . GLY B 1 276 ? -20.953 -5.844 -1.087 1 95.88 276 GLY B C 1
ATOM 4636 O O . GLY B 1 276 ? -19.75 -5.691 -1.371 1 95.88 276 GLY B O 1
ATOM 4637 N N . SER B 1 277 ? -21.844 -6.418 -1.848 1 94.88 277 SER B N 1
ATOM 4638 C CA . SER B 1 277 ? -21.453 -6.949 -3.15 1 94.88 277 SER B CA 1
ATOM 4639 C C . SER B 1 277 ? -21 -5.832 -4.086 1 94.88 277 SER B C 1
ATOM 4641 O O . SER B 1 277 ? -20.016 -5.988 -4.809 1 94.88 277 SER B O 1
ATOM 4643 N N . LYS B 1 278 ? -21.719 -4.781 -4.066 1 94.38 278 LYS B N 1
ATOM 4644 C CA . LYS B 1 278 ? -21.359 -3.635 -4.898 1 94.38 278 LYS B CA 1
ATOM 4645 C C . LYS B 1 278 ? -20 -3.064 -4.488 1 94.38 278 LYS B C 1
ATOM 4647 O O . LYS B 1 278 ? -19.188 -2.717 -5.34 1 94.38 278 LYS B O 1
ATOM 4652 N N . LEU B 1 279 ? -19.766 -2.941 -3.203 1 95.5 279 LEU B N 1
ATOM 4653 C CA . LEU B 1 279 ? -18.484 -2.459 -2.697 1 95.5 279 LEU B CA 1
ATOM 4654 C C . LEU B 1 279 ? -17.344 -3.348 -3.18 1 95.5 279 LEU B C 1
ATOM 4656 O O . LEU B 1 279 ? -16.328 -2.846 -3.662 1 95.5 279 LEU B O 1
ATOM 4660 N N . LEU B 1 280 ? -17.531 -4.633 -3.027 1 94.56 280 LEU B N 1
ATOM 4661 C CA . LEU B 1 280 ? -16.531 -5.602 -3.439 1 94.56 280 LEU B CA 1
ATOM 4662 C C . LEU B 1 280 ? -16.219 -5.473 -4.93 1 94.56 280 LEU B C 1
ATOM 4664 O O . LEU B 1 280 ? -15.055 -5.391 -5.324 1 94.56 280 LEU B O 1
ATOM 4668 N N . GLU B 1 281 ? -17.266 -5.418 -5.691 1 92.56 281 GLU B N 1
ATOM 4669 C CA . GLU B 1 281 ? -17.109 -5.324 -7.141 1 92.56 281 GLU B CA 1
ATOM 4670 C C . GLU B 1 281 ? -16.391 -4.039 -7.539 1 92.56 281 GLU B C 1
ATOM 4672 O O . GLU B 1 281 ? -15.461 -4.07 -8.352 1 92.56 281 GLU B O 1
ATOM 4677 N N . ARG B 1 282 ? -16.781 -2.955 -6.98 1 94.94 282 ARG B N 1
ATOM 4678 C CA . ARG B 1 282 ? -16.188 -1.665 -7.293 1 94.94 282 ARG B CA 1
ATOM 4679 C C . ARG B 1 282 ? -14.711 -1.635 -6.879 1 94.94 282 ARG B C 1
ATOM 4681 O O . ARG B 1 282 ? -13.867 -1.118 -7.609 1 94.94 282 ARG B O 1
ATOM 4688 N N . TYR B 1 283 ? -14.461 -2.129 -5.699 1 95.81 283 TYR B N 1
ATOM 4689 C CA . TYR B 1 283 ? -13.078 -2.145 -5.238 1 95.81 283 TYR B CA 1
ATOM 4690 C C . TYR B 1 283 ? -12.203 -2.975 -6.164 1 95.81 283 TYR B C 1
ATOM 4692 O O . TYR B 1 283 ? -11.086 -2.57 -6.504 1 95.81 283 TYR B O 1
ATOM 4700 N N . GLU B 1 284 ? -12.711 -4.148 -6.539 1 90.38 284 GLU B N 1
ATOM 4701 C CA . GLU B 1 284 ? -11.93 -5.027 -7.406 1 90.38 284 GLU B CA 1
ATOM 4702 C C . GLU B 1 284 ? -11.625 -4.359 -8.742 1 90.38 284 GLU B C 1
ATOM 4704 O O . GLU B 1 284 ? -10.508 -4.453 -9.258 1 90.38 284 GLU B O 1
ATOM 4709 N N . CYS B 1 285 ? -12.641 -3.719 -9.328 1 92.06 285 CYS B N 1
ATOM 4710 C CA . CYS B 1 285 ? -12.445 -2.998 -10.586 1 92.06 285 CYS B CA 1
ATOM 4711 C C . CYS B 1 285 ? -11.461 -1.846 -10.406 1 92.06 285 CYS B C 1
ATOM 4713 O O . CYS B 1 285 ? -10.578 -1.643 -11.234 1 92.06 285 CYS B O 1
ATOM 4715 N N . PHE B 1 286 ? -11.656 -1.153 -9.289 1 95.5 286 PHE B N 1
ATOM 4716 C CA . PHE B 1 286 ? -10.773 -0.043 -8.938 1 95.5 286 PHE B CA 1
ATOM 4717 C C . PHE B 1 286 ? -9.336 -0.516 -8.797 1 95.5 286 PHE B C 1
ATOM 4719 O O . PHE B 1 286 ? -8.43 0.052 -9.414 1 95.5 286 PHE B O 1
ATOM 4726 N N . GLU B 1 287 ? -9.125 -1.527 -8.039 1 93.56 287 GLU B N 1
ATOM 4727 C CA . GLU B 1 287 ? -7.793 -2.066 -7.789 1 93.56 287 GLU B CA 1
ATOM 4728 C C . GLU B 1 287 ? -7.145 -2.557 -9.078 1 93.56 287 GLU B C 1
ATOM 4730 O O . GLU B 1 287 ? -5.969 -2.297 -9.3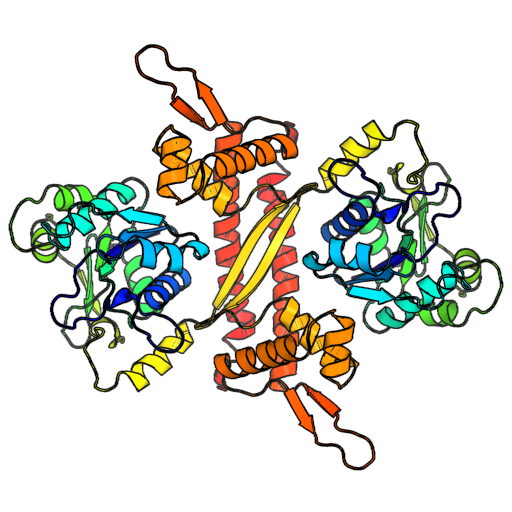28 1 93.56 287 GLU B O 1
ATOM 4735 N N . LYS B 1 288 ? -7.906 -3.246 -9.883 1 88.81 288 LYS B N 1
ATOM 4736 C CA . LYS B 1 288 ? -7.402 -3.744 -11.156 1 88.81 288 LYS B CA 1
ATOM 4737 C C . LYS B 1 288 ? -6.945 -2.596 -12.055 1 88.81 288 LYS B C 1
ATOM 4739 O O . LYS B 1 288 ? -5.852 -2.643 -12.617 1 88.81 288 LYS B O 1
ATOM 4744 N N . GLU B 1 289 ? -7.773 -1.641 -12.203 1 93.75 289 GLU B N 1
ATOM 4745 C CA . GLU B 1 289 ? -7.453 -0.5 -13.055 1 93.75 289 GLU B CA 1
ATOM 4746 C C . GLU B 1 289 ? -6.215 0.235 -12.555 1 93.75 289 GLU B C 1
ATOM 4748 O O . GLU B 1 289 ? -5.34 0.598 -13.344 1 93.75 289 GLU B O 1
ATOM 4753 N N . ILE B 1 290 ? -6.152 0.461 -11.266 1 95.62 290 ILE B N 1
ATOM 4754 C CA . ILE B 1 290 ? -5.008 1.161 -10.695 1 95.62 290 ILE B CA 1
ATOM 4755 C C . ILE B 1 290 ? -3.736 0.353 -10.93 1 95.62 290 ILE B C 1
ATOM 4757 O O . ILE B 1 290 ? -2.693 0.914 -11.273 1 95.62 290 ILE B O 1
ATOM 4761 N N . ASN B 1 291 ? -3.799 -0.962 -10.727 1 91.69 291 ASN B N 1
ATOM 4762 C CA . ASN B 1 291 ? -2.635 -1.806 -10.977 1 91.69 291 ASN B CA 1
ATOM 4763 C C . ASN B 1 291 ? -2.146 -1.681 -12.414 1 91.69 291 ASN B C 1
ATOM 4765 O O . ASN B 1 291 ? -0.941 -1.636 -12.664 1 91.69 291 ASN B O 1
ATOM 4769 N N . GLU B 1 292 ? -3.053 -1.664 -13.32 1 89.81 292 GLU B N 1
ATOM 4770 C CA . GLU B 1 292 ? -2.691 -1.509 -14.727 1 89.81 292 GLU B CA 1
ATOM 4771 C C . GLU B 1 292 ? -2.01 -0.167 -14.977 1 89.81 292 GLU B C 1
ATOM 4773 O O . GLU B 1 292 ? -1.004 -0.099 -15.68 1 89.81 292 GLU B O 1
ATOM 4778 N N . ILE B 1 293 ? -2.58 0.833 -14.391 1 95.31 293 ILE B N 1
ATOM 4779 C CA . ILE B 1 293 ? -2.025 2.172 -14.555 1 95.31 293 ILE B CA 1
ATOM 4780 C C . ILE B 1 293 ? -0.63 2.23 -13.938 1 95.31 293 ILE B C 1
ATOM 4782 O O . ILE B 1 293 ? 0.296 2.789 -14.523 1 95.31 293 ILE B O 1
ATOM 4786 N N . VAL B 1 294 ? -0.467 1.669 -12.789 1 95.12 294 VAL B N 1
ATOM 4787 C CA . VAL B 1 294 ? 0.809 1.67 -12.078 1 95.12 294 VAL B CA 1
ATOM 4788 C C . VAL B 1 294 ? 1.859 0.934 -12.906 1 95.12 294 VAL B C 1
ATOM 4790 O O . VAL B 1 294 ? 3.004 1.382 -13.008 1 95.12 294 VAL B O 1
ATOM 4793 N N . ASP B 1 295 ? 1.492 -0.165 -13.484 1 89.75 295 ASP B N 1
ATOM 4794 C CA . ASP B 1 295 ? 2.41 -0.914 -14.336 1 89.75 295 ASP B CA 1
ATOM 4795 C C . ASP B 1 295 ? 2.885 -0.062 -15.516 1 89.75 295 ASP B C 1
ATOM 4797 O O . ASP B 1 295 ? 4.074 -0.062 -15.844 1 89.75 295 ASP B O 1
ATOM 4801 N N . GLU B 1 296 ? 1.943 0.587 -16.141 1 92.12 296 GLU B N 1
ATOM 4802 C CA . GLU B 1 296 ? 2.27 1.443 -17.266 1 92.12 296 GLU B CA 1
ATOM 4803 C C . GLU B 1 296 ? 3.182 2.594 -16.859 1 92.12 296 GLU B C 1
ATOM 4805 O O . GLU B 1 296 ? 4.191 2.861 -17.5 1 92.12 296 GLU B O 1
ATOM 4810 N N . LYS B 1 297 ? 2.816 3.285 -15.797 1 95.56 297 LYS B N 1
ATOM 4811 C CA . LYS B 1 297 ? 3.6 4.422 -15.32 1 95.56 297 LYS B CA 1
ATOM 4812 C C . LYS B 1 297 ? 4.977 3.977 -14.836 1 95.56 297 LYS B C 1
ATOM 4814 O O . LYS B 1 297 ? 5.961 4.699 -15 1 95.56 297 LYS B O 1
ATOM 4819 N N . PHE B 1 298 ? 5.035 2.805 -14.242 1 94.94 298 PHE B N 1
ATOM 4820 C CA . PHE B 1 298 ? 6.312 2.252 -13.805 1 94.94 298 PHE B CA 1
ATOM 4821 C C . PHE B 1 298 ? 7.273 2.113 -14.984 1 94.94 298 PHE B C 1
ATOM 4823 O O . PHE B 1 298 ? 8.445 2.465 -14.883 1 94.94 298 PHE B O 1
ATOM 4830 N N . ARG B 1 299 ? 6.805 1.581 -16.031 1 90.06 299 ARG B N 1
ATOM 4831 C CA . ARG B 1 299 ? 7.629 1.413 -17.219 1 90.06 299 ARG B CA 1
ATOM 4832 C C . ARG B 1 299 ? 8.133 2.76 -17.734 1 90.06 299 ARG B C 1
ATOM 4834 O O . ARG B 1 299 ? 9.289 2.885 -18.125 1 90.06 299 ARG B O 1
ATOM 4841 N N . GLU B 1 300 ? 7.312 3.73 -17.719 1 92.12 300 GLU B N 1
ATOM 4842 C CA . GLU B 1 300 ? 7.664 5.07 -18.172 1 92.12 300 GLU B CA 1
ATOM 4843 C C . GLU B 1 300 ? 8.766 5.676 -17.312 1 92.12 300 GLU B C 1
ATOM 4845 O O . GL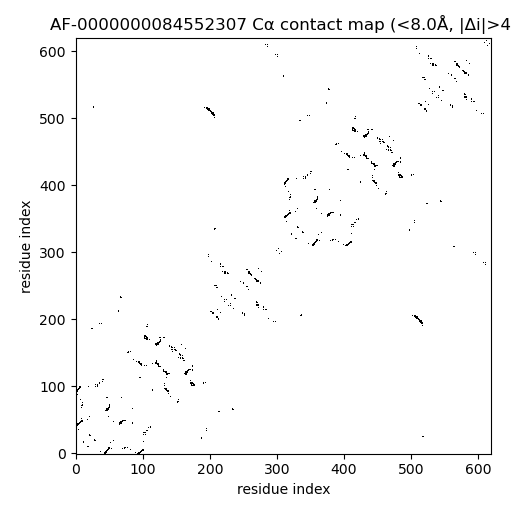U B 1 300 ? 9.703 6.289 -17.828 1 92.12 300 GLU B O 1
ATOM 4850 N N . TYR B 1 301 ? 8.672 5.469 -16.047 1 93.88 301 TYR B N 1
ATOM 4851 C CA . TYR B 1 301 ? 9.555 6.156 -15.109 1 93.88 301 TYR B CA 1
ATOM 4852 C C . TYR B 1 301 ? 10.852 5.375 -14.914 1 93.88 301 TYR B C 1
ATOM 4854 O O . TYR B 1 301 ? 11.898 5.965 -14.648 1 93.88 301 TYR B O 1
ATOM 4862 N N . PHE B 1 302 ? 10.789 4.039 -15.031 1 91.56 302 PHE B N 1
ATOM 4863 C CA . PHE B 1 302 ? 11.93 3.27 -14.539 1 91.56 302 PHE B CA 1
ATOM 4864 C C . PHE B 1 302 ? 12.508 2.395 -15.648 1 91.56 302 PHE B C 1
ATOM 4866 O O . PHE B 1 302 ? 13.656 1.97 -15.57 1 91.56 302 PHE B O 1
ATOM 4873 N N . MET B 1 303 ? 11.914 1.898 -16.578 1 81 303 MET B N 1
ATOM 4874 C CA . MET B 1 303 ? 12.445 0.985 -17.578 1 81 303 MET B CA 1
ATOM 4875 C C . MET B 1 303 ? 13.086 1.756 -18.734 1 81 303 MET B C 1
ATOM 4877 O O . MET B 1 303 ? 14.023 1.264 -19.375 1 81 303 MET B O 1
ATOM 4881 N N . GLU B 1 304 ? 12.688 2.984 -19.156 1 67 304 GLU B N 1
ATOM 4882 C CA . GLU B 1 304 ? 13.32 3.652 -20.281 1 67 304 GLU B CA 1
ATOM 4883 C C . GLU B 1 304 ? 14.742 4.098 -19.938 1 67 304 GLU B C 1
ATOM 4885 O O . GLU B 1 304 ? 15.609 4.168 -20.797 1 67 304 GLU B O 1
ATOM 4890 N N . ASP B 1 305 ? 15.086 4.477 -18.672 1 61.06 305 ASP B N 1
ATOM 4891 C CA . ASP B 1 305 ? 16.375 5.125 -18.422 1 61.06 305 ASP B CA 1
ATOM 4892 C C . ASP B 1 305 ? 17.156 4.391 -17.328 1 61.06 305 ASP B C 1
ATOM 4894 O O . ASP B 1 305 ? 18.375 4.219 -17.453 1 61.06 305 ASP B O 1
ATOM 4898 N N . ILE B 1 306 ? 16.656 4.219 -16.281 1 51.66 306 ILE B N 1
ATOM 4899 C CA . ILE B 1 306 ? 17.422 3.885 -15.078 1 51.66 306 ILE B CA 1
ATOM 4900 C C . ILE B 1 306 ? 18.078 2.518 -15.25 1 51.66 306 ILE B C 1
ATOM 4902 O O . ILE B 1 306 ? 19.25 2.344 -14.93 1 51.66 306 ILE B O 1
ATOM 4906 N N . ILE B 1 307 ? 17.359 1.357 -15.633 1 51.97 307 ILE B N 1
ATOM 4907 C CA . ILE B 1 307 ? 17.938 0.015 -15.594 1 51.97 307 ILE B CA 1
ATOM 4908 C C . ILE B 1 307 ? 18.781 -0.224 -16.844 1 51.97 307 ILE B C 1
ATOM 4910 O O . ILE B 1 307 ? 19.641 -1.104 -16.859 1 51.97 307 ILE B O 1
ATOM 4914 N N . GLU B 1 308 ? 18.484 0.363 -17.844 1 48.56 308 GLU B N 1
ATOM 4915 C CA . GLU B 1 308 ? 19.344 0.059 -18.984 1 48.56 308 GLU B CA 1
ATOM 4916 C C . GLU B 1 308 ? 20.812 0.322 -18.641 1 48.56 308 GLU B C 1
ATOM 4918 O O . GLU B 1 308 ? 21.703 -0.248 -19.266 1 48.56 308 GLU B O 1
ATOM 4923 N N . GLU B 1 309 ? 21.016 1.208 -17.703 1 43.19 309 GLU B N 1
ATOM 4924 C CA . GLU B 1 309 ? 22.453 1.348 -17.531 1 43.19 309 GLU B CA 1
ATOM 4925 C C . GLU B 1 309 ? 23 0.319 -16.547 1 43.19 309 GLU B C 1
ATOM 4927 O O . GLU B 1 309 ? 24.188 0.308 -16.25 1 43.19 309 GLU B O 1
ATOM 4932 N N . THR B 1 310 ? 22.109 -0.505 -15.922 1 38.38 310 THR B N 1
ATOM 4933 C CA . THR B 1 310 ? 22.734 -1.53 -15.094 1 38.38 310 THR B CA 1
ATOM 4934 C C . THR B 1 310 ? 22.812 -2.857 -15.836 1 38.38 310 THR B C 1
ATOM 4936 O O . THR B 1 310 ? 21.875 -3.25 -16.531 1 38.38 310 THR B O 1
#

InterPro domains:
  IPR000847 LysR, HTH, N-terminal domain [PF00126] (224-276)
  IPR025877 MobA-like NTP transferase [PF12804] (4-159)
  IPR029044 Nucleotide-diphospho-sugar transferases [G3DSA:3.90.550.10] (3-190)
  IPR029044 Nucleotide-diphospho-sugar transferases [SSF53448] (4-192)
  IPR036388 Winged helix-like DNA-binding domain superfamily [G3DSA:1.10.10.10] (191-308)
  IPR036390 Winged helix DNA-binding domain superfamily [SSF46785] (206-297)

Solvent-accessible surface area (backbone atoms only — not comparable to full-atom values): 33005 Å² total; per-residue (Å²): 87,39,27,33,36,33,43,47,24,65,71,48,72,88,68,78,48,65,54,46,65,36,74,50,87,93,34,28,21,38,56,43,40,50,48,30,41,49,70,43,62,45,73,40,48,35,38,28,25,28,49,67,34,68,61,52,48,62,71,46,59,85,68,78,62,40,62,44,72,36,90,56,33,92,80,44,57,71,39,62,44,46,44,56,50,47,64,69,37,51,89,62,24,54,35,34,39,38,35,62,32,48,48,43,48,41,44,29,65,56,53,38,56,53,69,69,48,87,57,56,27,31,29,36,22,38,95,89,37,80,32,42,50,32,37,37,23,39,85,42,42,63,46,38,67,65,52,80,72,82,67,46,58,65,43,26,48,69,67,36,81,54,73,72,40,80,39,81,46,99,44,72,23,25,68,35,41,81,82,52,70,84,67,41,69,61,52,46,54,62,43,48,62,58,39,55,42,73,46,75,47,58,30,35,27,45,87,52,77,44,41,34,68,67,50,46,50,45,53,51,31,18,57,73,62,28,22,63,65,59,18,23,58,56,66,75,44,52,66,66,58,50,51,49,49,51,50,45,31,23,62,78,63,70,47,66,42,62,41,77,43,83,39,70,96,87,51,55,44,28,40,59,27,73,64,28,46,49,49,47,51,43,48,53,53,50,51,52,51,49,51,53,48,49,54,54,52,42,43,67,63,42,58,73,58,66,50,72,75,100,88,38,27,34,36,34,44,48,22,64,71,52,72,88,69,78,49,67,55,45,66,35,74,49,87,93,35,27,21,38,55,44,39,51,49,31,42,48,71,44,62,46,73,41,48,35,37,28,26,30,50,67,32,66,62,52,48,62,72,46,59,86,70,78,59,38,58,45,73,34,90,56,32,94,80,44,58,72,40,63,44,46,43,56,50,48,64,69,37,51,88,63,22,52,35,32,39,37,35,64,32,48,49,44,49,42,48,32,66,57,52,38,56,53,69,68,46,87,56,56,26,33,30,36,24,38,96,88,37,80,32,42,50,32,38,38,23,37,85,42,45,64,45,38,67,66,52,80,73,81,67,45,56,66,43,25,49,68,67,37,82,55,72,71,41,80,42,81,44,101,45,72,23,25,69,35,41,81,81,52,70,83,66,39,68,64,52,48,55,64,49,46,60,63,44,54,42,75,45,76,48,57,31,37,27,44,88,54,78,44,42,34,68,66,51,44,50,45,52,51,32,18,57,73,62,29,22,66,68,58,18,21,57,48,63,74,44,52,65,67,58,51,50,49,47,52,51,46,31,23,62,78,64,70,48,65,41,62,41,77,44,83,38,70,96,88,51,56,44,29,39,61,27,73,65,26,46,50,49,47,52,42,47,52,54,50,52,50,53,50,51,52,50,49,54,54,52,43,42,68,61,42,58,75,59,64,48,72,74,99

Secondary structure (DSSP, 8-state):
-EEEEEEE-S---SSSS-GGGSEETTEEHHHHHHHHHHHTT--EEEEEEBTBHHHHHHHHGGG--EEEE-TTTTTS-HHHHHHHHHHHHTTT-SEEEEEETT-TT--HHHHHHHHH---SEEEEEETTEE-S-EEEEGGGHHHHHH--SSSHHHHHHHTSSSPEEEEE-S-GGGG--TT--TTHHHHHHHHHHTT-EEEEEEEEESSSEEESHHHHHHHHHHHHHS-HHHHHHHTT--HHHHHHHHHHHHHHHTS-SEEEE--STT--EEEE-HHHHHHHHHHHHHHHHHHHHHHHHHIIIIITTTGGG-/-EEEEEEE-S---SSSS-GGGSEETTEEHHHHHHHHHHHTT--EEEEEEBTBHHHHHHHHGGG--EEEE-TTTTTS-HHHHHHHHHHHHTTT-SEEEEEETT-TT--HHHHHHHHH---SEEEEEETTEE-S-EEEEGGGHHHHHH--SSSHHHHHHHTSSSPEEEEE-S-GGGG--TT--TTHHHHHHHHHGGG-EEEEEEEEESSSEEESHHHHHHHHHHHHHS-HHHHHHHTT--HHHHHHHHHHHHHHHTS-SEEEE--STT--EEEE-HHHHHHHHHHHHHHHHHHHHHHHHHIIIIITTTGGG-

Nearest PDB structures (foldseek):
  2wee-assembly1_A  TM=8.459E-01  e=5.587E-11  Mycobacterium tuberculosis H37Rv
  2wee-assembly2_B  TM=8.283E-01  e=5.587E-11  Mycobacterium tuberculosis H37Rv
  2we9-assembly1_A  TM=8.239E-01  e=6.302E-11  Mycobacterium tuberculosis H37Rv
  2yes-assembly2_B  TM=8.002E-01  e=3.612E-10  Mycobacterium tuberculosis H37Rv
  6t37-assembly2_C-3  TM=7.321E-01  e=9.764E-08  Pseudomonas aeruginosa

pLDDT: mean 88.85, std 10.85, range [38.38, 98.5]

Radius of gyration: 28.0 Å; Cα contacts (8 Å, |Δi|>4): 1123; chains: 2; bounding box: 72×86×62 Å

Organism: NCBI:txid1418104

Sequence (620 aa):
MKGAIIVAAGMSSRMGEFKPMMPVGSITMIERIIHTMEAAGVEYIVVITGNNAEQLENKLRHMGIIFLRNEDYAHTDMFESAKIGLEHLKDKCEKIIFTPADIPLFTVETVRVLLQSDAMVATPVFQGRNGHPILLNYKVLDNILSYQGKGGLRKAIKNCGYNKTLIQVDDKGVLMDADTKEDYEETLKSHTNQLFRAQIKIRLVKETPFFDSSSASLMKQIQYTSSVRYACQNLNLSYSKSWNMIKNMEKELGFKVVNRQQGGIGGGYTTLTEKGSKLLERYECFEKEINEIVDEKFREYFMEDIIEETMKGAIIVAAGMSSRMGEFKPMMPVGSITMIERIIHTMEAAGVEYIVVITGNNAEQLENKLRHMGIIFLRNEDYAHTDMFESAKIGLEHLKDKCEKIIFTPADIPLFTVETVRVLLQSDAMVATPVFQGRNGHPILLNYKVLDNILSYQGKGGLRKAIKNCGYNKTLIQVDDKGVLMDADTKEDYEETLKSHTNQLFRAQIKIRLVKETPFFDSSSASLMKQIQYTSSVRYACQNLNLSYSKSWNMIKNMEKELGFKVVNRQQGGIGGGYTTLTEKGSKLLERYECFEKEINEIVDEKFREYFMEDIIEET

Foldseek 3Di:
DEEEEEEQAADPVPPPDSQLQPDDDPGGLQVLQVLLCVLLPGDAYEYEHHVVRVVVCVVCLPVLYWYDYDPCNVPDDSQVSVLRVLVVCLPPHQKYKYDYSFLRQFASVVVNVLVVDPFQKEFEDEPRDTFDTIMHGSVLSVQLNPDDDPDGSVVSVVRSPGDYHYHYDPQPSRHDGNPDDPCSVVSSVVRVVRSDADDDWDFDDDPHTQDTSVNLQQQVLCAVVQDSVVSCVRSVHDSVVSVVSQVSNCVRVVHHQKDWAQDDPVGIGIHGDPVNVVVSVVVVVVVSVVRVVRRVVCCVVDVPPPPVVD/DEEEEEEQAADPVPPPDSQLQPDQDPGGLQVLQVLLCVLLQGDAYEYEHHVVRVVVCVVCLPVLYWYDYDPCNVPDDSQVSVLRVLVVCLPPDQKYKYDYSFLRQFASVVVNVLVPDPFQKEFEDEPRDTFDTIMHGSVQSVQLSPDDDPDGSVVSVVRSPGDYHYHYDPQPSRHDGNPDDPCSVVSSVVRVVRSDADDDWDFDDDPHTQDTSNNLQQQVLCAVVQDSVVSCVRSVHDSVVSVVSQVSNCVRVVHHQKDWAQDDPVGIGIHGDPVNVVVSVVVVVVVSVVRVVRRVVCCVVDVPPPPVVD